Protein AF-K1XJP5-F1 (afdb_monomer)

Solvent-accessible surface area (backbone atoms only — not comparable to full-atom values): 24480 Å² total; per-residue (Å²): 130,78,92,60,46,80,42,70,92,62,56,46,78,41,71,78,48,80,77,59,34,61,61,82,73,68,58,62,59,8,42,89,36,39,73,30,24,24,56,59,49,21,56,30,21,50,46,20,40,52,48,18,50,55,54,44,62,77,32,69,90,46,96,62,30,72,74,66,32,48,39,32,50,21,41,28,46,24,20,52,35,41,21,55,28,32,25,51,34,38,31,71,52,23,63,52,76,94,81,68,84,73,90,80,74,83,82,71,91,82,78,90,85,80,90,85,84,90,86,84,86,90,84,90,83,83,90,86,83,81,94,77,92,76,94,75,91,76,91,75,92,72,96,73,82,78,87,77,78,88,55,80,46,58,48,48,41,32,57,47,25,48,49,53,20,52,48,45,48,41,50,48,72,75,26,70,91,50,55,71,66,59,38,50,52,51,48,50,50,52,50,53,51,50,52,51,51,50,53,48,33,69,72,67,58,47,47,66,64,51,55,53,52,47,52,51,51,53,50,50,38,52,53,49,50,54,53,47,46,69,74,50,26,80,46,67,58,31,38,50,48,55,49,49,49,53,50,50,23,50,50,39,28,52,50,14,55,52,38,36,53,48,32,71,73,43,30,74,56,43,48,51,48,28,54,72,68,6,31,69,67,28,60,78,64,38,30,58,23,49,19,41,42,25,37,31,50,14,51,44,45,49,52,54,47,50,52,42,64,70,36,96,61,37,53,52,49,66,47,86,79,58,62,84,68,47,68,81,76,41,89,25,56,42,58,62,74,69,77,77,76,79,87,79,81,93,80,92,80,89,80,80,90,80,90,80,89,86,85,87,80,81,85,81,90,79,88,86,80,90,79,88,88,77,91,80,88,85,88,86,82,88,83,90,84,82,87,84,89,80,89,81,88,82,88,80,89,81,86,86,136

Structure (mmCIF, N/CA/C/O backbone):
data_AF-K1XJP5-F1
#
_entry.id   AF-K1XJP5-F1
#
loop_
_atom_site.group_PDB
_atom_site.id
_atom_site.type_symbol
_atom_site.label_atom_id
_atom_site.label_alt_id
_atom_site.label_comp_id
_atom_site.label_asym_id
_atom_site.label_entity_id
_atom_site.label_seq_id
_atom_site.pdbx_PDB_ins_code
_atom_site.Cartn_x
_atom_site.Cartn_y
_atom_site.Cartn_z
_atom_site.occupancy
_atom_site.B_iso_or_equiv
_atom_site.auth_seq_id
_atom_site.auth_comp_id
_atom_site.auth_asym_id
_atom_site.auth_atom_id
_atom_site.pdbx_PDB_model_num
ATOM 1 N N . MET A 1 1 ? -2.362 -26.477 -28.375 1.00 53.97 1 MET A N 1
ATOM 2 C CA . MET A 1 1 ? -1.680 -25.167 -28.387 1.00 53.97 1 MET A CA 1
ATOM 3 C C . MET A 1 1 ? -1.514 -24.731 -26.947 1.00 53.97 1 MET A C 1
ATOM 5 O O . MET A 1 1 ? -2.517 -24.587 -26.262 1.00 53.97 1 MET A O 1
ATOM 9 N N . VAL A 1 2 ? -0.278 -24.610 -26.466 1.00 74.75 2 VAL A N 1
ATOM 10 C CA . VAL A 1 2 ? -0.025 -23.920 -25.196 1.00 74.75 2 VAL A CA 1
ATOM 11 C C . VAL A 1 2 ? -0.311 -22.445 -25.468 1.00 74.75 2 VAL A C 1
ATOM 13 O O . VAL A 1 2 ? 0.198 -21.913 -26.451 1.00 74.75 2 VAL A O 1
ATOM 16 N N . PHE A 1 3 ? -1.179 -21.808 -24.679 1.00 87.69 3 PHE A N 1
ATOM 17 C CA . PHE A 1 3 ? -1.423 -20.366 -24.773 1.00 87.69 3 PHE A CA 1
ATOM 18 C C . PHE A 1 3 ? -0.161 -19.642 -24.294 1.00 87.69 3 PHE A C 1
ATOM 20 O O . PHE A 1 3 ? -0.023 -19.342 -23.110 1.00 87.69 3 PHE A O 1
ATOM 27 N N . SER A 1 4 ? 0.817 -19.497 -25.186 1.00 92.06 4 SER A N 1
ATOM 28 C CA . SER A 1 4 ? 2.106 -18.886 -24.895 1.00 92.06 4 SER A CA 1
ATOM 29 C C . SER A 1 4 ? 2.756 -18.321 -26.156 1.00 92.06 4 SER A C 1
ATOM 31 O O . SER A 1 4 ? 2.622 -18.893 -27.240 1.00 92.06 4 SER A O 1
ATOM 33 N N . TRP A 1 5 ? 3.462 -17.201 -26.006 1.00 93.06 5 TRP A N 1
ATOM 34 C CA . TRP A 1 5 ? 4.316 -16.607 -27.030 1.00 93.06 5 TRP A CA 1
ATOM 35 C C . TRP A 1 5 ? 5.695 -16.268 -26.466 1.00 93.06 5 TRP A C 1
ATOM 37 O O . TRP A 1 5 ? 5.893 -16.189 -25.253 1.00 93.06 5 TRP A O 1
ATOM 47 N N . ALA A 1 6 ? 6.668 -16.084 -27.358 1.00 93.88 6 ALA A N 1
ATOM 48 C CA . ALA A 1 6 ? 8.036 -15.781 -26.967 1.00 93.88 6 ALA A CA 1
ATOM 49 C C . ALA A 1 6 ? 8.114 -14.467 -26.177 1.00 93.88 6 ALA A C 1
ATOM 51 O O . ALA A 1 6 ? 7.460 -13.478 -26.514 1.00 93.88 6 ALA A O 1
ATOM 52 N N . TYR A 1 7 ? 8.947 -14.460 -25.140 1.00 94.06 7 TYR A N 1
ATOM 53 C CA . TYR A 1 7 ? 9.274 -13.237 -24.423 1.00 94.06 7 TYR A CA 1
ATOM 54 C C . TYR A 1 7 ? 10.097 -12.309 -25.342 1.00 94.06 7 TYR A C 1
AT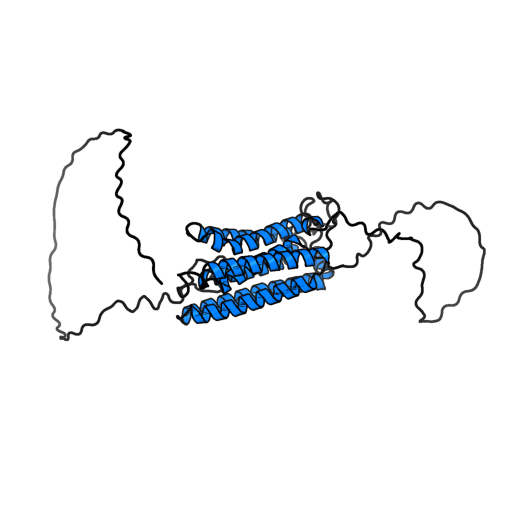OM 56 O O . TYR A 1 7 ? 11.020 -12.802 -26.002 1.00 94.06 7 TYR A O 1
ATOM 64 N N . PRO A 1 8 ? 9.802 -10.998 -25.419 1.00 93.88 8 PRO A N 1
ATOM 65 C CA . PRO A 1 8 ? 10.495 -10.096 -26.337 1.00 93.88 8 PRO A CA 1
ATOM 66 C C . PRO A 1 8 ? 12.021 -10.083 -26.152 1.00 93.88 8 PRO A C 1
ATOM 68 O O . PRO A 1 8 ? 12.555 -10.108 -25.041 1.00 93.88 8 PRO A O 1
ATOM 71 N N . ALA A 1 9 ? 12.756 -10.055 -27.264 1.00 92.38 9 ALA A N 1
ATOM 72 C CA . ALA A 1 9 ? 14.219 -10.062 -27.231 1.00 92.38 9 ALA A CA 1
ATOM 73 C C . ALA A 1 9 ? 14.801 -8.700 -26.819 1.00 92.38 9 ALA A C 1
ATOM 75 O O . ALA A 1 9 ? 15.827 -8.652 -26.140 1.00 92.38 9 ALA A O 1
ATOM 76 N N . HIS A 1 10 ? 14.137 -7.609 -27.205 1.00 93.12 10 HIS A N 1
ATOM 77 C CA . HIS A 1 10 ? 14.631 -6.245 -27.050 1.00 93.12 10 HIS A CA 1
ATOM 78 C C . HIS A 1 10 ? 13.537 -5.333 -26.510 1.00 93.12 10 HIS A C 1
ATOM 80 O O . HIS A 1 10 ? 12.380 -5.456 -26.911 1.00 93.12 10 HIS A O 1
ATOM 86 N N . ALA A 1 11 ? 13.934 -4.414 -25.634 1.00 93.69 11 ALA A N 1
ATOM 87 C CA . ALA A 1 11 ? 13.068 -3.360 -25.140 1.00 93.69 11 ALA A CA 1
ATOM 88 C C . ALA A 1 11 ? 12.755 -2.331 -26.231 1.00 93.69 11 ALA A C 1
ATOM 90 O O . ALA A 1 11 ? 13.537 -2.109 -27.164 1.00 93.69 11 ALA A O 1
ATOM 91 N N . HIS A 1 12 ? 11.605 -1.683 -26.091 1.00 94.44 12 HIS A N 1
ATOM 92 C CA . HIS A 1 12 ? 11.245 -0.527 -26.891 1.00 94.44 12 HIS A CA 1
ATOM 93 C C . HIS A 1 12 ? 12.041 0.712 -26.457 1.00 94.44 12 HIS A C 1
ATOM 95 O O . HIS A 1 12 ? 12.546 0.801 -25.340 1.00 94.44 12 HIS A O 1
ATOM 101 N N . GLN A 1 13 ? 12.105 1.719 -27.331 1.00 93.19 13 GLN A N 1
ATOM 102 C CA . GLN A 1 13 ? 12.532 3.049 -26.909 1.00 93.19 13 GLN A CA 1
ATOM 103 C C . GLN A 1 13 ? 11.454 3.649 -25.995 1.00 93.19 13 GLN A C 1
ATOM 105 O O . GLN A 1 13 ? 10.316 3.845 -26.427 1.00 93.19 13 GLN A O 1
ATOM 110 N N . GLY A 1 14 ? 11.816 3.933 -24.743 1.00 93.38 14 GLY A N 1
ATOM 111 C CA . GLY A 1 14 ? 10.891 4.466 -23.747 1.00 93.38 14 GLY A CA 1
ATOM 112 C C . GLY A 1 14 ? 10.341 5.842 -24.123 1.00 93.38 14 GLY A C 1
ATOM 113 O O . GLY A 1 14 ? 11.093 6.767 -24.439 1.00 93.38 14 GLY A O 1
ATOM 114 N N . HIS A 1 15 ? 9.018 5.992 -24.050 1.00 93.75 15 HIS A N 1
ATOM 115 C CA . HIS A 1 15 ? 8.297 7.234 -24.337 1.00 93.75 15 HIS A CA 1
ATOM 116 C C . HIS A 1 15 ? 8.738 8.381 -23.422 1.00 93.75 15 HIS A C 1
ATOM 118 O O . HIS A 1 15 ? 8.863 9.521 -23.865 1.00 93.75 15 HIS A O 1
ATOM 124 N N . TRP A 1 16 ? 9.025 8.072 -22.156 1.00 89.44 16 TRP A N 1
ATOM 125 C CA . TRP A 1 16 ? 9.472 9.045 -21.160 1.00 89.44 16 TRP A CA 1
ATOM 126 C C . TRP A 1 16 ? 10.968 9.379 -21.273 1.00 89.44 16 TRP A C 1
ATOM 128 O O . TRP A 1 16 ? 11.486 10.164 -20.482 1.00 89.44 16 TRP A O 1
ATOM 138 N N . GLY A 1 17 ? 11.682 8.822 -22.254 1.00 88.62 17 GLY A N 1
ATOM 139 C CA . GLY A 1 17 ? 13.130 8.955 -22.411 1.00 88.62 17 GLY A CA 1
ATOM 140 C C . GLY A 1 17 ? 13.913 7.916 -21.605 1.00 88.62 17 GLY A C 1
ATOM 141 O O . GLY A 1 17 ? 13.354 6.924 -21.148 1.00 88.62 17 GLY A O 1
ATOM 142 N N . LEU A 1 18 ? 15.218 8.148 -21.439 1.00 87.31 18 LEU A N 1
ATOM 143 C CA . LEU A 1 18 ? 16.116 7.229 -20.726 1.00 87.31 18 LEU A CA 1
ATOM 144 C C . LEU A 1 18 ? 15.728 7.093 -19.253 1.00 87.31 18 LEU A C 1
ATOM 146 O O . LEU A 1 18 ? 15.346 8.085 -18.635 1.00 87.31 18 LEU A O 1
ATOM 150 N N . VAL A 1 19 ? 15.842 5.889 -18.701 1.00 87.56 19 VAL A N 1
ATOM 151 C CA . VAL A 1 19 ? 15.674 5.647 -17.264 1.00 87.56 19 VAL A CA 1
ATOM 152 C C . VAL A 1 19 ? 16.712 6.467 -16.496 1.00 87.56 19 VAL A C 1
ATOM 154 O O . VAL A 1 19 ? 17.890 6.453 -16.847 1.00 87.56 19 VAL A O 1
ATOM 157 N N . ASP A 1 20 ? 16.255 7.230 -15.504 1.00 84.12 20 ASP A N 1
ATOM 158 C CA . ASP A 1 20 ? 17.111 8.038 -14.622 1.00 84.12 20 ASP A CA 1
ATOM 159 C C . ASP A 1 20 ? 16.769 7.848 -13.132 1.00 84.12 20 ASP A C 1
ATOM 161 O O . ASP A 1 20 ? 17.288 8.568 -12.276 1.00 84.12 20 ASP A O 1
ATOM 165 N N . SER A 1 21 ? 15.893 6.884 -12.820 1.00 81.44 21 SER A N 1
ATOM 166 C CA . SER A 1 21 ? 15.610 6.459 -11.453 1.00 81.44 21 SER A CA 1
ATOM 167 C C . SER A 1 21 ? 16.856 5.865 -10.800 1.00 81.44 21 SER A C 1
ATOM 169 O O . SER A 1 21 ? 17.640 5.165 -11.436 1.00 81.44 21 SER A O 1
ATOM 171 N N . GLN A 1 22 ? 17.025 6.123 -9.505 1.00 72.69 22 GLN A N 1
ATOM 172 C CA . GLN A 1 22 ? 18.092 5.504 -8.712 1.00 72.69 22 GLN A CA 1
ATOM 173 C C . GLN A 1 22 ? 17.877 3.998 -8.528 1.00 72.69 22 GLN A C 1
ATOM 175 O O . GLN A 1 22 ? 18.835 3.248 -8.367 1.00 72.69 22 GLN A O 1
ATOM 180 N N . HIS A 1 23 ? 16.619 3.550 -8.563 1.00 71.94 23 HIS A N 1
ATOM 181 C CA . HIS A 1 23 ? 16.269 2.152 -8.387 1.00 71.94 23 HIS A CA 1
ATOM 182 C C . HIS A 1 23 ? 15.654 1.569 -9.659 1.00 71.94 23 HIS A C 1
ATOM 184 O O . HIS A 1 23 ? 14.944 2.255 -10.400 1.00 71.94 23 HIS A O 1
ATOM 190 N N . ASN A 1 24 ? 15.970 0.299 -9.904 1.00 83.12 24 ASN A N 1
ATOM 191 C CA . ASN A 1 24 ? 15.480 -0.495 -11.018 1.00 83.12 24 ASN A CA 1
ATOM 192 C C . ASN A 1 24 ? 15.225 -1.928 -10.528 1.00 83.12 24 ASN A C 1
ATOM 194 O O . ASN A 1 24 ? 16.090 -2.511 -9.852 1.00 83.12 24 ASN A O 1
ATOM 198 N N . PHE A 1 25 ? 14.033 -2.454 -10.811 1.00 87.94 25 PHE A N 1
ATOM 199 C CA . PHE A 1 25 ? 13.572 -3.749 -10.322 1.00 87.94 25 PHE A CA 1
ATOM 200 C C . PHE A 1 25 ? 13.853 -4.851 -11.355 1.00 87.94 25 PHE A C 1
ATOM 202 O O . PHE A 1 25 ? 14.611 -4.675 -12.307 1.00 87.94 25 PHE A O 1
ATOM 209 N N . CYS A 1 26 ? 13.344 -6.063 -11.117 1.00 92.31 26 CYS A N 1
ATOM 210 C CA . CYS A 1 26 ? 13.630 -7.209 -11.983 1.00 92.31 26 CYS A CA 1
ATOM 211 C C . CYS A 1 26 ? 12.739 -7.320 -13.219 1.00 92.31 26 CYS A C 1
ATOM 213 O O . CYS A 1 26 ? 13.030 -8.136 -14.107 1.00 92.31 26 CYS A O 1
ATOM 215 N N . GLU A 1 27 ? 11.659 -6.544 -13.290 1.00 94.38 27 GLU A N 1
ATOM 216 C CA . GLU A 1 27 ? 10.885 -6.405 -14.520 1.00 94.38 27 GLU A CA 1
ATOM 217 C C . GLU A 1 27 ? 11.724 -5.639 -15.550 1.00 94.38 27 GLU A C 1
ATOM 219 O O . GLU A 1 27 ? 12.402 -4.679 -15.218 1.00 94.38 27 GLU A O 1
ATOM 224 N N . GLU A 1 28 ? 11.754 -6.100 -16.801 1.00 94.12 28 GLU A N 1
ATOM 225 C CA . GLU A 1 28 ? 12.597 -5.447 -17.806 1.00 94.12 28 GLU A CA 1
ATOM 226 C C . GLU A 1 28 ? 11.903 -4.203 -18.373 1.00 94.12 28 GLU A C 1
ATOM 228 O O . GLU A 1 28 ? 10.812 -4.296 -18.941 1.00 94.12 28 GLU A O 1
ATOM 233 N N . ASP A 1 29 ? 12.579 -3.058 -18.277 1.00 95.56 29 ASP A N 1
ATOM 234 C CA . ASP A 1 29 ? 12.060 -1.763 -18.712 1.00 95.56 29 ASP A CA 1
ATOM 235 C C . ASP A 1 29 ? 11.633 -1.745 -20.183 1.00 95.56 29 ASP A C 1
ATOM 237 O O . ASP A 1 29 ? 12.388 -2.107 -21.089 1.00 95.56 29 ASP A O 1
ATOM 241 N N . TYR A 1 30 ? 10.422 -1.251 -20.429 1.00 95.44 30 TYR A N 1
ATOM 242 C CA . TYR A 1 30 ? 9.824 -1.045 -21.746 1.00 95.44 30 TYR A CA 1
ATOM 243 C C . TYR A 1 30 ? 9.849 -2.304 -22.627 1.00 95.44 30 TYR A C 1
ATOM 245 O O . TYR A 1 30 ? 9.845 -2.207 -23.857 1.00 95.44 30 TYR A O 1
ATOM 253 N N . ILE A 1 31 ? 9.881 -3.501 -22.028 1.00 95.44 31 ILE A N 1
ATOM 254 C CA . ILE A 1 31 ? 9.986 -4.764 -22.772 1.00 95.44 31 ILE A CA 1
ATOM 255 C C . ILE A 1 31 ? 8.677 -5.149 -23.468 1.00 95.44 31 ILE A C 1
ATOM 257 O O . ILE A 1 31 ? 8.699 -5.774 -24.525 1.00 95.44 31 ILE A O 1
ATOM 261 N N . LEU A 1 32 ? 7.534 -4.755 -22.895 1.00 94.50 32 LEU A N 1
ATOM 262 C CA . LEU A 1 32 ? 6.198 -5.057 -23.425 1.00 94.50 32 LEU A CA 1
ATOM 263 C C . LEU A 1 32 ? 5.557 -3.877 -24.156 1.00 94.50 32 LEU A C 1
ATOM 265 O O . LEU A 1 32 ? 4.735 -4.079 -25.048 1.00 94.50 32 LEU A O 1
ATOM 269 N N . THR A 1 33 ? 5.877 -2.645 -23.752 1.00 95.62 33 THR A N 1
ATOM 270 C CA . THR A 1 33 ? 5.286 -1.427 -24.319 1.00 95.62 33 THR A CA 1
ATOM 271 C C . THR A 1 33 ? 6.305 -0.284 -24.291 1.00 95.62 33 THR A C 1
ATOM 273 O O . THR A 1 33 ? 7.100 -0.223 -23.357 1.00 95.62 33 THR A O 1
ATOM 276 N N . PRO A 1 34 ? 6.246 0.684 -25.222 1.00 95.19 34 PRO A N 1
ATOM 277 C CA . PRO A 1 34 ? 7.057 1.899 -25.134 1.00 95.19 34 PRO A CA 1
ATOM 278 C C . PRO A 1 34 ? 6.544 2.910 -24.092 1.00 95.19 34 PRO A C 1
ATOM 280 O O . PRO A 1 34 ? 7.256 3.857 -23.781 1.00 95.19 34 PRO A O 1
ATOM 283 N N . TYR A 1 35 ? 5.321 2.769 -23.569 1.00 95.88 35 TYR A N 1
ATOM 284 C CA . TYR A 1 35 ? 4.674 3.795 -22.730 1.00 95.88 35 TYR A CA 1
ATOM 285 C C . TYR A 1 35 ? 4.814 3.563 -21.225 1.00 95.88 35 TYR A C 1
ATOM 287 O O . TYR A 1 35 ? 4.770 4.520 -20.454 1.00 95.88 35 TYR A O 1
ATOM 295 N N . ILE A 1 36 ? 4.935 2.300 -20.826 1.00 96.44 36 ILE A N 1
ATOM 296 C CA . ILE A 1 36 ? 5.019 1.838 -19.441 1.00 96.44 36 ILE A CA 1
ATOM 297 C C . ILE A 1 36 ? 6.298 1.013 -19.335 1.00 96.44 36 ILE A C 1
ATOM 299 O O . ILE A 1 36 ? 6.421 0.026 -20.066 1.00 96.44 36 ILE A O 1
ATOM 303 N N . ALA A 1 37 ? 7.225 1.443 -18.476 1.00 95.56 37 ALA A N 1
ATOM 304 C CA . ALA A 1 37 ? 8.517 0.790 -18.291 1.00 95.56 37 ALA A CA 1
ATOM 305 C C . ALA A 1 37 ? 8.345 -0.613 -17.690 1.00 95.56 37 ALA A C 1
ATOM 307 O O . ALA A 1 37 ? 8.615 -1.600 -18.367 1.00 95.56 37 ALA A O 1
ATOM 308 N N . GLU A 1 38 ? 7.787 -0.709 -16.487 1.00 96.00 38 GLU A N 1
ATOM 309 C CA . GLU A 1 38 ? 7.520 -1.983 -15.819 1.00 96.00 38 GLU A CA 1
ATOM 310 C C . GLU A 1 38 ? 6.002 -2.218 -15.777 1.00 96.00 38 GLU A C 1
ATOM 312 O O . GLU A 1 38 ? 5.281 -1.684 -14.926 1.00 96.00 38 GLU A O 1
ATOM 317 N N . LEU A 1 39 ? 5.470 -2.947 -16.762 1.00 96.44 39 LEU A N 1
ATOM 318 C CA . LEU A 1 39 ? 4.028 -3.087 -16.976 1.00 96.44 39 LEU A CA 1
ATOM 319 C C . LEU A 1 39 ? 3.330 -3.793 -15.813 1.00 96.44 39 LEU A C 1
ATOM 321 O O . LEU A 1 39 ? 2.278 -3.335 -15.361 1.00 96.44 39 LEU A O 1
ATOM 325 N N . ILE A 1 40 ? 3.873 -4.909 -15.342 1.00 96.94 40 ILE A N 1
ATOM 326 C CA . ILE A 1 40 ? 3.258 -5.709 -14.284 1.00 96.94 40 ILE A CA 1
ATOM 327 C C . ILE A 1 40 ? 3.383 -4.994 -12.944 1.00 96.94 40 ILE A C 1
ATOM 329 O O . ILE A 1 40 ? 2.379 -4.869 -12.234 1.00 96.94 40 ILE A O 1
ATOM 333 N N . ASN A 1 41 ? 4.540 -4.422 -12.630 1.00 96.19 41 ASN A N 1
ATOM 334 C CA . ASN A 1 41 ? 4.735 -3.604 -11.435 1.00 96.19 41 ASN A CA 1
ATOM 335 C C . ASN A 1 41 ? 3.797 -2.383 -11.434 1.00 96.19 41 ASN A C 1
ATOM 337 O O . ASN A 1 41 ? 3.165 -2.084 -10.420 1.00 96.19 41 ASN A O 1
ATOM 341 N N . THR A 1 42 ? 3.572 -1.749 -12.588 1.00 96.44 42 THR A N 1
ATOM 342 C CA . THR A 1 42 ? 2.593 -0.656 -12.730 1.00 96.44 42 THR A CA 1
ATOM 343 C C . THR A 1 42 ? 1.150 -1.127 -12.526 1.00 96.44 42 THR A C 1
ATOM 345 O O . THR A 1 42 ? 0.387 -0.499 -11.794 1.00 96.44 42 THR A O 1
ATOM 348 N N . LEU A 1 43 ? 0.728 -2.220 -13.168 1.00 97.38 43 LEU A N 1
ATOM 349 C CA . LEU A 1 43 ? -0.672 -2.666 -13.127 1.00 97.38 43 LEU A CA 1
ATOM 350 C C . LEU A 1 43 ? -1.062 -3.284 -11.783 1.00 97.38 43 LEU A C 1
ATOM 352 O O . LEU A 1 43 ? -2.200 -3.131 -11.337 1.00 97.38 43 LEU A O 1
ATOM 356 N N . THR A 1 44 ? -0.137 -3.966 -11.114 1.00 97.38 44 THR A N 1
ATOM 357 C CA . THR A 1 44 ? -0.388 -4.591 -9.805 1.00 97.38 44 THR A CA 1
ATOM 358 C C . THR A 1 44 ? -0.702 -3.565 -8.717 1.00 97.38 44 THR A C 1
ATOM 360 O O . THR A 1 44 ? -1.473 -3.870 -7.800 1.00 97.38 44 THR A O 1
ATOM 363 N N . ASN A 1 45 ? -0.252 -2.317 -8.879 1.00 96.88 45 ASN A N 1
ATOM 364 C CA . ASN A 1 45 ? -0.623 -1.188 -8.027 1.00 96.88 45 ASN A CA 1
ATOM 365 C C . ASN A 1 45 ? -2.122 -0.835 -8.053 1.00 96.88 45 ASN A C 1
ATOM 367 O O . ASN A 1 45 ? -2.639 -0.237 -7.103 1.00 96.88 45 ASN A O 1
ATOM 371 N N . LEU A 1 46 ? -2.868 -1.277 -9.074 1.00 96.81 46 LEU A N 1
ATOM 372 C CA . LEU A 1 46 ? -4.329 -1.163 -9.107 1.00 96.81 46 LEU A CA 1
ATOM 373 C C . LEU A 1 46 ? -4.977 -1.856 -7.896 1.00 96.81 46 LEU A C 1
ATOM 375 O O . LEU A 1 46 ? -6.043 -1.441 -7.445 1.00 96.81 46 LEU A O 1
ATOM 379 N N . THR A 1 47 ? -4.308 -2.857 -7.315 1.00 96.56 47 THR A N 1
ATOM 380 C CA . THR A 1 47 ? -4.733 -3.539 -6.086 1.00 96.56 47 THR A CA 1
ATOM 381 C C . THR A 1 47 ? -4.949 -2.559 -4.931 1.00 96.56 47 THR A C 1
ATOM 383 O O . THR A 1 47 ? -5.998 -2.591 -4.284 1.00 96.56 47 THR A O 1
ATOM 386 N N . TYR A 1 48 ? -4.012 -1.633 -4.705 1.00 96.50 48 TYR A N 1
ATOM 387 C CA . TYR A 1 48 ? -4.146 -0.603 -3.673 1.00 96.50 48 TYR A CA 1
ATOM 388 C C . TYR A 1 48 ? -5.357 0.303 -3.926 1.00 96.50 48 TYR A C 1
ATOM 390 O O . TYR A 1 48 ? -6.120 0.604 -3.004 1.00 96.50 48 TYR A O 1
ATOM 398 N N . LEU A 1 49 ? -5.574 0.692 -5.188 1.00 96.88 49 LEU A N 1
ATOM 399 C CA . LEU A 1 49 ? -6.680 1.569 -5.584 1.00 96.88 49 LEU A CA 1
ATOM 400 C C . LEU A 1 49 ? -8.038 0.885 -5.422 1.00 96.88 49 LEU A C 1
ATOM 402 O O . LEU A 1 49 ? -8.989 1.506 -4.946 1.00 96.88 49 LEU A O 1
ATOM 406 N N . LEU A 1 50 ? -8.131 -0.402 -5.762 1.00 96.69 50 LEU A N 1
ATOM 407 C CA . LEU A 1 50 ? -9.348 -1.194 -5.586 1.00 96.69 50 LEU A CA 1
ATOM 408 C C . LEU A 1 50 ? -9.711 -1.335 -4.102 1.00 96.69 50 LEU A C 1
ATOM 410 O O . LEU A 1 50 ? -10.878 -1.164 -3.736 1.00 96.69 50 LEU A O 1
ATOM 414 N N . TYR A 1 51 ? -8.725 -1.576 -3.234 1.00 97.00 51 TYR A N 1
ATOM 415 C CA . TYR A 1 51 ? -8.949 -1.630 -1.789 1.00 97.00 51 TYR A CA 1
ATOM 416 C C . TYR A 1 51 ? -9.354 -0.284 -1.197 1.00 97.00 51 TYR A C 1
ATOM 418 O O . TYR A 1 51 ? -10.300 -0.225 -0.403 1.00 97.00 51 TYR A O 1
ATOM 426 N N . ALA A 1 52 ? -8.690 0.797 -1.607 1.00 96.06 52 ALA A N 1
ATOM 427 C CA . ALA A 1 52 ? -9.065 2.147 -1.213 1.00 96.06 52 ALA A CA 1
ATOM 428 C C . ALA A 1 52 ? -10.504 2.473 -1.628 1.00 96.06 52 ALA A C 1
ATOM 430 O O . ALA A 1 52 ? -11.308 2.901 -0.798 1.00 96.06 52 ALA A O 1
ATOM 431 N N . TYR A 1 53 ? -10.852 2.207 -2.890 1.00 96.06 53 TYR A N 1
ATOM 432 C CA . TYR A 1 53 ? -12.195 2.416 -3.422 1.00 96.06 53 TYR A CA 1
ATOM 433 C C . TYR A 1 53 ? -13.245 1.645 -2.618 1.00 96.06 53 TYR A C 1
ATOM 435 O O . TYR A 1 53 ? -14.249 2.225 -2.199 1.00 96.06 53 TYR A O 1
ATOM 443 N N . HIS A 1 54 ? -13.006 0.359 -2.350 1.00 94.88 54 HIS A N 1
ATOM 444 C CA . HIS A 1 54 ? -13.932 -0.467 -1.582 1.00 94.88 54 HIS A CA 1
ATOM 445 C C . HIS A 1 54 ? -14.136 0.070 -0.154 1.00 94.88 54 HIS A C 1
ATOM 447 O O . HIS A 1 54 ? -15.272 0.170 0.316 1.00 94.88 54 HIS A O 1
ATOM 453 N N . GLY A 1 55 ? -13.057 0.456 0.534 1.00 93.38 55 GLY A N 1
ATOM 454 C CA . GLY A 1 55 ? -13.124 1.055 1.871 1.00 93.38 55 GLY A CA 1
ATOM 455 C C . GLY A 1 55 ? -13.896 2.376 1.901 1.00 93.38 55 GLY A C 1
ATOM 456 O O . GLY A 1 55 ? -14.821 2.546 2.698 1.00 93.38 55 GLY A O 1
ATOM 457 N N . ILE A 1 56 ? -13.583 3.284 0.973 1.00 94.25 56 ILE A N 1
ATOM 458 C CA . ILE A 1 56 ? -14.243 4.592 0.848 1.00 94.25 56 ILE A CA 1
ATOM 459 C C . ILE A 1 56 ? -15.733 4.423 0.541 1.00 94.25 56 ILE A C 1
ATOM 461 O O . ILE A 1 56 ? -16.573 5.070 1.175 1.00 94.25 56 ILE A O 1
ATOM 465 N N . LYS A 1 57 ? -16.079 3.517 -0.382 1.00 93.19 57 LYS A N 1
ATOM 466 C CA . LYS A 1 57 ? -17.468 3.204 -0.740 1.00 93.19 57 LYS A CA 1
ATOM 467 C C . LYS A 1 57 ? -18.271 2.727 0.470 1.00 93.19 57 LYS A C 1
ATOM 469 O O . LYS A 1 57 ? -19.397 3.179 0.668 1.00 93.19 57 LYS A O 1
ATOM 474 N N . ASN A 1 58 ? -17.685 1.882 1.318 1.00 90.38 58 ASN A N 1
ATOM 475 C CA . ASN A 1 58 ? -18.334 1.392 2.539 1.00 90.38 58 ASN A CA 1
ATOM 476 C C . ASN A 1 58 ? -18.583 2.490 3.588 1.00 90.38 58 ASN A C 1
ATOM 478 O O . ASN A 1 58 ? -19.440 2.328 4.462 1.00 90.38 58 ASN A O 1
ATOM 482 N N . ASN A 1 59 ? -17.877 3.617 3.488 1.00 90.38 59 ASN A N 1
ATOM 483 C CA . ASN A 1 59 ? -17.999 4.754 4.395 1.00 90.38 59 ASN A CA 1
ATOM 484 C C . ASN A 1 59 ? -18.875 5.899 3.858 1.00 90.38 59 ASN A C 1
ATOM 486 O O . ASN A 1 59 ? -19.155 6.823 4.620 1.00 90.38 59 ASN A O 1
ATOM 490 N N . ALA A 1 60 ? -19.351 5.848 2.607 1.00 85.00 60 ALA A N 1
ATOM 491 C CA . ALA A 1 60 ? -19.980 6.981 1.909 1.00 85.00 60 ALA A CA 1
ATOM 492 C C . ALA A 1 60 ? -21.160 7.645 2.654 1.00 85.00 60 ALA A C 1
ATOM 494 O O . ALA A 1 60 ? -21.360 8.849 2.542 1.00 85.00 60 ALA A O 1
ATOM 495 N N . ASN A 1 61 ? -21.907 6.884 3.460 1.00 85.56 61 ASN A N 1
ATOM 496 C CA . ASN A 1 61 ? -23.095 7.373 4.174 1.00 85.56 61 ASN A CA 1
ATOM 497 C C . ASN A 1 61 ? -22.834 7.737 5.647 1.00 85.56 61 ASN A C 1
ATOM 499 O O . ASN A 1 61 ? -23.773 7.891 6.431 1.00 85.56 61 ASN A O 1
ATOM 503 N N . ARG A 1 62 ? -21.568 7.825 6.068 1.00 84.19 62 ARG A N 1
ATOM 504 C CA . ARG A 1 62 ? -21.204 8.091 7.465 1.00 84.19 62 ARG A CA 1
ATOM 505 C C . ARG A 1 62 ? -20.887 9.564 7.700 1.00 84.19 62 ARG A C 1
ATOM 507 O O . ARG A 1 62 ? -20.177 10.188 6.922 1.00 84.19 62 ARG A O 1
ATOM 514 N N . LYS A 1 63 ? -21.328 10.104 8.841 1.00 83.00 63 LYS A N 1
ATOM 515 C CA . LYS A 1 63 ? -21.011 11.488 9.249 1.00 83.00 63 LYS A CA 1
ATOM 516 C C . LYS A 1 63 ? -19.514 11.704 9.504 1.00 83.00 63 LYS A C 1
ATOM 518 O O . LYS A 1 63 ? -19.011 12.799 9.299 1.00 83.00 63 LYS A O 1
ATOM 523 N N . ASP A 1 64 ? -18.808 10.655 9.920 1.00 83.00 64 ASP A N 1
ATOM 524 C CA . ASP A 1 64 ? -17.368 10.652 10.188 1.00 83.00 64 ASP A CA 1
ATOM 525 C C . ASP A 1 64 ? -16.527 10.136 9.001 1.00 83.00 64 ASP A C 1
ATOM 527 O O . ASP A 1 64 ? -15.350 9.812 9.167 1.00 83.00 64 ASP A O 1
ATOM 531 N N . ALA A 1 65 ? -17.109 10.066 7.793 1.00 84.06 65 ALA A N 1
ATOM 532 C CA . ALA A 1 65 ? -16.481 9.464 6.615 1.00 84.06 65 ALA A CA 1
ATOM 533 C C . ALA A 1 65 ? -15.124 10.082 6.255 1.00 84.06 65 ALA A C 1
ATOM 535 O O . ALA A 1 65 ? -14.203 9.346 5.920 1.00 84.06 65 ALA A O 1
ATOM 536 N N . VAL A 1 66 ? -14.976 11.408 6.360 1.00 84.50 66 VAL A N 1
ATOM 537 C CA . VAL A 1 66 ? -13.729 12.104 5.993 1.00 84.50 66 VAL A CA 1
ATOM 538 C C . VAL A 1 66 ? -12.546 11.573 6.802 1.00 84.50 66 VAL A C 1
ATOM 540 O O . VAL A 1 66 ? -11.563 11.119 6.226 1.00 84.50 66 VAL A O 1
ATOM 543 N N . LEU A 1 67 ? -12.669 11.558 8.132 1.00 82.81 67 LEU A N 1
ATOM 544 C CA . LEU A 1 67 ? -11.605 11.082 9.019 1.00 82.81 67 LEU A CA 1
ATOM 545 C C . LEU A 1 67 ? -11.381 9.576 8.872 1.00 82.81 67 LEU A C 1
ATOM 547 O O . LEU A 1 67 ? -10.242 9.114 8.899 1.00 82.81 67 LEU A O 1
ATOM 551 N N . ARG A 1 68 ? -12.455 8.802 8.669 1.00 85.31 68 ARG A N 1
ATOM 552 C CA . ARG A 1 68 ? -12.339 7.356 8.444 1.00 85.31 68 ARG A CA 1
ATOM 553 C C . ARG A 1 68 ? -11.589 7.017 7.163 1.00 85.31 68 ARG A C 1
ATOM 555 O O . ARG A 1 68 ? -10.844 6.040 7.140 1.00 85.31 68 ARG A O 1
ATOM 562 N N . ASN A 1 69 ? -11.776 7.831 6.129 1.00 92.44 69 ASN A N 1
ATOM 563 C CA . ASN A 1 69 ? -11.216 7.601 4.809 1.00 92.44 69 ASN A CA 1
ATOM 564 C C . ASN A 1 69 ? -9.758 8.039 4.669 1.00 92.44 69 ASN A C 1
ATOM 566 O O . ASN A 1 69 ? -9.148 7.674 3.672 1.00 92.44 69 ASN A O 1
ATOM 570 N N . LEU A 1 70 ? -9.163 8.727 5.652 1.00 91.44 70 LEU A N 1
ATOM 571 C CA . LEU A 1 70 ? -7.758 9.157 5.581 1.00 91.44 70 LEU A CA 1
ATOM 572 C C . LEU A 1 70 ? -6.792 7.992 5.326 1.00 91.44 70 LEU A C 1
ATOM 574 O O . LEU A 1 70 ? -5.919 8.105 4.474 1.00 91.44 70 LEU A O 1
ATOM 578 N N . SER A 1 71 ? -6.984 6.847 5.985 1.00 92.56 71 SER A N 1
ATOM 579 C CA . SER A 1 71 ? -6.132 5.670 5.760 1.00 92.56 71 SER A CA 1
ATOM 580 C C . SER A 1 71 ? -6.350 5.024 4.389 1.00 92.56 71 SER A C 1
ATOM 582 O O . SER A 1 71 ? -5.393 4.552 3.779 1.00 92.56 71 SER A O 1
ATOM 584 N N . TYR A 1 72 ? -7.581 5.049 3.864 1.00 95.06 72 TYR A N 1
ATOM 585 C CA . TYR A 1 72 ? -7.870 4.568 2.508 1.00 95.06 72 TYR A CA 1
ATOM 586 C C . TYR A 1 72 ? -7.345 5.530 1.428 1.00 95.06 72 TYR A C 1
ATOM 588 O O . TYR A 1 72 ? -6.910 5.093 0.369 1.00 95.06 72 TYR A O 1
ATOM 596 N N . LEU A 1 73 ? -7.329 6.836 1.693 1.00 93.69 73 LEU A N 1
ATOM 597 C CA . LEU A 1 73 ? -6.666 7.815 0.830 1.00 93.69 73 LEU A CA 1
ATOM 598 C C . LEU A 1 73 ? -5.142 7.656 0.881 1.00 93.69 73 LEU A C 1
ATOM 600 O O . LEU A 1 73 ? -4.493 7.786 -0.149 1.00 93.69 73 LEU A O 1
ATOM 604 N N . GLY A 1 74 ? -4.585 7.312 2.047 1.00 92.00 74 GLY A N 1
ATOM 605 C CA . GLY A 1 74 ? -3.166 6.990 2.204 1.00 92.00 74 GLY A CA 1
ATOM 606 C C . GLY A 1 74 ? -2.741 5.809 1.332 1.00 92.00 74 GLY A C 1
ATOM 607 O O . GLY A 1 74 ? -1.828 5.947 0.528 1.00 92.00 74 GLY A O 1
ATOM 608 N N . ILE A 1 75 ? -3.444 4.673 1.409 1.00 94.12 75 ILE A N 1
ATOM 609 C CA . ILE A 1 75 ? -3.129 3.514 0.555 1.00 94.12 75 ILE A CA 1
ATOM 610 C C . ILE A 1 75 ? -3.408 3.789 -0.937 1.00 94.12 75 ILE A C 1
ATOM 612 O O . ILE A 1 75 ? -2.694 3.277 -1.792 1.00 94.12 75 ILE A O 1
ATOM 616 N N . ALA A 1 76 ? -4.387 4.642 -1.277 1.00 95.25 76 ALA A N 1
ATOM 617 C CA . ALA A 1 76 ? -4.574 5.095 -2.658 1.00 95.25 76 ALA A CA 1
ATOM 618 C C . ALA A 1 76 ? -3.387 5.933 -3.159 1.00 95.25 76 ALA A C 1
ATOM 620 O O . ALA A 1 76 ? -2.973 5.781 -4.306 1.00 95.25 76 ALA A O 1
ATOM 621 N N . ALA A 1 77 ? -2.842 6.805 -2.307 1.00 92.06 77 ALA A N 1
ATOM 622 C CA . ALA A 1 77 ? -1.673 7.613 -2.632 1.00 92.06 77 ALA A CA 1
ATOM 623 C C . ALA A 1 77 ? -0.431 6.742 -2.873 1.00 92.06 77 ALA A C 1
ATOM 625 O O . ALA A 1 77 ? 0.274 7.005 -3.842 1.00 92.06 77 ALA A O 1
ATOM 626 N N . VAL A 1 78 ? -0.237 5.681 -2.074 1.00 92.19 78 VAL A N 1
ATOM 627 C CA . VAL A 1 78 ? 0.790 4.643 -2.303 1.00 92.19 78 VAL A CA 1
ATOM 628 C C . VAL A 1 78 ? 0.632 4.030 -3.690 1.00 92.19 78 VAL A C 1
ATOM 630 O O . VAL A 1 78 ? 1.523 4.146 -4.524 1.00 92.19 78 VAL A O 1
ATOM 633 N N . GLY A 1 79 ? -0.549 3.486 -3.998 1.00 94.62 79 GLY A N 1
ATOM 634 C CA . GLY A 1 79 ? -0.783 2.853 -5.298 1.00 94.62 79 GLY A CA 1
ATOM 635 C C . GLY A 1 79 ? -0.596 3.791 -6.493 1.00 94.62 79 GLY A C 1
ATOM 636 O O . GLY A 1 79 ? -0.038 3.387 -7.508 1.00 94.62 79 GLY A O 1
ATOM 637 N N . LEU A 1 80 ? -1.039 5.049 -6.393 1.00 93.50 80 LEU A N 1
ATOM 638 C CA . LEU A 1 80 ? -0.845 6.034 -7.465 1.00 93.50 80 LEU A CA 1
ATOM 639 C C . LEU A 1 80 ? 0.623 6.443 -7.612 1.00 93.50 80 LEU A C 1
ATOM 641 O O . LEU A 1 80 ? 1.105 6.558 -8.736 1.00 93.50 80 LEU A O 1
ATOM 645 N N . GLY A 1 81 ? 1.316 6.684 -6.497 1.00 90.38 81 GLY A N 1
ATOM 646 C CA . GLY A 1 81 ? 2.729 7.054 -6.488 1.00 90.38 81 GLY A CA 1
ATOM 647 C C . GLY A 1 81 ? 3.592 5.960 -7.108 1.00 90.38 81 GLY A C 1
ATOM 648 O O . GLY A 1 81 ? 4.305 6.229 -8.074 1.00 90.38 81 GLY A O 1
ATOM 649 N N . SER A 1 82 ? 3.432 4.734 -6.616 1.00 92.62 82 SER A N 1
ATOM 650 C CA . SER A 1 82 ? 4.132 3.545 -7.100 1.00 92.62 82 SER A CA 1
ATOM 651 C C . SER A 1 82 ? 3.824 3.247 -8.574 1.00 92.62 82 SER A C 1
ATOM 653 O O . SER A 1 82 ? 4.737 3.050 -9.373 1.00 92.62 82 SER A O 1
ATOM 655 N N . ALA A 1 83 ? 2.557 3.332 -9.007 1.00 94.38 83 ALA A N 1
ATOM 656 C CA . ALA A 1 83 ? 2.206 3.128 -10.418 1.00 94.38 83 ALA A CA 1
ATOM 657 C C . ALA A 1 83 ? 2.861 4.163 -11.348 1.00 94.38 83 ALA A C 1
ATOM 659 O O . ALA A 1 83 ? 3.331 3.814 -12.428 1.00 94.38 83 ALA A O 1
ATOM 660 N N . VAL A 1 84 ? 2.897 5.440 -10.951 1.00 92.88 84 VAL A N 1
ATOM 661 C CA . VAL A 1 84 ? 3.547 6.494 -11.749 1.00 92.88 84 VAL A CA 1
ATOM 662 C C . VAL A 1 84 ? 5.063 6.296 -11.788 1.00 92.88 84 VAL A C 1
ATOM 664 O O . VAL A 1 84 ? 5.670 6.513 -12.840 1.00 92.88 84 VAL A O 1
ATOM 667 N N . PHE A 1 85 ? 5.665 5.866 -10.678 1.00 90.56 85 PHE A N 1
ATOM 668 C CA . PHE A 1 85 ? 7.077 5.500 -10.628 1.00 90.56 85 PHE A CA 1
ATOM 669 C C . PHE A 1 85 ? 7.377 4.373 -11.628 1.00 90.56 85 PHE A C 1
ATOM 671 O O . PHE A 1 85 ? 8.090 4.613 -12.601 1.00 90.56 85 PHE A O 1
ATOM 678 N N . HIS A 1 86 ? 6.734 3.212 -11.490 1.00 94.25 86 HIS A N 1
ATOM 679 C CA . HIS A 1 86 ? 6.977 2.040 -12.342 1.00 94.25 86 HIS A CA 1
ATOM 680 C C . HIS A 1 86 ? 6.629 2.268 -13.820 1.00 94.25 86 HIS A C 1
ATOM 682 O O . HIS A 1 86 ? 7.222 1.663 -14.712 1.00 94.25 86 HIS A O 1
ATOM 688 N N . ALA A 1 87 ? 5.691 3.171 -14.115 1.00 94.38 87 ALA A N 1
ATOM 689 C CA . ALA A 1 87 ? 5.353 3.492 -15.495 1.00 94.38 87 ALA A CA 1
ATOM 690 C C . ALA A 1 87 ? 6.433 4.325 -16.195 1.00 94.38 87 ALA A C 1
ATOM 692 O O . ALA A 1 87 ? 6.579 4.225 -17.415 1.00 94.38 87 ALA A O 1
ATOM 693 N N . THR A 1 88 ? 7.159 5.160 -15.448 1.00 90.38 88 THR A N 1
ATOM 694 C CA . THR A 1 88 ? 8.049 6.184 -16.018 1.00 90.38 88 THR A CA 1
ATOM 695 C C . THR A 1 88 ? 9.531 5.919 -15.761 1.00 90.38 88 THR A C 1
ATOM 697 O O . THR A 1 88 ? 10.351 6.279 -16.610 1.00 90.38 88 THR A O 1
ATOM 700 N N . MET A 1 89 ? 9.868 5.298 -14.626 1.00 89.44 89 MET A N 1
ATOM 701 C CA . MET A 1 89 ? 11.225 5.071 -14.113 1.00 89.44 89 MET A CA 1
ATOM 702 C C . MET A 1 89 ? 12.045 6.364 -14.052 1.00 89.44 89 MET A C 1
ATOM 704 O O . MET A 1 89 ? 13.138 6.481 -14.614 1.00 89.44 89 MET A O 1
ATOM 708 N N . LYS A 1 90 ? 11.454 7.384 -13.410 1.00 87.06 90 LYS A N 1
ATOM 709 C CA . LYS A 1 90 ? 12.013 8.739 -13.348 1.00 87.06 90 LYS A CA 1
ATOM 710 C C . LYS A 1 90 ? 12.354 9.224 -11.952 1.00 87.06 90 LYS A C 1
ATOM 712 O O . LYS A 1 90 ? 11.506 9.242 -11.067 1.00 87.06 90 LYS A O 1
ATOM 717 N N . SER A 1 91 ? 13.528 9.815 -11.801 1.00 77.94 91 SER A N 1
ATOM 718 C CA . SER A 1 91 ? 14.028 10.464 -10.583 1.00 77.94 91 SER A CA 1
ATOM 719 C C . SER A 1 91 ? 13.092 11.534 -9.997 1.00 77.94 91 SER A C 1
ATOM 721 O O . SER A 1 91 ? 13.010 11.701 -8.782 1.00 77.94 91 SER A O 1
ATOM 723 N N . TRP A 1 92 ? 12.309 12.250 -10.814 1.00 75.94 92 TRP A N 1
ATOM 724 C CA . TRP A 1 92 ? 11.330 13.228 -10.306 1.00 75.94 92 TRP A CA 1
ATOM 725 C C . TRP A 1 92 ? 10.102 12.573 -9.653 1.00 75.94 92 TRP A C 1
ATOM 727 O O . TRP A 1 92 ? 9.411 13.198 -8.836 1.00 75.94 92 TRP A O 1
ATOM 737 N N . THR A 1 93 ? 9.829 11.305 -9.965 1.00 73.00 93 THR A N 1
ATOM 738 C CA . THR A 1 93 ? 8.857 10.505 -9.206 1.00 73.00 93 THR A CA 1
ATOM 739 C C . THR A 1 93 ? 9.423 10.096 -7.846 1.00 73.00 93 THR A C 1
ATOM 741 O O . THR A 1 93 ? 8.653 10.013 -6.897 1.00 73.00 93 THR A O 1
ATOM 744 N N . GLN A 1 94 ? 10.752 10.040 -7.712 1.00 62.44 94 GLN A N 1
ATOM 745 C CA . GLN A 1 94 ? 11.504 9.810 -6.472 1.00 62.44 94 GLN A CA 1
ATOM 746 C C . GLN A 1 94 ? 11.821 11.107 -5.689 1.00 62.44 94 GLN A C 1
ATOM 748 O O . GLN A 1 94 ? 12.544 11.068 -4.706 1.00 62.44 94 GLN A O 1
ATOM 753 N N . TRP A 1 95 ? 11.304 12.272 -6.115 1.00 52.88 95 TRP A N 1
ATOM 754 C CA . TRP A 1 95 ? 11.653 13.604 -5.576 1.00 52.88 95 TRP A CA 1
ATOM 755 C C . TRP A 1 95 ? 13.174 13.861 -5.507 1.00 52.88 95 TRP A C 1
ATOM 757 O O . TRP A 1 95 ? 13.690 14.397 -4.529 1.00 52.88 95 TRP A O 1
ATOM 767 N N . TYR A 1 96 ? 13.913 13.553 -6.575 1.00 43.41 96 TYR A N 1
ATOM 768 C CA . TYR A 1 96 ? 15.274 14.069 -6.707 1.00 43.41 96 TYR A CA 1
ATOM 769 C C . TYR A 1 96 ? 15.251 15.547 -7.111 1.00 43.41 96 TYR A C 1
ATOM 771 O O . TYR A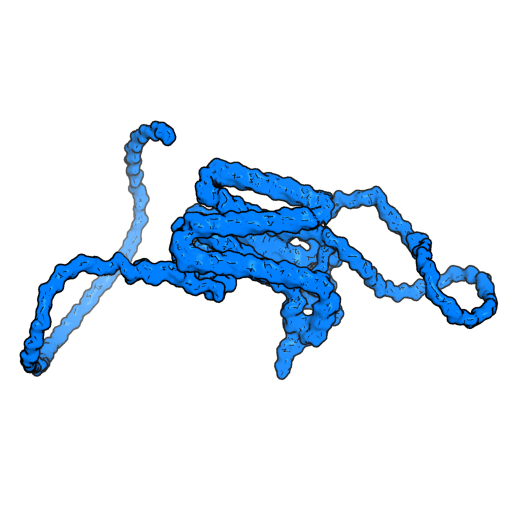 1 96 ? 14.579 15.955 -8.066 1.00 43.41 96 TYR A O 1
ATOM 779 N N . ARG A 1 97 ? 16.020 16.382 -6.405 1.00 43.22 97 ARG A N 1
ATOM 780 C CA . ARG A 1 97 ? 16.234 17.771 -6.811 1.00 43.22 97 ARG A CA 1
ATOM 781 C C . ARG A 1 97 ? 17.173 17.777 -8.016 1.00 43.22 97 ARG A C 1
ATOM 783 O O . ARG A 1 97 ? 18.390 17.724 -7.858 1.00 43.22 97 ARG A O 1
ATOM 790 N N . ALA A 1 98 ? 16.620 17.935 -9.216 1.00 40.53 98 ALA A N 1
ATOM 791 C CA . ALA A 1 98 ? 17.369 18.409 -10.378 1.00 40.53 98 ALA A CA 1
ATOM 792 C C . ALA A 1 98 ? 17.902 19.829 -10.082 1.00 40.53 98 ALA A C 1
ATOM 794 O O . ALA A 1 98 ? 17.261 20.829 -10.392 1.00 40.53 98 ALA A O 1
ATOM 795 N N . GLY A 1 99 ? 19.019 19.945 -9.360 1.00 39.91 99 GLY A N 1
ATOM 796 C CA . GLY A 1 99 ? 19.511 21.249 -8.902 1.00 39.91 99 GLY A CA 1
ATOM 797 C C . GLY A 1 99 ? 20.627 21.207 -7.863 1.00 39.91 99 GLY A C 1
ATOM 798 O O . GLY A 1 99 ? 20.648 22.036 -6.950 1.00 39.91 99 GLY A O 1
ATOM 799 N N . GLY A 1 100 ? 21.530 20.236 -7.969 1.00 33.03 100 GLY A N 1
ATOM 800 C CA . GLY A 1 100 ? 22.699 20.116 -7.108 1.00 33.03 100 GLY A CA 1
ATOM 801 C C . GLY A 1 100 ? 23.866 19.495 -7.856 1.00 33.03 100 GLY A C 1
ATOM 802 O O . GLY A 1 100 ? 24.325 18.424 -7.484 1.00 33.03 100 GLY A O 1
ATOM 803 N N . HIS A 1 101 ? 24.363 20.164 -8.902 1.00 35.94 101 HIS A N 1
ATOM 804 C CA . HIS A 1 101 ? 25.769 19.985 -9.260 1.00 35.94 101 HIS A CA 1
ATOM 805 C C . HIS A 1 101 ? 26.579 20.226 -7.980 1.00 35.94 101 HIS A C 1
ATOM 807 O O . HIS A 1 101 ? 26.647 21.359 -7.507 1.00 35.94 101 HIS A O 1
ATOM 813 N N . ARG A 1 102 ? 27.177 19.182 -7.401 1.00 33.53 102 ARG A N 1
ATOM 814 C CA . ARG A 1 102 ? 28.375 19.386 -6.588 1.00 33.53 102 ARG A CA 1
ATOM 815 C C . ARG A 1 102 ? 29.483 19.713 -7.593 1.00 33.53 102 ARG A C 1
ATOM 817 O O . ARG A 1 102 ? 29.797 18.852 -8.415 1.00 33.53 102 ARG A O 1
ATOM 824 N N . PRO A 1 103 ? 30.047 20.932 -7.615 1.00 37.44 103 PRO A N 1
ATOM 825 C CA . PRO A 1 103 ? 31.197 21.198 -8.455 1.00 37.44 103 PRO A CA 1
ATOM 826 C C . PRO A 1 103 ? 32.394 20.523 -7.792 1.00 37.44 103 PRO A C 1
ATOM 828 O O . PRO A 1 103 ? 32.861 20.965 -6.747 1.00 37.44 103 PRO A O 1
ATOM 831 N N . GLY A 1 104 ? 32.860 19.428 -8.383 1.00 36.16 104 GLY A N 1
ATOM 832 C CA . GLY A 1 104 ? 34.131 18.837 -7.989 1.00 36.16 104 GLY A CA 1
ATOM 833 C C . GLY A 1 104 ? 34.158 17.325 -8.023 1.00 36.16 104 GLY A C 1
ATOM 834 O O . GLY A 1 104 ? 34.412 16.736 -6.993 1.00 36.16 104 GLY A O 1
ATOM 835 N N . TYR A 1 105 ? 33.953 16.724 -9.192 1.00 28.97 105 TYR A N 1
ATOM 836 C CA . TYR A 1 105 ? 34.796 15.621 -9.655 1.00 28.97 105 TYR A CA 1
ATOM 837 C C . TYR A 1 105 ? 34.840 15.711 -11.179 1.00 28.97 105 TYR A C 1
ATOM 839 O O . TYR A 1 105 ? 33.936 15.277 -11.887 1.00 28.97 105 TYR A O 1
ATOM 847 N N . ILE A 1 106 ? 35.887 16.364 -11.682 1.00 31.30 106 ILE A N 1
ATOM 848 C CA . ILE A 1 106 ? 36.311 16.194 -13.068 1.00 31.30 106 ILE A CA 1
ATOM 849 C C . ILE A 1 106 ? 36.666 14.710 -13.182 1.00 31.30 106 ILE A C 1
ATOM 851 O O . ILE A 1 106 ? 37.645 14.267 -12.585 1.00 31.30 106 ILE A O 1
ATOM 855 N N . HIS A 1 107 ? 35.845 13.929 -13.883 1.00 33.31 107 HIS A N 1
ATOM 856 C CA . HIS A 1 107 ? 36.245 12.595 -14.311 1.00 33.31 107 HIS A CA 1
ATOM 857 C C . HIS A 1 107 ? 37.346 12.763 -15.361 1.00 33.31 107 HIS A C 1
ATOM 859 O O . HIS A 1 107 ? 37.075 12.912 -16.550 1.00 33.31 107 HIS A O 1
ATOM 865 N N . ASP A 1 108 ? 38.591 12.797 -14.893 1.00 26.33 108 ASP A N 1
ATOM 866 C CA . ASP A 1 108 ? 39.774 12.566 -15.712 1.00 26.33 108 ASP A CA 1
ATOM 867 C C . ASP A 1 108 ? 39.748 11.095 -16.179 1.00 26.33 108 ASP A C 1
ATOM 869 O O . ASP A 1 108 ? 39.742 10.188 -15.338 1.00 26.33 108 ASP A O 1
ATOM 873 N N . PRO A 1 109 ? 39.671 10.807 -17.491 1.00 34.41 109 PRO A N 1
ATOM 874 C CA . PRO A 1 109 ? 39.514 9.443 -17.985 1.00 34.41 109 PRO A CA 1
ATOM 875 C C . PRO A 1 109 ? 40.832 8.646 -18.047 1.00 34.41 109 PRO A C 1
ATOM 877 O O . PRO A 1 109 ? 40.853 7.577 -18.657 1.00 34.41 109 PRO A O 1
ATOM 880 N N . LEU A 1 110 ? 41.933 9.110 -17.440 1.00 30.23 110 LEU A N 1
ATOM 881 C CA . LEU A 1 110 ? 43.273 8.545 -17.677 1.00 30.23 110 LEU A CA 1
ATOM 882 C C . LEU A 1 110 ? 43.996 7.896 -16.487 1.00 30.23 110 LEU A C 1
ATOM 884 O O . LEU A 1 110 ? 45.193 7.644 -16.583 1.00 30.23 110 LEU A O 1
ATOM 888 N N . HIS A 1 111 ? 43.307 7.498 -15.415 1.00 30.14 111 HIS A N 1
ATOM 889 C CA . HIS A 1 111 ? 43.945 6.677 -14.375 1.00 30.14 111 HIS A CA 1
ATOM 890 C C . HIS A 1 111 ? 43.070 5.519 -13.884 1.00 30.14 111 HIS A C 1
ATOM 892 O O . HIS A 1 111 ? 42.371 5.602 -12.878 1.00 30.14 111 HIS A O 1
ATOM 898 N N . ARG A 1 112 ? 43.191 4.368 -14.557 1.00 29.83 112 ARG A N 1
ATOM 899 C CA . ARG A 1 112 ? 43.021 3.059 -13.906 1.00 29.83 112 ARG A CA 1
ATOM 900 C C . ARG A 1 112 ? 44.065 2.061 -14.423 1.00 29.83 112 ARG A C 1
ATOM 902 O O . ARG A 1 112 ? 43.746 1.074 -15.072 1.00 29.83 112 ARG A O 1
ATOM 909 N N . ILE A 1 113 ? 45.331 2.351 -14.121 1.00 32.34 113 ILE A N 1
ATOM 910 C CA . ILE A 1 113 ? 46.408 1.356 -14.037 1.00 32.34 113 ILE A CA 1
ATOM 911 C C . ILE A 1 113 ? 46.825 1.292 -12.567 1.00 32.34 113 ILE A C 1
ATOM 913 O O . ILE A 1 113 ? 47.419 2.243 -12.074 1.00 32.34 113 ILE A O 1
ATOM 917 N N . GLN A 1 114 ? 46.494 0.189 -11.894 1.00 26.91 114 GLN A N 1
ATOM 918 C CA . GLN A 1 114 ? 47.273 -0.467 -10.828 1.00 26.91 114 GLN A CA 1
ATOM 919 C C . GLN A 1 114 ? 46.523 -1.761 -10.446 1.00 26.91 114 GLN A C 1
ATOM 921 O O . GLN A 1 114 ? 45.355 -1.710 -10.082 1.00 26.91 114 GLN A O 1
ATOM 926 N N . VAL A 1 115 ? 47.017 -2.938 -10.848 1.00 25.84 115 VAL A N 1
ATOM 927 C CA . VAL A 1 115 ? 48.036 -3.776 -10.176 1.00 25.84 115 VAL A CA 1
ATOM 928 C C . VAL A 1 115 ? 47.484 -4.465 -8.919 1.00 25.84 115 VAL A C 1
ATOM 930 O O . VAL A 1 115 ? 47.378 -3.851 -7.868 1.00 25.84 115 VAL A O 1
ATOM 933 N N . PHE A 1 116 ? 47.214 -5.767 -9.050 1.00 25.33 116 PHE A N 1
ATOM 934 C CA . PHE A 1 116 ? 47.362 -6.812 -8.023 1.00 25.33 116 PHE A CA 1
ATOM 935 C C . PHE A 1 116 ? 47.758 -8.089 -8.793 1.00 25.33 116 PHE A C 1
ATOM 937 O O . PHE A 1 116 ? 47.014 -8.536 -9.658 1.00 25.33 116 PHE A O 1
ATOM 944 N N . SER A 1 117 ? 49.043 -8.455 -8.799 1.00 25.80 117 SER A N 1
ATOM 945 C CA . SER A 1 117 ? 49.739 -9.317 -7.824 1.00 25.80 117 SER A CA 1
ATOM 946 C C . SER A 1 117 ? 49.457 -10.814 -8.045 1.00 25.80 117 SER A C 1
ATOM 948 O O . SER A 1 117 ? 48.443 -11.360 -7.627 1.00 25.80 117 SER A O 1
ATOM 950 N N . GLU A 1 118 ? 50.396 -11.410 -8.784 1.00 27.17 118 GLU A N 1
ATOM 951 C CA . GLU A 1 118 ? 51.022 -12.730 -8.615 1.00 27.17 118 GLU A CA 1
ATOM 952 C C . GLU A 1 118 ? 50.167 -13.938 -8.189 1.00 27.17 118 GLU A C 1
ATOM 954 O O . GLU A 1 118 ? 49.883 -14.169 -7.012 1.00 27.17 118 GLU A O 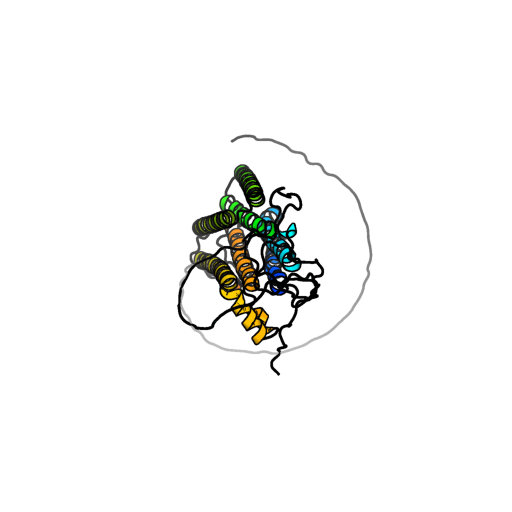1
ATOM 959 N N . ARG A 1 119 ? 49.936 -14.837 -9.157 1.00 28.27 119 ARG A N 1
ATOM 960 C CA . ARG A 1 119 ? 50.102 -16.285 -8.954 1.00 28.27 119 ARG A CA 1
ATOM 961 C C . ARG A 1 119 ? 50.210 -17.028 -10.290 1.00 28.27 119 ARG A C 1
ATOM 963 O O . ARG A 1 119 ? 49.306 -16.930 -11.111 1.00 28.27 119 ARG A O 1
ATOM 970 N N . GLY A 1 120 ? 51.265 -17.830 -10.446 1.00 26.14 120 GLY A N 1
ATOM 971 C CA . GLY A 1 120 ? 51.297 -18.957 -11.385 1.00 26.14 120 GLY A CA 1
ATOM 972 C C . GLY A 1 120 ? 52.266 -18.808 -12.553 1.00 26.14 120 GLY A C 1
ATOM 973 O O . GLY A 1 120 ? 51.969 -18.156 -13.544 1.00 26.14 120 GLY A O 1
ATOM 974 N N . GLU A 1 121 ? 53.415 -19.453 -12.405 1.00 26.11 121 GLU A N 1
ATOM 975 C CA . GLU A 1 121 ? 54.516 -19.561 -13.353 1.00 26.11 121 GLU A CA 1
ATOM 976 C C . GLU A 1 121 ? 54.202 -20.389 -14.619 1.00 26.11 121 GLU A C 1
ATOM 978 O O . GLU A 1 121 ? 53.297 -21.219 -14.645 1.00 26.11 121 GLU A O 1
ATOM 983 N N . MET A 1 122 ? 55.120 -20.230 -15.583 1.00 25.23 122 MET A N 1
ATOM 984 C CA . MET A 1 122 ? 55.549 -21.156 -16.645 1.00 25.23 122 MET A CA 1
ATOM 985 C C . MET A 1 122 ? 54.877 -21.072 -18.026 1.00 25.23 122 MET A C 1
ATOM 987 O O . MET A 1 122 ? 53.801 -21.604 -18.276 1.00 25.23 122 MET A O 1
ATOM 991 N N . GLY A 1 123 ? 55.635 -20.510 -18.978 1.00 26.36 123 GLY A N 1
ATOM 992 C CA . GLY A 1 123 ? 55.407 -20.632 -20.419 1.00 26.36 123 GLY A CA 1
ATOM 993 C C . GLY A 1 123 ? 56.438 -19.847 -21.241 1.00 26.36 123 GLY A C 1
ATOM 994 O O . GLY A 1 123 ? 56.325 -18.638 -21.384 1.00 26.36 123 GLY A O 1
ATOM 995 N N . TYR A 1 124 ? 57.458 -20.547 -21.739 1.00 24.81 124 TYR A N 1
ATOM 996 C CA . TYR A 1 124 ? 58.618 -20.075 -22.514 1.00 24.81 124 TYR A CA 1
ATOM 997 C C . TYR A 1 124 ? 58.282 -19.329 -23.833 1.00 24.81 124 TYR A C 1
ATOM 999 O O . TYR A 1 124 ? 57.379 -19.751 -24.549 1.00 24.81 124 TYR A O 1
ATOM 1007 N N . GLY A 1 125 ? 59.097 -18.325 -24.227 1.00 26.86 125 GLY A N 1
ATOM 1008 C CA . GLY A 1 125 ? 59.147 -17.818 -25.620 1.00 26.86 125 GLY A CA 1
ATOM 1009 C C . GLY A 1 125 ? 59.760 -16.419 -25.880 1.00 26.86 125 GLY A C 1
ATOM 1010 O O . GLY A 1 125 ? 59.035 -15.447 -26.021 1.00 26.86 125 GLY A O 1
ATOM 1011 N N . SER A 1 126 ? 61.096 -16.345 -25.959 1.00 26.09 126 SER A N 1
ATOM 1012 C CA . SER A 1 126 ? 62.013 -15.434 -26.712 1.00 26.09 126 SER A CA 1
ATOM 1013 C C . SER A 1 126 ? 61.546 -14.178 -27.529 1.00 26.09 126 SER A C 1
ATOM 1015 O O . SER A 1 126 ? 60.839 -14.333 -28.515 1.00 26.09 126 SER A O 1
ATOM 1017 N N . TRP A 1 127 ? 62.102 -12.989 -27.164 1.00 22.44 127 TRP A N 1
ATOM 1018 C CA . TRP A 1 127 ? 62.706 -11.806 -27.891 1.00 22.44 127 TRP A CA 1
ATOM 1019 C C . TRP A 1 127 ? 62.451 -11.502 -29.411 1.00 22.44 127 TRP A C 1
ATOM 1021 O O . TRP A 1 127 ? 62.250 -12.437 -30.175 1.00 22.44 127 TRP A O 1
ATOM 1031 N N . PRO A 1 128 ? 62.779 -10.287 -29.959 1.00 38.34 128 PRO A N 1
ATOM 1032 C CA . PRO A 1 128 ? 62.406 -8.891 -29.615 1.00 38.34 128 PRO A CA 1
ATOM 1033 C C . PRO A 1 128 ? 62.009 -8.029 -30.868 1.00 38.34 128 PRO A C 1
ATOM 1035 O O . PRO A 1 128 ? 62.281 -8.419 -32.001 1.00 38.34 128 PRO A O 1
ATOM 1038 N N . GLY A 1 129 ? 61.484 -6.796 -30.723 1.00 25.42 129 GLY A N 1
ATOM 1039 C CA . GLY A 1 129 ? 61.495 -5.860 -31.871 1.00 25.42 129 GLY A CA 1
ATOM 1040 C C . GLY A 1 129 ? 60.652 -4.576 -31.827 1.00 25.42 129 GLY A C 1
ATOM 1041 O O . GLY A 1 129 ? 59.446 -4.616 -32.011 1.00 25.42 129 GLY A O 1
ATOM 1042 N N . SER A 1 130 ? 61.360 -3.443 -31.755 1.00 26.59 130 SER A N 1
ATOM 1043 C CA . SER A 1 130 ? 61.101 -2.160 -32.443 1.00 26.59 130 SER A CA 1
ATOM 1044 C C . SER A 1 130 ? 59.837 -1.337 -32.122 1.00 26.59 130 SER A C 1
ATOM 1046 O O . SER A 1 130 ? 58.733 -1.587 -32.597 1.00 26.59 130 SER A O 1
ATOM 1048 N N . MET A 1 131 ? 60.078 -0.215 -31.433 1.00 27.30 131 MET A N 1
ATOM 1049 C CA . MET A 1 131 ? 59.275 1.008 -31.507 1.00 27.30 131 MET A CA 1
ATOM 1050 C C . MET A 1 131 ? 59.165 1.511 -32.953 1.00 27.30 131 MET A C 1
ATOM 1052 O O . MET A 1 131 ? 60.184 1.841 -33.562 1.00 27.30 131 MET A O 1
ATOM 1056 N N . LYS A 1 132 ? 57.937 1.711 -33.442 1.00 27.30 132 LYS A N 1
ATOM 1057 C CA . LYS A 1 132 ? 57.623 2.765 -34.416 1.00 27.30 132 LYS A CA 1
ATOM 1058 C C . LYS A 1 132 ? 56.292 3.426 -34.075 1.00 27.30 132 LYS A C 1
ATOM 1060 O O . LYS A 1 132 ? 55.257 2.782 -33.948 1.00 27.30 132 LYS A O 1
ATOM 1065 N N . THR A 1 133 ? 56.371 4.738 -33.927 1.00 30.70 133 THR A N 1
ATOM 1066 C CA . THR A 1 133 ? 55.276 5.693 -33.870 1.00 30.70 133 THR A CA 1
ATOM 1067 C C . THR A 1 133 ? 54.592 5.785 -35.236 1.00 30.70 133 THR A C 1
ATOM 1069 O O . THR A 1 133 ? 55.247 6.040 -36.243 1.00 30.70 133 THR A O 1
ATOM 1072 N N . SER A 1 134 ? 53.268 5.633 -35.284 1.00 25.81 134 SER A N 1
ATOM 1073 C CA . SER A 1 134 ? 52.454 6.223 -36.352 1.00 25.81 134 SER A CA 1
ATOM 1074 C C . SER A 1 134 ? 51.006 6.382 -35.902 1.00 25.81 134 SER A C 1
ATOM 1076 O O . SER A 1 134 ? 50.295 5.414 -35.640 1.00 25.81 134 SER A O 1
ATOM 1078 N N . THR A 1 135 ? 50.587 7.635 -35.834 1.00 32.09 135 THR A N 1
ATOM 1079 C CA . THR A 1 135 ? 49.208 8.108 -35.777 1.00 32.09 135 THR A CA 1
ATOM 1080 C C . THR A 1 135 ? 48.409 7.573 -36.970 1.00 32.09 135 THR A C 1
ATOM 1082 O O . THR A 1 135 ? 48.749 7.832 -38.120 1.00 32.09 135 THR A O 1
ATOM 1085 N N . GLY A 1 136 ? 47.324 6.842 -36.699 1.00 25.67 136 GLY A N 1
ATOM 1086 C CA . GLY A 1 136 ? 46.478 6.248 -37.735 1.00 25.67 136 GLY A CA 1
ATOM 1087 C C . GLY A 1 136 ? 45.141 5.743 -37.195 1.00 25.67 136 GLY A C 1
ATOM 1088 O O . GLY A 1 136 ? 45.009 4.583 -36.838 1.00 25.67 136 GLY A O 1
ATOM 1089 N N . ARG A 1 137 ? 44.175 6.664 -37.113 1.00 30.56 137 ARG A N 1
ATOM 1090 C CA . ARG A 1 137 ? 42.707 6.502 -37.140 1.00 30.56 137 ARG A CA 1
ATOM 1091 C C . ARG A 1 137 ? 42.178 5.050 -37.189 1.00 30.56 137 ARG A C 1
ATOM 1093 O O . ARG A 1 137 ? 42.219 4.420 -38.241 1.00 30.56 137 ARG A O 1
ATOM 1100 N N . LEU A 1 138 ? 41.547 4.590 -36.103 1.00 26.48 138 LEU A N 1
ATOM 1101 C CA . LEU A 1 138 ? 40.675 3.411 -36.106 1.00 26.48 138 LEU A CA 1
ATOM 1102 C C . LEU A 1 138 ? 39.238 3.806 -35.759 1.00 26.48 138 LEU A C 1
ATOM 1104 O O . LEU A 1 138 ? 38.925 4.244 -34.656 1.00 26.48 138 LEU A O 1
ATOM 1108 N N . ILE A 1 139 ? 38.380 3.638 -36.762 1.00 37.81 139 ILE A N 1
ATOM 1109 C CA . ILE A 1 139 ? 36.935 3.475 -36.643 1.00 37.81 139 ILE A CA 1
ATOM 1110 C C . ILE A 1 139 ? 36.708 2.160 -35.890 1.00 37.81 139 ILE A C 1
ATOM 1112 O O . ILE A 1 139 ? 37.225 1.122 -36.296 1.00 37.81 139 ILE A O 1
ATOM 1116 N N . GLY A 1 140 ? 35.948 2.193 -34.799 1.00 26.73 140 GLY A N 1
ATOM 1117 C CA . GLY A 1 140 ? 35.656 0.999 -34.014 1.00 26.73 140 GLY A CA 1
ATOM 1118 C C . GLY A 1 140 ? 34.506 1.242 -33.055 1.00 26.73 140 GLY A C 1
ATOM 1119 O O . GLY A 1 140 ? 34.718 1.631 -31.912 1.00 26.73 140 GLY A O 1
ATOM 1120 N N . GLY A 1 141 ? 33.284 1.016 -33.536 1.00 38.19 141 GLY A N 1
ATOM 1121 C CA . GLY A 1 141 ? 32.113 0.904 -32.679 1.00 38.19 141 GLY A CA 1
ATOM 1122 C C . GLY A 1 141 ? 32.268 -0.274 -31.719 1.00 38.19 141 GLY A C 1
ATOM 1123 O O . GLY A 1 141 ? 32.571 -1.392 -32.130 1.00 38.19 141 GLY A O 1
ATOM 1124 N N . ARG A 1 142 ? 32.038 -0.017 -30.433 1.00 27.61 142 ARG A N 1
ATOM 1125 C CA . ARG A 1 142 ? 31.723 -1.036 -29.433 1.00 27.61 142 ARG A CA 1
ATOM 1126 C C . ARG A 1 142 ? 30.700 -0.450 -28.477 1.00 27.61 142 ARG A C 1
ATOM 1128 O O . ARG A 1 142 ? 31.018 0.373 -27.628 1.00 27.61 142 ARG A O 1
ATOM 1135 N N . THR A 1 143 ? 29.464 -0.896 -28.648 1.00 35.25 143 THR A N 1
ATOM 1136 C CA . THR A 1 143 ? 28.402 -0.840 -27.648 1.00 35.25 143 THR A CA 1
ATOM 1137 C C . THR A 1 143 ? 28.832 -1.690 -26.453 1.00 35.25 143 THR A C 1
ATOM 1139 O O . THR A 1 143 ? 28.641 -2.905 -26.442 1.00 35.25 143 THR A O 1
ATOM 1142 N N . GLY A 1 144 ? 29.492 -1.067 -25.482 1.00 26.47 144 GLY A N 1
ATOM 1143 C CA . GLY A 1 144 ? 29.696 -1.631 -24.154 1.00 26.47 144 GLY A CA 1
ATOM 1144 C C . GLY A 1 144 ? 28.708 -0.968 -23.210 1.00 26.47 144 GLY A C 1
ATOM 1145 O O . GLY A 1 144 ? 28.880 0.200 -22.883 1.00 26.47 144 GLY A O 1
ATOM 1146 N N . VAL A 1 145 ? 27.662 -1.693 -22.816 1.00 34.38 145 VAL A N 1
ATOM 1147 C CA . VAL A 1 145 ? 26.785 -1.288 -21.711 1.00 34.38 145 VAL A CA 1
ATOM 1148 C C . VAL A 1 145 ? 27.603 -1.424 -20.420 1.00 34.38 145 VAL A C 1
ATOM 1150 O O . VAL A 1 145 ? 28.125 -2.517 -20.175 1.00 34.38 145 VAL A O 1
ATOM 1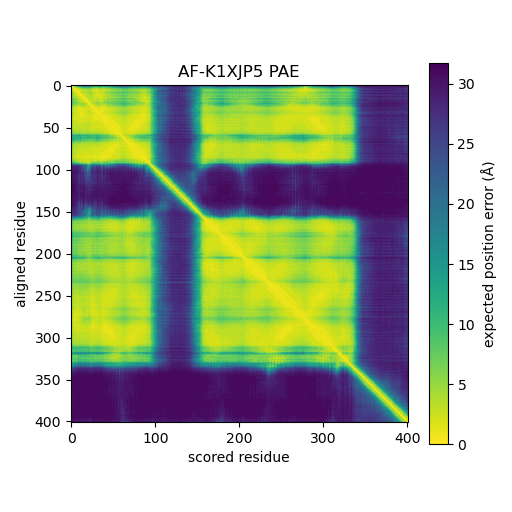153 N N . PRO A 1 146 ? 27.789 -0.363 -19.617 1.00 32.47 146 PRO A N 1
ATOM 1154 C CA . PRO A 1 146 ? 28.470 -0.485 -18.337 1.00 32.47 146 PRO A CA 1
ATOM 1155 C C . PRO A 1 146 ? 27.609 -1.291 -17.359 1.00 32.47 146 PRO A C 1
ATOM 1157 O O . PRO A 1 146 ? 26.410 -1.061 -17.245 1.00 32.47 146 PRO A O 1
ATOM 1160 N N . LEU A 1 147 ? 28.234 -2.236 -16.656 1.00 36.75 147 LEU A N 1
ATOM 1161 C CA . LEU A 1 147 ? 27.663 -2.884 -15.477 1.00 36.75 147 LEU A CA 1
ATOM 1162 C C . LEU A 1 147 ? 27.510 -1.827 -14.378 1.00 36.75 147 LEU A C 1
ATOM 1164 O O . LEU A 1 147 ? 28.500 -1.393 -13.790 1.00 36.75 147 LEU A O 1
ATOM 1168 N N . GLU A 1 148 ? 26.273 -1.397 -14.157 1.00 37.16 148 GLU A N 1
ATOM 1169 C CA . GLU A 1 148 ? 25.898 -0.402 -13.159 1.00 37.16 148 GLU A CA 1
ATOM 1170 C C . GLU A 1 148 ? 25.866 -1.044 -11.765 1.00 37.16 148 GLU A C 1
ATOM 1172 O O . GLU A 1 148 ? 25.232 -2.076 -11.529 1.00 37.16 148 GLU A O 1
ATOM 1177 N N . THR A 1 149 ? 26.627 -0.468 -10.839 1.00 30.41 149 THR A N 1
ATOM 1178 C CA . THR A 1 149 ? 26.589 -0.812 -9.418 1.00 30.41 149 THR A CA 1
ATOM 1179 C C . THR A 1 149 ? 25.272 -0.312 -8.832 1.00 30.41 149 THR A C 1
ATOM 1181 O O . THR A 1 149 ? 24.999 0.880 -8.901 1.00 30.41 149 THR A O 1
ATOM 1184 N N . LYS A 1 150 ? 24.466 -1.223 -8.266 1.00 33.72 150 LYS A N 1
ATOM 1185 C CA . LYS A 1 150 ? 23.212 -0.916 -7.559 1.00 33.72 150 LYS A CA 1
ATOM 1186 C C . LYS A 1 150 ? 23.491 -0.053 -6.318 1.00 33.72 150 LYS A C 1
ATOM 1188 O O . LYS A 1 150 ? 23.699 -0.611 -5.241 1.00 33.72 150 LYS A O 1
ATOM 1193 N N . ASP A 1 151 ? 23.481 1.269 -6.462 1.00 37.22 151 ASP A N 1
ATOM 1194 C CA . ASP A 1 151 ? 23.325 2.185 -5.328 1.00 37.22 151 ASP A CA 1
ATOM 1195 C C . ASP A 1 151 ? 21.831 2.289 -4.983 1.00 37.22 151 ASP A C 1
ATOM 1197 O O . ASP A 1 151 ? 20.982 2.520 -5.839 1.00 37.22 151 ASP A O 1
ATOM 1201 N N . GLN A 1 152 ? 21.496 2.016 -3.722 1.00 40.25 152 GLN A N 1
ATOM 1202 C CA . GLN A 1 152 ? 20.123 1.939 -3.217 1.00 40.25 152 GLN A CA 1
ATOM 1203 C C . GLN A 1 152 ? 19.648 3.323 -2.738 1.00 40.25 152 GLN A C 1
ATOM 1205 O O . GLN A 1 152 ? 19.652 3.589 -1.537 1.00 40.25 152 GLN A O 1
ATOM 1210 N N . GLY A 1 153 ? 19.259 4.202 -3.667 1.00 41.00 153 GLY A N 1
ATOM 1211 C CA . GLY A 1 153 ? 18.574 5.472 -3.367 1.00 41.00 153 GLY A CA 1
ATOM 1212 C C . GLY A 1 153 ? 17.046 5.310 -3.306 1.00 41.00 153 GLY A C 1
ATOM 1213 O O . GLY A 1 153 ? 16.484 4.504 -4.046 1.00 41.00 153 GLY A O 1
ATOM 1214 N N . SER A 1 154 ? 16.375 6.042 -2.409 1.00 40.19 154 SER A N 1
ATOM 1215 C CA . SER A 1 154 ? 14.933 5.894 -2.093 1.00 40.19 154 SER A CA 1
ATOM 1216 C C . SER A 1 154 ? 13.975 6.474 -3.132 1.00 40.19 154 SER A C 1
ATOM 1218 O O . SER A 1 154 ? 14.199 7.559 -3.672 1.00 40.19 154 SER A O 1
ATOM 1220 N N . ASP A 1 155 ? 12.820 5.823 -3.281 1.00 51.97 155 ASP A N 1
ATOM 1221 C CA . ASP A 1 155 ? 11.675 6.280 -4.066 1.00 51.97 155 ASP A CA 1
ATOM 1222 C C . ASP A 1 155 ? 10.817 7.234 -3.225 1.00 51.97 155 ASP A C 1
ATOM 1224 O O . ASP A 1 155 ? 9.732 6.887 -2.756 1.00 51.97 155 ASP A O 1
ATOM 1228 N N . ALA A 1 156 ? 11.273 8.476 -3.021 1.00 53.12 156 ALA A N 1
ATOM 1229 C CA . ALA A 1 156 ? 10.729 9.331 -1.959 1.00 53.12 156 ALA A CA 1
ATOM 1230 C C . ALA A 1 156 ? 9.222 9.648 -2.045 1.00 53.12 156 ALA A C 1
ATOM 1232 O O . ALA A 1 156 ? 8.668 10.139 -1.067 1.00 53.12 156 ALA A O 1
ATOM 1233 N N . ARG A 1 157 ? 8.523 9.410 -3.166 1.00 58.78 157 ARG A N 1
ATOM 1234 C CA . ARG A 1 157 ? 7.055 9.567 -3.237 1.00 58.78 157 ARG A CA 1
ATOM 1235 C C . ARG A 1 157 ? 6.303 8.299 -2.838 1.00 58.78 157 ARG A C 1
ATOM 1237 O O . ARG A 1 157 ? 5.274 8.427 -2.175 1.00 58.78 157 ARG A O 1
ATOM 1244 N N . ASP A 1 158 ? 6.796 7.124 -3.223 1.00 64.94 158 ASP A N 1
ATOM 1245 C CA . ASP A 1 158 ? 6.198 5.843 -2.832 1.00 64.94 158 ASP A CA 1
ATOM 1246 C C . ASP A 1 158 ? 6.504 5.567 -1.354 1.00 64.94 158 ASP A C 1
ATOM 1248 O O . ASP A 1 158 ? 5.590 5.524 -0.527 1.00 64.94 158 ASP A O 1
ATOM 1252 N N . ASP A 1 159 ? 7.783 5.616 -0.983 1.00 70.19 159 ASP A N 1
ATOM 1253 C CA . ASP A 1 159 ? 8.272 5.424 0.383 1.00 70.19 159 ASP A CA 1
ATOM 1254 C C . ASP A 1 159 ? 7.556 6.364 1.371 1.00 70.19 159 ASP A C 1
ATOM 1256 O O . ASP A 1 159 ? 6.942 5.942 2.359 1.00 70.19 159 ASP A O 1
ATOM 1260 N N . LEU A 1 160 ? 7.530 7.669 1.083 1.00 78.38 160 LEU A N 1
ATOM 1261 C CA . LEU A 1 160 ? 6.858 8.647 1.943 1.00 78.38 160 LEU A CA 1
ATOM 1262 C C . LEU A 1 160 ? 5.366 8.355 2.114 1.00 78.38 160 LEU A C 1
ATOM 1264 O O . LEU A 1 160 ? 4.820 8.464 3.218 1.00 78.38 160 LEU A O 1
ATOM 1268 N N . SER A 1 161 ? 4.690 7.986 1.029 1.00 82.94 161 SER A N 1
ATOM 1269 C CA . SER A 1 161 ? 3.263 7.692 1.081 1.00 82.94 161 SER A CA 1
ATOM 1270 C C . SER A 1 161 ? 2.963 6.477 1.968 1.00 82.94 161 SER A C 1
ATOM 1272 O O . SER A 1 161 ? 1.945 6.483 2.669 1.00 82.94 161 SER A O 1
ATOM 1274 N N . MET A 1 162 ? 3.881 5.506 2.057 1.00 86.56 162 MET A N 1
ATOM 1275 C CA . MET A 1 162 ? 3.775 4.369 2.974 1.00 86.56 162 MET A CA 1
ATOM 1276 C C . MET A 1 162 ? 3.860 4.810 4.441 1.00 86.56 162 MET A C 1
ATOM 1278 O O . MET A 1 162 ? 3.008 4.420 5.249 1.00 86.56 162 MET A O 1
ATOM 1282 N N . LEU A 1 163 ? 4.823 5.670 4.797 1.00 89.25 163 LEU A N 1
ATOM 1283 C CA . LEU A 1 163 ? 4.934 6.214 6.161 1.00 89.25 163 LEU A CA 1
ATOM 1284 C C . LEU A 1 163 ? 3.696 7.020 6.549 1.00 89.25 163 LEU A C 1
ATOM 1286 O O . LEU A 1 163 ? 3.153 6.834 7.642 1.00 89.25 163 LEU A O 1
ATOM 1290 N N . VAL A 1 164 ? 3.205 7.871 5.646 1.00 88.44 164 VAL A N 1
ATOM 1291 C CA . VAL A 1 164 ? 1.984 8.654 5.875 1.00 88.44 164 VAL A CA 1
ATOM 1292 C C . VAL A 1 164 ? 0.779 7.729 6.057 1.00 88.44 164 VAL A C 1
ATOM 1294 O O . VAL A 1 164 ? 0.008 7.912 7.002 1.00 88.44 164 VAL A O 1
ATOM 1297 N N . ALA A 1 165 ? 0.625 6.697 5.223 1.00 91.00 165 ALA A N 1
ATOM 1298 C CA . ALA A 1 165 ? -0.468 5.737 5.350 1.00 91.00 165 ALA A CA 1
ATOM 1299 C C . ALA A 1 165 ? -0.455 5.049 6.726 1.00 91.00 165 ALA A C 1
ATOM 1301 O O . ALA A 1 165 ? -1.472 5.071 7.429 1.00 91.00 165 ALA A O 1
ATOM 1302 N N . VAL A 1 166 ? 0.692 4.522 7.170 1.00 93.94 166 VAL A N 1
ATOM 1303 C CA . VAL A 1 166 ? 0.808 3.882 8.493 1.00 93.94 166 VAL A CA 1
ATOM 1304 C C . VAL A 1 166 ? 0.607 4.895 9.624 1.00 93.94 166 VAL A C 1
ATOM 1306 O O . VAL A 1 166 ? -0.043 4.567 10.620 1.00 93.94 166 VAL A O 1
ATOM 1309 N N . ALA A 1 167 ? 1.072 6.138 9.469 1.00 94.31 167 ALA A N 1
ATOM 1310 C CA . ALA A 1 167 ? 0.860 7.208 10.443 1.00 94.31 167 ALA A CA 1
ATOM 1311 C C . ALA A 1 167 ? -0.633 7.473 10.686 1.00 94.31 167 ALA A C 1
ATOM 1313 O O . ALA A 1 167 ? -1.044 7.608 11.840 1.00 94.31 167 ALA A O 1
ATOM 1314 N N . THR A 1 168 ? -1.464 7.477 9.635 1.00 93.50 168 THR A N 1
ATOM 1315 C CA . THR A 1 168 ? -2.921 7.645 9.798 1.00 93.50 168 THR A CA 1
ATOM 1316 C C . THR A 1 168 ? -3.562 6.486 10.567 1.00 93.50 168 THR A C 1
ATOM 1318 O O . THR A 1 168 ? -4.420 6.708 11.423 1.00 93.50 168 THR A O 1
ATOM 1321 N N . VAL A 1 169 ? -3.124 5.247 10.314 1.00 94.81 169 VAL A N 1
ATOM 1322 C CA . VAL A 1 169 ? -3.632 4.053 11.009 1.00 94.81 169 VAL A CA 1
ATOM 1323 C C . VAL A 1 169 ? -3.210 4.072 12.478 1.00 94.81 169 VAL A C 1
ATOM 1325 O O . VAL A 1 169 ? -4.032 3.818 13.364 1.00 94.81 169 VAL A O 1
ATOM 1328 N N . LEU A 1 170 ? -1.949 4.422 12.745 1.00 95.12 170 LEU A N 1
ATOM 1329 C CA . LEU A 1 170 ? -1.394 4.538 14.091 1.00 95.12 170 LEU A CA 1
ATOM 1330 C C . LEU A 1 170 ? -2.080 5.646 14.895 1.00 95.12 170 LEU A C 1
ATOM 1332 O O . LEU A 1 170 ? -2.449 5.430 16.052 1.00 95.12 170 LEU A O 1
ATOM 1336 N N . HIS A 1 171 ? -2.282 6.816 14.286 1.00 95.00 171 HIS A N 1
ATOM 1337 C CA . HIS A 1 171 ? -3.013 7.925 14.894 1.00 95.00 171 HIS A CA 1
ATOM 1338 C C . HIS A 1 171 ? -4.418 7.481 15.296 1.00 95.00 171 HIS A C 1
ATOM 1340 O O . HIS A 1 171 ? -4.797 7.616 16.461 1.00 95.00 171 HIS A O 1
ATOM 1346 N N . ARG A 1 172 ? -5.150 6.846 14.377 1.00 93.31 172 ARG A N 1
ATOM 1347 C CA . ARG A 1 172 ? -6.515 6.374 14.614 1.00 93.31 172 ARG A CA 1
ATOM 1348 C C . ARG A 1 172 ? -6.605 5.355 15.750 1.00 93.31 172 ARG A C 1
ATOM 1350 O O . ARG A 1 172 ? -7.421 5.526 16.654 1.00 93.31 172 ARG A O 1
ATOM 1357 N N . VAL A 1 173 ? -5.777 4.308 15.738 1.00 94.12 173 VAL A N 1
ATOM 1358 C CA . VAL A 1 173 ? -5.830 3.256 16.774 1.00 94.12 173 VAL A CA 1
ATOM 1359 C C . VAL A 1 173 ? -5.408 3.770 18.157 1.00 94.12 173 VAL A C 1
ATOM 1361 O O . VAL A 1 173 ? -5.840 3.224 19.168 1.00 94.12 173 VAL A O 1
ATOM 1364 N N . CYS A 1 174 ? -4.598 4.831 18.223 1.00 94.19 174 CYS A N 1
ATOM 1365 C CA . CYS A 1 174 ? -4.158 5.432 19.485 1.00 94.19 174 CYS A CA 1
ATOM 1366 C C . CYS A 1 174 ? -5.120 6.486 20.055 1.00 94.19 174 CYS A C 1
ATOM 1368 O O . CYS A 1 174 ? -5.009 6.807 21.238 1.00 94.19 174 CYS A O 1
ATOM 1370 N N . THR A 1 175 ? -6.015 7.052 19.239 1.00 93.94 175 THR A N 1
ATOM 1371 C CA . THR A 1 175 ? -6.797 8.247 19.613 1.00 93.94 175 THR A CA 1
ATOM 1372 C C . THR A 1 175 ? -8.311 8.064 19.566 1.00 93.94 175 THR A C 1
ATOM 1374 O O . THR A 1 175 ? -9.028 8.949 20.021 1.00 93.94 175 THR A O 1
ATOM 1377 N N . PHE A 1 176 ? -8.817 6.925 19.077 1.00 90.69 176 PHE A N 1
ATOM 1378 C CA . PHE A 1 176 ? -10.259 6.703 18.889 1.00 90.69 176 PHE A CA 1
ATOM 1379 C C . PHE A 1 176 ? -11.118 6.878 20.155 1.00 90.69 176 PHE A C 1
ATOM 1381 O O . PHE A 1 176 ? -12.302 7.179 20.041 1.00 90.69 176 PHE A O 1
ATOM 1388 N N . ASP A 1 177 ? -10.545 6.662 21.342 1.00 90.81 177 ASP A N 1
ATOM 1389 C CA . ASP A 1 177 ? -11.200 6.776 22.650 1.00 90.81 177 ASP A CA 1
ATOM 1390 C C . ASP A 1 177 ? -10.760 8.030 23.432 1.00 90.81 177 ASP A C 1
ATOM 1392 O O . ASP A 1 177 ? -11.005 8.134 24.636 1.00 90.81 177 ASP A O 1
ATOM 1396 N N . LYS A 1 178 ? -10.056 8.970 22.787 1.00 92.50 178 LYS A N 1
ATOM 1397 C CA . LYS A 1 178 ? -9.481 10.162 23.428 1.00 92.50 178 LYS A CA 1
ATOM 1398 C C . LYS A 1 178 ? -10.293 11.420 23.141 1.00 92.50 178 LYS A C 1
ATOM 1400 O O . LYS A 1 178 ? -11.110 11.478 22.228 1.00 92.50 178 LYS A O 1
ATOM 1405 N N . SER A 1 179 ? -10.038 12.463 23.934 1.00 94.81 179 SER A N 1
ATOM 1406 C CA . SER A 1 179 ? -10.642 13.780 23.712 1.00 94.81 179 SER A CA 1
ATOM 1407 C C . SER A 1 179 ? -10.273 14.341 22.332 1.00 94.81 179 SER A C 1
ATOM 1409 O O . SER A 1 179 ? -9.212 14.023 21.780 1.00 94.81 179 SER A O 1
ATOM 1411 N N . LEU A 1 180 ? -11.119 15.225 21.790 1.00 91.31 180 LEU A N 1
ATOM 1412 C CA . LEU A 1 180 ? -10.842 15.900 20.519 1.00 91.31 180 LEU A CA 1
ATOM 1413 C C . LEU A 1 180 ? -9.498 16.641 20.562 1.00 91.31 180 LEU A C 1
ATOM 1415 O O . LEU A 1 180 ? -8.707 16.519 19.633 1.00 91.31 180 LEU A O 1
ATOM 1419 N N . SER A 1 181 ? -9.200 17.334 21.664 1.00 94.44 181 SER A N 1
ATOM 1420 C CA . SER A 1 181 ? -7.937 18.057 21.842 1.00 94.44 181 SER A CA 1
ATOM 1421 C C . SER A 1 181 ? -6.731 17.122 21.758 1.00 94.44 181 SER A C 1
ATOM 1423 O O . SER A 1 181 ? -5.802 17.386 21.002 1.00 94.44 181 SER A O 1
ATOM 1425 N N . THR A 1 182 ? -6.758 15.987 22.464 1.00 94.38 182 THR A N 1
ATOM 1426 C CA . THR A 1 182 ? -5.682 14.982 22.401 1.00 94.38 182 THR A CA 1
ATOM 1427 C C . THR A 1 182 ? -5.526 14.411 20.992 1.00 94.38 182 THR A C 1
ATOM 1429 O O . THR A 1 182 ? -4.407 14.240 20.506 1.00 94.38 182 THR A O 1
ATOM 1432 N N . THR A 1 183 ? -6.643 14.142 20.318 1.00 92.38 183 THR A N 1
ATOM 1433 C CA . THR A 1 183 ? -6.664 13.615 18.948 1.00 92.38 183 THR A CA 1
ATOM 1434 C C . THR A 1 183 ? -6.044 14.604 17.962 1.00 92.38 183 THR A C 1
ATOM 1436 O O . THR A 1 183 ? -5.200 14.220 17.155 1.00 92.38 183 THR A O 1
ATOM 1439 N N . VAL A 1 184 ? -6.396 15.887 18.054 1.00 92.88 184 VAL A N 1
ATOM 1440 C CA . VAL A 1 184 ? -5.842 16.937 17.189 1.00 92.88 184 VAL A CA 1
ATOM 1441 C C . VAL A 1 184 ? -4.361 17.167 17.485 1.00 92.88 184 VAL A C 1
ATOM 1443 O O . VAL A 1 184 ? -3.558 17.163 16.557 1.00 92.88 184 VAL A O 1
ATOM 1446 N N . ILE A 1 185 ? -3.975 17.298 18.758 1.00 95.00 185 ILE A N 1
ATOM 1447 C CA . ILE A 1 185 ? -2.576 17.535 19.156 1.00 95.00 185 ILE A CA 1
ATOM 1448 C C . ILE A 1 185 ? -1.675 16.392 18.681 1.00 95.00 185 ILE A C 1
ATOM 1450 O O . ILE A 1 185 ? -0.637 16.638 18.074 1.00 95.00 185 ILE A O 1
ATOM 1454 N N . SER A 1 186 ? -2.080 15.141 18.910 1.00 94.62 186 SER A N 1
ATOM 1455 C CA . SER A 1 186 ? -1.318 13.980 18.437 1.00 94.62 186 SER A CA 1
ATOM 1456 C C . SER A 1 186 ? -1.262 13.899 16.910 1.00 94.62 186 SER A C 1
ATOM 1458 O O . SER A 1 186 ? -0.217 13.551 16.370 1.00 94.62 186 SER A O 1
ATOM 1460 N N . GLY A 1 187 ? -2.337 14.269 16.205 1.00 93.25 187 GLY A N 1
ATOM 1461 C CA . GLY A 1 187 ? -2.354 14.331 14.741 1.00 93.25 187 GLY A CA 1
ATOM 1462 C C . GLY A 1 187 ? -1.383 15.375 14.190 1.00 93.25 187 GLY A C 1
ATOM 1463 O O . GLY A 1 187 ? -0.608 15.077 13.281 1.00 93.25 187 GLY A O 1
ATOM 1464 N N . VAL A 1 188 ? -1.360 16.572 14.785 1.00 94.56 188 VAL A N 1
ATOM 1465 C CA . VAL A 1 188 ? -0.403 17.636 14.440 1.00 94.56 188 VAL A CA 1
ATOM 1466 C C . VAL A 1 188 ? 1.029 17.196 14.743 1.00 94.56 188 VAL A C 1
ATOM 1468 O O . VAL A 1 188 ? 1.900 17.364 13.895 1.00 94.56 188 VAL A O 1
ATOM 1471 N N . ALA A 1 189 ? 1.273 16.580 15.903 1.00 95.69 189 ALA A N 1
ATOM 1472 C CA . ALA A 1 189 ? 2.598 16.101 16.290 1.00 95.69 189 ALA A CA 1
ATOM 1473 C C . ALA A 1 189 ? 3.123 15.002 15.351 1.00 95.69 189 ALA A C 1
ATOM 1475 O O . ALA A 1 189 ? 4.260 15.084 14.892 1.00 95.69 189 ALA A O 1
ATOM 1476 N N . ILE A 1 190 ? 2.290 14.008 15.019 1.00 93.88 190 ILE A N 1
ATOM 1477 C CA . ILE A 1 190 ? 2.640 12.955 14.056 1.00 93.88 190 ILE A CA 1
ATOM 1478 C C . ILE A 1 190 ? 2.912 13.569 12.683 1.00 93.88 190 ILE A C 1
ATOM 1480 O O . ILE A 1 190 ? 3.923 13.245 12.073 1.00 93.88 190 ILE A O 1
ATOM 1484 N N . THR A 1 191 ? 2.064 14.489 12.215 1.00 92.00 191 THR A N 1
ATOM 1485 C CA . THR A 1 191 ? 2.251 15.148 10.912 1.00 92.00 191 THR A CA 1
ATOM 1486 C C . THR A 1 191 ? 3.552 15.948 10.872 1.00 92.00 191 THR A C 1
ATOM 1488 O O . THR A 1 191 ? 4.318 15.818 9.924 1.00 92.00 191 THR A O 1
ATOM 1491 N N . ALA A 1 192 ? 3.844 16.736 11.909 1.00 94.00 192 ALA A N 1
ATOM 1492 C CA . ALA A 1 192 ? 5.091 17.490 12.005 1.00 94.00 192 ALA A CA 1
ATOM 1493 C C . ALA A 1 192 ? 6.316 16.561 12.035 1.00 94.00 192 ALA A C 1
ATOM 1495 O O . ALA A 1 192 ? 7.283 16.805 11.317 1.00 94.00 192 ALA A O 1
ATOM 1496 N N . GLY A 1 193 ? 6.252 15.474 12.810 1.00 93.69 193 GLY A N 1
ATOM 1497 C CA . GLY A 1 193 ? 7.314 14.470 12.888 1.00 93.69 193 GLY A CA 1
ATOM 1498 C C . GLY A 1 193 ? 7.547 13.746 11.563 1.00 93.69 193 GLY A C 1
ATOM 1499 O O . GLY A 1 193 ? 8.691 13.628 11.135 1.00 93.69 193 GLY A O 1
ATOM 1500 N N . MET A 1 194 ? 6.478 13.320 10.880 1.00 91.50 194 MET A N 1
ATOM 1501 C CA . MET A 1 194 ? 6.577 12.699 9.557 1.00 91.50 194 MET A CA 1
ATOM 1502 C C . MET A 1 194 ? 7.153 13.680 8.542 1.00 91.50 194 MET A C 1
ATOM 1504 O O . MET A 1 194 ? 8.106 13.328 7.863 1.00 91.50 194 MET A O 1
ATOM 1508 N N . THR A 1 195 ? 6.673 14.923 8.479 1.00 89.00 195 THR A N 1
ATOM 1509 C CA . THR A 1 195 ? 7.221 15.936 7.562 1.00 89.00 195 THR A CA 1
ATOM 1510 C C . THR A 1 195 ? 8.703 16.203 7.823 1.00 89.00 195 THR A C 1
ATOM 1512 O O . THR A 1 195 ? 9.485 16.244 6.877 1.00 89.00 195 THR A O 1
ATOM 1515 N N . ALA A 1 196 ? 9.113 16.338 9.088 1.00 91.19 196 ALA A N 1
ATOM 1516 C CA . ALA A 1 196 ? 10.513 16.556 9.449 1.00 91.19 196 ALA A CA 1
ATOM 1517 C C . ALA A 1 196 ? 11.398 15.360 9.068 1.00 91.19 196 ALA A C 1
ATOM 1519 O O . ALA A 1 196 ? 12.440 15.545 8.442 1.00 91.19 196 ALA A O 1
ATOM 1520 N N . PHE A 1 197 ? 10.961 14.139 9.393 1.00 91.19 197 PHE A N 1
ATOM 1521 C CA . PHE A 1 197 ? 11.665 12.915 9.016 1.00 91.19 197 PHE A CA 1
ATOM 1522 C C . PHE A 1 197 ? 11.783 12.779 7.497 1.00 91.19 197 PHE A C 1
ATOM 1524 O O . PHE A 1 197 ? 12.847 12.457 6.988 1.00 91.19 197 PHE A O 1
ATOM 1531 N N . SER A 1 198 ? 10.708 13.080 6.773 1.00 86.19 198 SER A N 1
ATOM 1532 C CA . SER A 1 198 ? 10.653 12.966 5.314 1.00 86.19 198 SER A CA 1
ATOM 1533 C C . SER A 1 198 ? 11.559 13.983 4.642 1.00 86.19 198 SER A C 1
ATOM 1535 O O . SER A 1 198 ? 12.293 13.633 3.726 1.00 86.19 198 SER A O 1
ATOM 1537 N N . ALA A 1 199 ? 11.561 15.226 5.131 1.00 85.31 199 ALA A N 1
ATOM 1538 C CA . ALA A 1 199 ? 12.485 16.249 4.665 1.00 85.31 199 ALA A CA 1
ATOM 1539 C C . ALA A 1 199 ? 13.940 15.830 4.911 1.00 85.31 199 ALA A C 1
ATOM 1541 O O . ALA A 1 199 ? 14.758 15.939 4.005 1.00 85.31 199 ALA A O 1
ATOM 1542 N N . TRP A 1 200 ? 14.252 15.313 6.103 1.00 88.00 200 TRP A N 1
ATOM 1543 C CA . TRP A 1 200 ? 15.584 14.802 6.422 1.00 88.00 200 TRP A CA 1
ATOM 1544 C C . TRP A 1 200 ? 15.989 13.643 5.500 1.00 88.00 200 TRP A C 1
ATOM 1546 O O . TRP A 1 200 ? 17.017 13.745 4.842 1.00 88.00 200 TRP A O 1
ATOM 1556 N N . HIS A 1 201 ? 15.144 12.619 5.375 1.00 82.75 201 HIS A N 1
ATOM 1557 C CA . HIS A 1 201 ? 15.347 11.457 4.507 1.00 82.75 201 HIS A CA 1
ATOM 1558 C C . HIS A 1 201 ? 15.609 11.864 3.049 1.00 82.75 201 HIS A C 1
ATOM 1560 O O . HIS A 1 201 ? 16.578 11.402 2.455 1.00 82.75 201 HIS A O 1
ATOM 1566 N N . CYS A 1 202 ? 14.822 12.806 2.511 1.00 77.44 202 CYS A N 1
ATOM 1567 C CA . CYS A 1 202 ? 15.017 13.332 1.156 1.00 77.44 202 CYS A CA 1
ATOM 1568 C C . CYS A 1 202 ? 16.325 14.127 0.996 1.00 77.44 202 CYS A C 1
ATOM 1570 O O . CYS A 1 202 ? 16.860 14.217 -0.104 1.00 77.44 202 CYS A O 1
ATOM 1572 N N . ILE A 1 203 ? 16.816 14.773 2.059 1.00 82.00 203 ILE A N 1
ATOM 1573 C CA . ILE A 1 203 ? 18.050 15.574 2.021 1.00 82.00 203 ILE A CA 1
ATOM 1574 C C . ILE A 1 203 ? 19.289 14.683 2.144 1.00 82.00 203 ILE A C 1
ATOM 1576 O O . ILE A 1 203 ? 20.310 14.980 1.523 1.00 82.00 203 ILE A O 1
ATOM 1580 N N . THR A 1 204 ? 19.225 13.639 2.969 1.00 81.50 204 THR A N 1
ATOM 1581 C CA . THR A 1 204 ? 20.370 12.769 3.260 1.00 81.50 204 THR A CA 1
ATOM 1582 C C . THR A 1 204 ? 20.462 11.547 2.361 1.00 81.50 204 THR A C 1
ATOM 1584 O O . THR A 1 204 ? 21.496 10.894 2.404 1.00 81.50 204 THR A O 1
ATOM 1587 N N . ASP A 1 205 ? 19.419 11.256 1.578 1.00 75.19 205 ASP A N 1
ATOM 1588 C CA . ASP A 1 205 ? 19.323 10.056 0.735 1.00 75.19 205 ASP A CA 1
ATOM 1589 C C . ASP A 1 205 ? 19.534 8.764 1.551 1.00 75.19 205 ASP A C 1
ATOM 1591 O O . ASP A 1 205 ? 20.272 7.858 1.179 1.00 75.19 205 ASP A O 1
ATOM 1595 N N . GLU A 1 206 ? 18.929 8.723 2.746 1.00 77.31 206 GLU A N 1
ATOM 1596 C CA . GLU A 1 206 ? 19.167 7.673 3.744 1.00 77.31 206 GLU A CA 1
ATOM 1597 C C . GLU A 1 206 ? 17.961 6.732 3.857 1.00 77.31 206 GLU A C 1
ATOM 1599 O O . GLU A 1 206 ? 16.966 7.045 4.519 1.00 77.31 206 GLU A O 1
ATOM 1604 N N . THR A 1 207 ? 18.044 5.565 3.221 1.00 76.25 207 THR A N 1
ATOM 1605 C CA . THR A 1 207 ? 16.925 4.617 3.058 1.00 76.25 207 THR A CA 1
ATOM 1606 C C . THR A 1 207 ? 16.778 3.615 4.207 1.00 76.25 207 THR A C 1
ATOM 1608 O O . THR A 1 207 ? 15.683 3.093 4.457 1.00 76.25 207 THR A O 1
ATOM 1611 N N . VAL A 1 208 ? 17.835 3.374 4.989 1.00 84.38 208 VAL A N 1
ATOM 1612 C CA . VAL A 1 208 ? 17.784 2.401 6.091 1.00 84.38 208 VAL A CA 1
ATOM 1613 C C . VAL A 1 208 ? 16.884 2.917 7.205 1.00 84.38 208 VAL A C 1
ATOM 1615 O O . VAL A 1 208 ? 16.022 2.193 7.710 1.00 84.38 208 VAL A O 1
ATOM 1618 N N . MET A 1 209 ? 17.024 4.194 7.561 1.00 87.81 209 MET A N 1
ATOM 1619 C CA . MET A 1 209 ? 16.224 4.797 8.630 1.00 87.81 209 MET A CA 1
ATOM 1620 C C . MET A 1 209 ? 14.739 4.871 8.273 1.00 87.81 209 MET A C 1
ATOM 1622 O O . MET A 1 209 ? 13.897 4.753 9.165 1.00 87.81 209 MET A O 1
ATOM 1626 N N . HIS A 1 210 ? 14.408 4.999 6.984 1.00 86.31 210 HIS A N 1
ATOM 1627 C CA . HIS A 1 210 ? 13.037 4.864 6.495 1.00 86.31 210 HIS A CA 1
ATOM 1628 C C . HIS A 1 210 ? 12.467 3.487 6.860 1.00 86.31 210 HIS A C 1
ATOM 1630 O O . HIS A 1 210 ? 11.443 3.389 7.539 1.00 86.31 210 HIS A O 1
ATOM 1636 N N . SER A 1 211 ? 13.178 2.427 6.471 1.00 88.56 211 SER A N 1
ATOM 1637 C CA . SER A 1 211 ? 12.772 1.038 6.711 1.00 88.56 211 SER A CA 1
ATOM 1638 C C . SER A 1 211 ? 12.644 0.725 8.205 1.00 88.56 211 SER A C 1
ATOM 1640 O O . SER A 1 211 ? 11.684 0.079 8.635 1.00 88.56 211 SER A O 1
ATOM 1642 N N . VAL A 1 212 ? 13.576 1.229 9.021 1.00 91.62 212 VAL A N 1
ATOM 1643 C CA . VAL A 1 212 ? 13.544 1.083 10.484 1.00 91.62 212 VAL A CA 1
ATOM 1644 C C . VAL A 1 212 ? 12.317 1.778 11.076 1.00 91.62 212 VAL A C 1
ATOM 1646 O O . VAL A 1 212 ? 11.586 1.164 11.858 1.00 91.62 212 VAL A O 1
ATOM 1649 N N . LEU A 1 213 ? 12.053 3.032 10.694 1.00 93.44 213 LEU A N 1
ATOM 1650 C CA . LEU A 1 213 ? 10.886 3.772 11.172 1.00 93.44 213 LEU A CA 1
ATOM 1651 C C . LEU A 1 213 ? 9.582 3.079 10.763 1.00 93.44 213 LEU A C 1
ATOM 1653 O O . LEU A 1 213 ? 8.701 2.881 11.604 1.00 93.44 213 LEU A O 1
ATOM 1657 N N . PHE A 1 214 ? 9.480 2.659 9.502 1.00 92.44 214 PHE A N 1
ATOM 1658 C CA . PHE A 1 214 ? 8.329 1.930 8.985 1.00 92.44 214 PHE A CA 1
ATOM 1659 C C . PHE A 1 214 ? 8.070 0.651 9.796 1.00 92.44 214 PHE A C 1
ATOM 1661 O O . PHE A 1 214 ? 6.958 0.440 10.289 1.00 92.44 214 PHE A O 1
ATOM 1668 N N . ALA A 1 215 ? 9.106 -0.159 10.041 1.00 93.00 215 ALA A N 1
ATOM 1669 C CA . ALA A 1 215 ? 9.002 -1.376 10.846 1.00 93.00 215 ALA A CA 1
ATOM 1670 C C . ALA A 1 215 ? 8.539 -1.093 12.287 1.00 93.00 215 ALA A C 1
ATOM 1672 O O . ALA A 1 215 ? 7.644 -1.779 12.794 1.00 93.00 215 ALA A O 1
ATOM 1673 N N . ILE A 1 216 ? 9.084 -0.056 12.936 1.00 95.69 216 ILE A N 1
ATOM 1674 C CA . ILE A 1 216 ? 8.657 0.373 14.278 1.00 95.69 216 ILE A CA 1
ATOM 1675 C C . ILE A 1 216 ? 7.167 0.729 14.272 1.00 95.69 216 ILE A C 1
ATOM 1677 O O . ILE A 1 216 ? 6.414 0.263 15.132 1.00 95.69 216 ILE A O 1
ATOM 1681 N N . MET A 1 217 ? 6.711 1.512 13.294 1.00 95.44 217 MET A N 1
ATOM 1682 C CA . MET A 1 217 ? 5.310 1.922 13.200 1.00 95.44 217 MET A CA 1
ATOM 1683 C C . MET A 1 217 ? 4.370 0.727 12.995 1.00 95.44 217 MET A C 1
ATOM 1685 O O . MET A 1 217 ? 3.336 0.652 13.662 1.00 95.44 217 MET A O 1
ATOM 1689 N N . ILE A 1 218 ? 4.740 -0.242 12.152 1.00 94.19 218 ILE A N 1
ATOM 1690 C CA . ILE A 1 218 ? 3.972 -1.482 11.959 1.00 94.19 218 ILE A CA 1
ATOM 1691 C C . ILE A 1 218 ? 3.871 -2.283 13.265 1.00 94.19 218 ILE A C 1
ATOM 1693 O O . ILE A 1 218 ? 2.781 -2.741 13.630 1.00 94.19 218 ILE A O 1
ATOM 1697 N N . VAL A 1 219 ? 4.968 -2.409 14.022 1.00 94.88 219 VAL A N 1
ATOM 1698 C CA . VAL A 1 219 ? 4.961 -3.083 15.332 1.00 94.88 219 VAL A CA 1
ATOM 1699 C C . VAL A 1 219 ? 4.032 -2.365 16.314 1.00 94.88 219 VAL A C 1
ATOM 1701 O O . VAL A 1 219 ? 3.220 -3.025 16.970 1.00 94.88 219 VAL A O 1
ATOM 1704 N N . LEU A 1 220 ? 4.093 -1.032 16.383 1.00 95.88 220 LEU A N 1
ATOM 1705 C CA . LEU A 1 220 ? 3.225 -0.227 17.248 1.00 95.88 220 LEU A CA 1
ATOM 1706 C C . LEU A 1 220 ? 1.745 -0.383 16.876 1.00 95.88 220 LEU A C 1
ATOM 1708 O O . LEU A 1 220 ? 0.917 -0.619 17.761 1.00 95.88 220 LEU A O 1
ATOM 1712 N N . VAL A 1 221 ? 1.406 -0.332 15.583 1.00 95.50 221 VAL A N 1
ATOM 1713 C CA . VAL A 1 221 ? 0.041 -0.590 15.093 1.00 95.50 221 VAL A CA 1
ATOM 1714 C C . VAL A 1 221 ? -0.417 -1.987 15.506 1.00 95.50 221 VAL A C 1
ATOM 1716 O O . VAL A 1 221 ? -1.511 -2.135 16.053 1.00 95.50 221 VAL A O 1
ATOM 1719 N N . GLY A 1 222 ? 0.415 -3.014 15.319 1.00 94.06 222 GLY A N 1
ATOM 1720 C CA . GLY A 1 222 ? 0.087 -4.391 15.693 1.00 94.06 222 GLY A CA 1
ATOM 1721 C C . GLY A 1 222 ? -0.111 -4.579 17.203 1.00 94.06 222 GLY A C 1
ATOM 1722 O O . GLY A 1 222 ? -1.055 -5.247 17.632 1.00 94.06 222 GLY A O 1
ATOM 1723 N N . GLN A 1 223 ? 0.745 -3.977 18.032 1.00 94.38 223 GLN A N 1
ATOM 1724 C CA . GLN A 1 223 ? 0.615 -3.998 19.494 1.00 94.38 223 GLN A CA 1
ATOM 1725 C C . GLN A 1 223 ? -0.666 -3.298 19.960 1.00 94.38 223 GLN A C 1
ATOM 1727 O O . GLN A 1 223 ? -1.440 -3.879 20.725 1.00 94.38 223 GLN A O 1
ATOM 1732 N N . LYS A 1 224 ? -0.936 -2.087 19.458 1.00 95.31 224 LYS A N 1
ATOM 1733 C CA . LYS A 1 224 ? -2.152 -1.334 19.793 1.00 95.31 224 LYS A CA 1
ATOM 1734 C C . LYS A 1 224 ? -3.410 -2.043 19.311 1.00 95.31 224 LYS A C 1
ATOM 1736 O O . LYS A 1 224 ? -4.358 -2.164 20.077 1.00 95.31 224 LYS A O 1
ATOM 1741 N N . THR A 1 225 ? -3.393 -2.606 18.107 1.00 94.69 225 THR A N 1
ATOM 1742 C CA . THR A 1 225 ? -4.509 -3.403 17.576 1.00 94.69 225 THR A CA 1
ATOM 1743 C C . THR A 1 225 ? -4.815 -4.590 18.490 1.00 94.69 225 THR A C 1
ATOM 1745 O O . THR A 1 225 ? -5.966 -4.781 18.875 1.00 94.69 225 THR A O 1
ATOM 1748 N N . ARG A 1 226 ? -3.799 -5.350 18.927 1.00 93.69 226 ARG A N 1
ATOM 1749 C CA . ARG A 1 226 ? -3.980 -6.465 19.877 1.00 93.69 226 ARG A CA 1
ATOM 1750 C C . ARG A 1 226 ? -4.574 -6.019 21.213 1.00 93.69 226 ARG A C 1
ATOM 1752 O O . ARG A 1 226 ? -5.472 -6.685 21.723 1.00 93.69 226 ARG A O 1
ATOM 1759 N N . MET A 1 227 ? -4.104 -4.895 21.752 1.00 94.31 227 MET A N 1
ATOM 1760 C CA . MET A 1 227 ? -4.644 -4.310 22.982 1.00 94.31 227 MET A CA 1
ATOM 1761 C C . MET A 1 227 ? -6.129 -3.950 22.823 1.00 94.31 227 MET A C 1
ATOM 1763 O O . MET A 1 227 ? -6.949 -4.351 23.648 1.00 94.31 227 MET A O 1
ATOM 1767 N N . VAL A 1 228 ? -6.489 -3.264 21.734 1.00 94.94 228 VAL A N 1
ATOM 1768 C CA . VAL A 1 228 ? -7.871 -2.838 21.463 1.00 94.94 228 VAL A CA 1
ATOM 1769 C C . VAL A 1 228 ? -8.798 -4.035 21.235 1.00 94.94 228 VAL A C 1
ATOM 1771 O O . VAL A 1 228 ? -9.927 -4.016 21.721 1.00 94.94 228 VAL A O 1
ATOM 1774 N N . ILE A 1 229 ? -8.337 -5.105 20.572 1.00 94.44 229 ILE A N 1
ATOM 1775 C CA . ILE A 1 229 ? -9.118 -6.348 20.425 1.00 94.44 229 ILE A CA 1
ATOM 1776 C C . ILE A 1 229 ? -9.529 -6.884 21.799 1.00 94.44 229 ILE A C 1
ATOM 1778 O O . ILE A 1 229 ? -10.700 -7.186 22.012 1.00 94.44 229 ILE A O 1
ATOM 1782 N N . THR A 1 230 ? -8.587 -6.972 22.739 1.00 93.38 230 THR A N 1
ATOM 1783 C CA . THR A 1 230 ? -8.860 -7.479 24.092 1.00 93.38 230 THR A CA 1
ATOM 1784 C C . THR A 1 230 ? -9.783 -6.553 24.887 1.00 93.38 230 THR A C 1
ATOM 1786 O O . THR A 1 230 ? -10.576 -7.036 25.686 1.00 93.38 230 THR A O 1
ATOM 1789 N N . GLN A 1 231 ? -9.721 -5.240 24.657 1.00 92.81 231 GLN A N 1
ATOM 1790 C CA . GLN A 1 231 ? -10.557 -4.261 25.362 1.00 92.81 231 GLN A CA 1
ATOM 1791 C C . GLN A 1 231 ? -11.985 -4.147 24.809 1.00 92.81 231 GLN A C 1
ATOM 1793 O O . GLN A 1 231 ? -12.901 -3.822 25.559 1.00 92.81 231 GLN A O 1
ATOM 1798 N N . ARG A 1 232 ? -12.182 -4.352 23.501 1.00 93.88 232 ARG A N 1
ATOM 1799 C CA . ARG A 1 232 ? -13.442 -4.020 22.805 1.00 93.88 232 ARG A CA 1
ATOM 1800 C C . ARG A 1 232 ? -14.217 -5.229 22.291 1.00 93.88 232 ARG A C 1
ATOM 1802 O O . ARG A 1 232 ? -15.361 -5.069 21.882 1.00 93.88 232 ARG A O 1
ATOM 1809 N N . VAL A 1 233 ? -13.617 -6.418 22.271 1.00 94.00 233 VAL A N 1
ATOM 1810 C CA . VAL A 1 233 ? -14.259 -7.634 21.755 1.00 94.00 233 VAL A CA 1
ATOM 1811 C C . VAL A 1 233 ? -14.422 -8.641 22.888 1.00 94.00 233 VAL A C 1
ATOM 1813 O O . VAL A 1 233 ? -13.544 -9.466 23.134 1.00 94.00 233 VAL A O 1
ATOM 1816 N N . SER A 1 234 ? -15.557 -8.550 23.583 1.00 92.50 234 SER A N 1
ATOM 1817 C CA . SER A 1 234 ? -15.880 -9.414 24.724 1.00 92.50 234 SER A CA 1
ATOM 1818 C C . SER A 1 234 ? -16.320 -10.819 24.306 1.00 92.50 234 SER A C 1
ATOM 1820 O O . SER A 1 234 ? -15.989 -11.775 25.000 1.00 92.50 234 SER A O 1
ATOM 1822 N N . ASP A 1 235 ? -17.027 -10.959 23.176 1.00 93.12 235 ASP A N 1
ATOM 1823 C CA . ASP A 1 235 ? -17.449 -12.266 22.654 1.00 93.12 235 ASP A CA 1
ATOM 1824 C C . ASP A 1 235 ? -16.213 -13.086 22.218 1.00 93.12 235 ASP A C 1
ATOM 1826 O O . ASP A 1 235 ? -15.518 -12.692 21.268 1.00 93.12 235 ASP A O 1
ATOM 1830 N N . PRO A 1 236 ? -15.933 -14.241 22.856 1.00 91.75 236 PRO A N 1
ATOM 1831 C CA . PRO A 1 236 ? -14.784 -15.077 22.520 1.00 91.75 236 PRO A CA 1
ATOM 1832 C C . PRO A 1 236 ? -14.785 -15.582 21.071 1.00 91.75 236 PRO A C 1
ATOM 1834 O O . PRO A 1 236 ? -13.713 -15.722 20.473 1.00 91.75 236 PRO A O 1
ATOM 1837 N N . ALA A 1 237 ? -15.960 -15.841 20.487 1.00 91.56 237 ALA A N 1
ATOM 1838 C CA . ALA A 1 237 ? -16.089 -16.315 19.112 1.00 91.56 237 ALA A CA 1
ATOM 1839 C C . ALA A 1 237 ? -15.705 -15.216 18.114 1.00 91.56 237 ALA A C 1
ATOM 1841 O O . ALA A 1 237 ? -14.911 -15.459 17.201 1.00 91.56 237 ALA A O 1
ATOM 1842 N N . VAL A 1 238 ? -16.195 -13.990 18.324 1.00 92.38 238 VAL A N 1
ATOM 1843 C CA . VAL A 1 238 ? -15.818 -12.828 17.503 1.00 92.38 238 VAL A CA 1
ATOM 1844 C C . VAL A 1 238 ? -14.341 -12.496 17.705 1.00 92.38 238 VAL A C 1
ATOM 1846 O O . VAL A 1 238 ? -13.618 -12.275 16.734 1.00 92.38 238 VAL A O 1
ATOM 1849 N N . ALA A 1 239 ? -13.845 -12.530 18.944 1.00 92.75 239 ALA A N 1
ATOM 1850 C CA . ALA A 1 239 ? -12.445 -12.243 19.243 1.00 92.75 239 ALA A CA 1
ATOM 1851 C C . ALA A 1 239 ? -11.494 -13.232 18.552 1.00 92.75 239 ALA A C 1
ATOM 1853 O O . ALA A 1 239 ? -10.420 -12.837 18.096 1.00 92.75 239 ALA A O 1
ATOM 1854 N N . LYS A 1 240 ? -11.881 -14.509 18.433 1.00 92.50 240 LYS A N 1
ATOM 1855 C CA . LYS A 1 240 ? -11.117 -15.519 17.689 1.00 92.50 240 LYS A CA 1
ATOM 1856 C C . LYS A 1 240 ? -11.023 -15.180 16.200 1.00 92.50 240 LYS A C 1
ATOM 1858 O O . LYS A 1 240 ? -9.918 -15.195 15.663 1.00 92.50 240 LYS A O 1
ATOM 1863 N N . GLU A 1 241 ? -12.134 -14.830 15.552 1.00 92.44 241 GLU A N 1
ATOM 1864 C CA . GLU A 1 241 ? -12.140 -14.437 14.132 1.00 92.44 241 GLU A CA 1
ATOM 1865 C C . GLU A 1 241 ? -11.324 -13.160 13.894 1.00 92.44 241 GLU A C 1
ATOM 1867 O O . GLU A 1 241 ? -10.518 -13.097 12.971 1.00 92.44 241 GLU A O 1
ATOM 1872 N N . VAL A 1 242 ? -11.472 -12.158 14.762 1.00 93.81 242 VAL A N 1
ATOM 1873 C CA . VAL A 1 242 ? -10.748 -10.884 14.665 1.00 93.81 242 VAL A CA 1
ATOM 1874 C C . VAL A 1 242 ? -9.237 -11.085 14.848 1.00 93.81 242 VAL A C 1
ATOM 1876 O O . VAL A 1 242 ? -8.445 -10.529 14.088 1.00 93.81 242 VAL A O 1
ATOM 1879 N N . ARG A 1 243 ? -8.811 -11.919 15.809 1.00 94.38 243 ARG A N 1
ATOM 1880 C CA . ARG A 1 243 ? -7.390 -12.280 15.986 1.00 94.38 243 ARG A CA 1
ATOM 1881 C C . ARG A 1 243 ? -6.856 -13.090 14.810 1.00 94.38 243 ARG A C 1
ATOM 1883 O O . ARG A 1 243 ? -5.731 -12.848 14.382 1.00 94.38 243 ARG A O 1
ATOM 1890 N N . LYS A 1 244 ? -7.654 -14.019 14.275 1.00 93.50 244 LYS A N 1
ATOM 1891 C CA . LYS A 1 244 ? -7.315 -14.783 13.067 1.00 93.50 244 LYS A CA 1
ATOM 1892 C C . LYS A 1 244 ? -7.109 -13.844 11.879 1.00 93.50 244 LYS A C 1
ATOM 1894 O O . LYS A 1 244 ? -6.109 -13.973 11.182 1.00 93.50 244 LYS A O 1
ATOM 1899 N N . LEU A 1 245 ? -8.000 -12.873 11.690 1.00 93.62 245 LEU A N 1
ATOM 1900 C CA . LEU A 1 245 ? -7.886 -11.872 10.634 1.00 93.62 245 LEU A CA 1
ATOM 1901 C C . LEU A 1 245 ? -6.619 -11.019 10.789 1.00 93.62 245 LEU A C 1
ATOM 1903 O O . LEU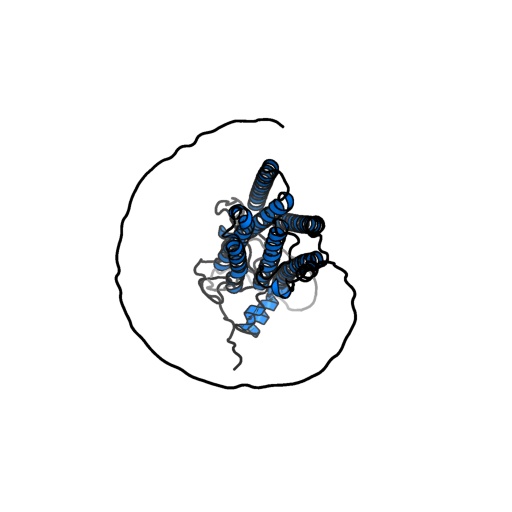 A 1 245 ? -5.887 -10.845 9.820 1.00 93.62 245 LEU A O 1
ATOM 1907 N N . ALA A 1 246 ? -6.317 -10.552 12.005 1.00 94.56 246 ALA A N 1
ATOM 1908 C CA . ALA A 1 246 ? -5.091 -9.805 12.293 1.00 94.56 246 ALA A CA 1
ATOM 1909 C C . ALA A 1 246 ? -3.820 -10.627 12.007 1.00 94.56 246 ALA A C 1
ATOM 1911 O O . ALA A 1 246 ? -2.865 -10.114 11.426 1.00 94.56 246 ALA A O 1
ATOM 1912 N N . LEU A 1 247 ? -3.814 -11.906 12.400 1.00 94.75 247 LEU A N 1
ATOM 1913 C CA . LEU A 1 247 ? -2.703 -12.825 12.156 1.00 94.75 247 LEU A CA 1
ATOM 1914 C C . LEU A 1 247 ? -2.470 -13.024 10.656 1.00 94.75 247 LEU A C 1
ATOM 1916 O O . LEU A 1 247 ? -1.351 -12.838 10.187 1.00 94.75 247 LEU A O 1
ATOM 1920 N N . TRP A 1 248 ? -3.517 -13.365 9.904 1.00 94.56 248 TRP A N 1
ATOM 1921 C CA . TRP A 1 248 ? -3.401 -13.590 8.463 1.00 94.56 248 TRP A CA 1
ATOM 1922 C C . TRP A 1 248 ? -3.071 -12.314 7.692 1.00 94.56 248 TRP A C 1
ATOM 1924 O O . TRP A 1 248 ? -2.269 -12.380 6.768 1.00 94.56 248 TRP A O 1
ATOM 1934 N N . GLY A 1 249 ? -3.599 -11.154 8.098 1.00 94.75 249 GLY A N 1
ATOM 1935 C CA . GLY A 1 249 ? -3.187 -9.864 7.537 1.00 94.75 249 GLY A CA 1
ATOM 1936 C C . GLY A 1 249 ? -1.686 -9.614 7.707 1.00 94.75 249 GLY A C 1
ATOM 1937 O O . GLY A 1 249 ? -1.019 -9.216 6.756 1.00 94.75 249 GLY A O 1
ATOM 1938 N N . GLY A 1 250 ? -1.138 -9.928 8.887 1.00 94.94 250 GLY A N 1
ATOM 1939 C CA . GLY A 1 250 ? 0.302 -9.868 9.151 1.00 94.94 250 GLY A CA 1
ATOM 1940 C C . GLY A 1 250 ? 1.114 -10.859 8.317 1.00 94.94 250 GLY A C 1
ATOM 1941 O O . GLY A 1 250 ? 2.124 -10.470 7.739 1.00 94.94 250 GLY A O 1
ATOM 1942 N N . ILE A 1 251 ? 0.662 -12.114 8.213 1.00 96.00 251 ILE A N 1
ATOM 1943 C CA . ILE A 1 251 ? 1.320 -13.144 7.390 1.00 96.00 251 ILE A CA 1
ATOM 1944 C C . ILE A 1 251 ? 1.371 -12.703 5.928 1.00 96.00 251 ILE A C 1
ATOM 1946 O O . ILE A 1 251 ? 2.448 -12.696 5.352 1.00 96.00 251 ILE A O 1
ATOM 1950 N N . ILE A 1 252 ? 0.241 -12.282 5.351 1.00 96.38 252 ILE A N 1
ATOM 1951 C CA . ILE A 1 252 ? 0.165 -11.833 3.954 1.00 96.38 252 ILE A CA 1
ATOM 1952 C C . ILE A 1 252 ? 1.127 -10.659 3.717 1.00 96.38 252 ILE A C 1
ATOM 1954 O O . ILE A 1 252 ? 1.900 -10.687 2.763 1.00 96.38 252 ILE A O 1
ATOM 1958 N N . PHE A 1 253 ? 1.143 -9.667 4.612 1.00 94.88 253 PHE A N 1
ATOM 1959 C CA . PHE A 1 253 ? 2.040 -8.517 4.492 1.00 94.88 253 PHE A CA 1
ATOM 1960 C C . PHE A 1 253 ? 3.527 -8.923 4.534 1.00 94.88 253 PHE A C 1
ATOM 1962 O O . PHE A 1 253 ? 4.311 -8.519 3.678 1.00 94.88 253 PHE A O 1
ATOM 1969 N N . ILE A 1 254 ? 3.916 -9.766 5.499 1.00 95.19 254 ILE A N 1
ATOM 1970 C CA . ILE A 1 254 ? 5.299 -10.256 5.651 1.00 95.19 254 ILE A CA 1
ATOM 1971 C C . ILE A 1 254 ? 5.702 -11.162 4.481 1.00 95.19 254 ILE A C 1
ATOM 1973 O O . ILE A 1 254 ? 6.841 -11.102 4.025 1.00 95.19 254 ILE A O 1
ATOM 1977 N N . SER A 1 255 ? 4.785 -11.987 3.970 1.00 96.94 255 SER A N 1
ATOM 1978 C CA . SER A 1 255 ? 5.029 -12.816 2.789 1.00 96.94 255 SER A CA 1
ATOM 1979 C C . SER A 1 255 ? 5.355 -11.966 1.571 1.00 96.94 255 SER A C 1
ATOM 1981 O O . SER A 1 255 ? 6.291 -12.308 0.855 1.00 96.94 255 SER A O 1
ATOM 1983 N N . GLY A 1 256 ? 4.669 -10.834 1.386 1.00 95.69 256 GLY A N 1
ATOM 1984 C CA . GLY A 1 256 ? 5.069 -9.849 0.388 1.00 95.69 256 GLY A CA 1
ATOM 1985 C C . GLY A 1 256 ? 6.542 -9.46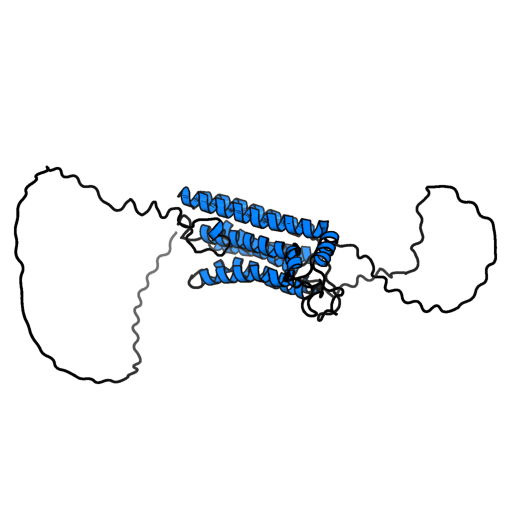6 0.551 1.00 95.69 256 GLY A C 1
ATOM 1986 O O . GLY A 1 256 ? 7.295 -9.518 -0.416 1.00 95.69 256 GLY A O 1
ATOM 1987 N N . PHE A 1 257 ? 6.966 -9.104 1.765 1.00 91.62 257 PHE A N 1
ATOM 1988 C CA . PHE A 1 257 ? 8.337 -8.630 2.007 1.00 91.62 257 PHE A CA 1
ATOM 1989 C C . PHE A 1 257 ? 9.365 -9.716 1.699 1.00 91.62 257 PHE A C 1
ATOM 1991 O O . PHE A 1 257 ? 10.416 -9.447 1.119 1.00 91.62 257 PHE A O 1
ATOM 1998 N N . GLY A 1 258 ? 9.039 -10.965 2.033 1.00 95.31 258 GLY A N 1
ATOM 1999 C CA . GLY A 1 258 ? 9.834 -12.122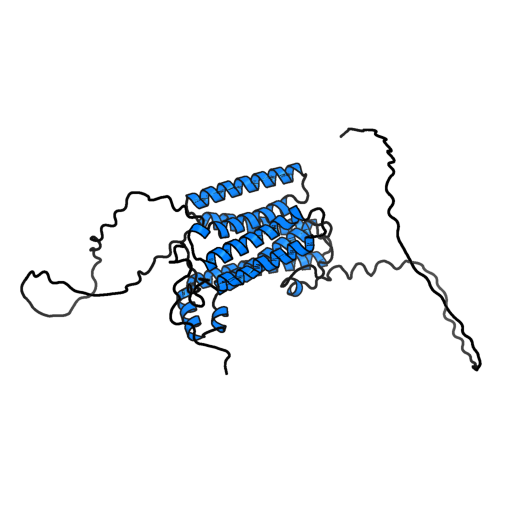 1.635 1.00 95.31 258 GLY A CA 1
ATOM 2000 C C . GLY A 1 258 ? 9.955 -12.253 0.114 1.00 95.31 258 GLY A C 1
ATOM 2001 O O . GLY A 1 258 ? 11.059 -12.446 -0.386 1.00 95.31 258 GLY A O 1
ATOM 2002 N N . ILE A 1 259 ? 8.850 -12.098 -0.621 1.00 96.12 259 ILE A N 1
ATOM 2003 C CA . ILE A 1 259 ? 8.828 -12.164 -2.090 1.00 96.12 259 ILE A CA 1
ATOM 2004 C C . ILE A 1 259 ? 9.691 -11.052 -2.707 1.00 96.12 259 ILE A C 1
ATOM 2006 O O . ILE A 1 259 ? 10.494 -11.339 -3.590 1.00 96.12 259 ILE A O 1
ATOM 2010 N N . TRP A 1 260 ? 9.597 -9.821 -2.197 1.00 93.62 260 TRP A N 1
ATOM 2011 C CA . TRP A 1 260 ? 10.435 -8.698 -2.633 1.00 93.62 260 TRP A CA 1
ATOM 2012 C C . TRP A 1 260 ? 11.937 -8.965 -2.435 1.00 93.62 260 TRP A C 1
ATOM 2014 O O . TRP A 1 260 ? 12.750 -8.718 -3.323 1.00 93.62 260 TRP A O 1
ATOM 2024 N N . ASN A 1 261 ? 12.327 -9.549 -1.297 1.00 93.25 261 ASN A N 1
ATOM 2025 C CA . ASN A 1 261 ? 13.726 -9.925 -1.067 1.00 93.25 261 ASN A CA 1
ATOM 2026 C C . ASN A 1 261 ? 14.204 -11.021 -2.035 1.00 93.25 261 ASN A C 1
ATOM 2028 O O . ASN A 1 261 ? 15.361 -11.005 -2.454 1.00 93.25 261 ASN A O 1
ATOM 2032 N N . ILE A 1 262 ? 13.331 -11.967 -2.399 1.00 95.12 262 ILE A N 1
ATOM 2033 C CA . ILE A 1 262 ? 13.647 -12.998 -3.397 1.00 95.12 262 ILE A CA 1
ATOM 2034 C C . ILE A 1 262 ? 13.843 -12.356 -4.775 1.00 95.12 262 ILE A C 1
ATOM 2036 O O . ILE A 1 262 ? 14.837 -12.669 -5.430 1.00 95.12 262 ILE A O 1
ATOM 2040 N N . ASP A 1 263 ? 12.956 -11.444 -5.186 1.00 93.31 263 ASP A N 1
ATOM 2041 C CA . ASP A 1 263 ? 13.077 -10.684 -6.441 1.00 93.31 263 ASP A CA 1
ATOM 2042 C C . ASP A 1 263 ? 14.473 -10.052 -6.560 1.00 93.31 263 ASP A C 1
ATOM 2044 O O . ASP A 1 263 ? 15.247 -10.364 -7.471 1.00 93.31 263 ASP A O 1
ATOM 2048 N N . ASN A 1 264 ? 14.866 -9.306 -5.525 1.00 89.75 264 ASN A N 1
ATOM 2049 C CA . ASN A 1 264 ? 16.164 -8.645 -5.448 1.00 89.75 264 ASN A CA 1
ATOM 2050 C C . ASN A 1 264 ? 17.359 -9.609 -5.491 1.00 89.75 264 ASN A C 1
ATOM 2052 O O . ASN A 1 264 ? 18.377 -9.302 -6.120 1.00 89.75 264 ASN A O 1
ATOM 2056 N N . ALA A 1 265 ? 17.255 -10.760 -4.824 1.00 94.44 265 ALA A N 1
ATOM 2057 C CA . ALA A 1 265 ? 18.361 -11.700 -4.669 1.00 94.44 265 ALA A CA 1
ATOM 2058 C C . ALA A 1 265 ? 18.631 -12.542 -5.926 1.00 94.44 265 ALA A C 1
ATOM 2060 O O . ALA A 1 265 ? 19.789 -12.838 -6.227 1.00 94.44 265 ALA A O 1
ATOM 2061 N N . ILE A 1 266 ? 17.586 -12.948 -6.658 1.00 94.94 266 ILE A N 1
ATOM 2062 C CA . ILE A 1 266 ? 17.704 -13.889 -7.789 1.00 94.94 266 ILE A CA 1
ATOM 2063 C C . ILE A 1 266 ? 17.231 -13.314 -9.129 1.00 94.94 266 ILE A C 1
ATOM 2065 O O . ILE A 1 266 ? 16.968 -14.067 -10.067 1.00 94.94 266 ILE A O 1
ATOM 2069 N N . CYS A 1 267 ? 17.214 -11.988 -9.247 1.00 94.81 267 CYS A N 1
ATOM 2070 C CA . CYS A 1 267 ? 16.839 -11.221 -10.434 1.00 94.81 267 CYS A CA 1
ATOM 2071 C C . CYS A 1 267 ? 17.334 -11.807 -11.769 1.00 94.81 267 CYS A C 1
ATOM 2073 O O . CYS A 1 267 ? 16.556 -12.091 -12.674 1.00 94.81 267 CYS A O 1
ATOM 2075 N N . SER A 1 268 ? 18.636 -12.095 -11.877 1.00 94.00 268 SER A N 1
ATOM 2076 C CA . SER A 1 268 ? 19.237 -12.629 -13.109 1.00 94.00 268 SER A CA 1
ATOM 2077 C C . SER A 1 268 ? 18.714 -14.021 -13.488 1.00 94.00 268 SER A C 1
ATOM 2079 O O . SER A 1 268 ? 18.627 -14.360 -14.672 1.00 94.00 268 SER A O 1
ATOM 2081 N N . SER A 1 269 ? 18.354 -14.832 -12.490 1.00 96.75 269 SER A N 1
ATOM 2082 C CA . SER A 1 269 ? 17.739 -16.145 -12.697 1.00 96.75 269 SER A CA 1
ATOM 2083 C C . SER A 1 269 ? 16.271 -15.999 -13.084 1.00 96.75 269 SER A C 1
ATOM 2085 O O . SER A 1 269 ? 15.844 -16.644 -14.042 1.00 96.75 269 SER A O 1
ATOM 2087 N N . LEU A 1 270 ? 15.535 -15.099 -12.421 1.00 95.44 270 LEU A N 1
ATOM 2088 C CA . LEU A 1 270 ? 14.146 -14.776 -12.757 1.00 95.44 270 LEU A CA 1
ATOM 2089 C C . LEU A 1 270 ? 14.031 -14.312 -14.209 1.00 95.44 270 LEU A C 1
ATOM 2091 O O . LEU A 1 270 ? 13.264 -14.901 -14.966 1.00 95.44 270 LEU A O 1
ATOM 2095 N N . THR A 1 271 ? 14.856 -13.362 -14.653 1.00 94.12 271 THR A N 1
ATOM 2096 C CA . THR A 1 271 ? 14.865 -12.886 -16.047 1.00 94.12 271 THR A CA 1
ATOM 2097 C C . THR A 1 271 ? 15.141 -14.010 -17.044 1.00 94.12 271 THR A C 1
ATOM 2099 O O . THR A 1 271 ? 14.479 -14.113 -18.080 1.00 94.12 271 THR A O 1
ATOM 2102 N N . ARG A 1 272 ? 16.072 -14.919 -16.730 1.00 96.00 272 ARG A N 1
ATOM 2103 C CA . ARG A 1 272 ? 16.349 -16.081 -17.587 1.00 96.00 272 ARG A CA 1
ATOM 2104 C C . ARG A 1 272 ? 15.143 -17.014 -17.684 1.00 96.00 272 ARG A C 1
ATOM 2106 O O . ARG A 1 272 ? 14.821 -17.481 -18.775 1.00 96.00 272 ARG A O 1
ATOM 2113 N N . TRP A 1 273 ? 14.472 -17.276 -16.567 1.00 96.44 273 TRP A N 1
ATOM 2114 C CA . TRP A 1 273 ? 13.272 -18.110 -16.541 1.00 96.44 273 TRP A CA 1
ATOM 2115 C C . TRP A 1 273 ? 12.091 -17.442 -17.247 1.00 96.44 273 TRP A C 1
ATOM 2117 O O . TRP A 1 273 ? 11.408 -18.117 -18.011 1.00 96.44 273 TRP A O 1
ATOM 2127 N N . LYS A 1 274 ? 11.905 -16.124 -17.101 1.00 95.69 274 LYS A N 1
ATOM 2128 C CA . LYS A 1 274 ? 10.904 -15.343 -17.849 1.00 95.69 274 LYS A CA 1
ATOM 2129 C C . LYS A 1 274 ? 11.076 -15.516 -19.355 1.00 95.69 274 LYS A C 1
ATOM 2131 O O . LYS A 1 274 ? 10.119 -15.840 -20.058 1.00 95.69 274 LYS A O 1
ATOM 2136 N N . ARG A 1 275 ? 12.317 -15.397 -19.832 1.00 94.69 275 ARG A N 1
ATOM 2137 C CA . ARG A 1 275 ? 12.664 -15.579 -21.247 1.00 94.69 275 ARG A CA 1
ATOM 2138 C C . ARG A 1 275 ? 12.458 -17.013 -21.741 1.00 94.69 275 ARG A C 1
ATOM 2140 O O . ARG A 1 275 ? 12.064 -17.194 -22.888 1.00 94.69 275 ARG A O 1
ATOM 2147 N N . ALA A 1 276 ? 12.686 -18.015 -20.889 1.00 95.06 276 ALA A N 1
ATOM 2148 C CA . ALA A 1 276 ? 12.496 -19.427 -21.231 1.00 95.06 276 ALA A CA 1
ATOM 2149 C C . ALA A 1 276 ? 11.019 -19.860 -21.245 1.00 95.06 276 ALA A C 1
ATOM 2151 O O . ALA A 1 276 ? 10.616 -20.640 -22.103 1.00 95.06 276 ALA A O 1
ATOM 2152 N N . ILE A 1 277 ? 10.223 -19.369 -20.293 1.00 94.44 277 ILE A N 1
ATOM 2153 C CA . ILE A 1 277 ? 8.800 -19.704 -20.154 1.00 94.44 277 ILE A CA 1
ATOM 2154 C C . ILE A 1 277 ? 7.954 -18.972 -21.203 1.00 94.44 277 ILE A C 1
ATOM 2156 O O . ILE A 1 277 ? 6.974 -19.525 -21.700 1.00 94.44 277 ILE A O 1
ATOM 2160 N N . GLY A 1 278 ? 8.329 -17.737 -21.544 1.00 93.75 278 GLY A N 1
ATOM 2161 C CA . GLY A 1 278 ? 7.547 -16.902 -22.441 1.00 93.75 278 GLY A CA 1
ATOM 2162 C C . GLY A 1 278 ? 6.329 -16.273 -21.765 1.00 93.75 278 GLY A C 1
ATOM 2163 O O . GLY A 1 278 ? 6.034 -16.452 -20.583 1.00 93.75 278 GLY A O 1
ATOM 2164 N N . MET A 1 279 ? 5.601 -15.502 -22.550 1.00 94.00 279 MET A N 1
ATOM 2165 C CA . MET A 1 279 ? 4.415 -14.774 -22.129 1.00 94.00 279 MET A CA 1
ATOM 2166 C C . MET A 1 279 ? 3.160 -15.635 -22.333 1.00 94.00 279 MET A C 1
ATOM 2168 O O . MET A 1 279 ? 3.173 -16.510 -23.200 1.00 94.00 279 MET A O 1
ATOM 2172 N N . PRO A 1 280 ? 2.074 -15.425 -21.570 1.00 94.31 280 PRO A N 1
ATOM 2173 C CA . PRO A 1 280 ? 1.949 -14.499 -20.438 1.00 94.31 280 PRO A CA 1
ATOM 2174 C C . PRO A 1 280 ? 2.459 -15.097 -19.114 1.00 94.31 280 PRO A C 1
ATOM 2176 O O . PRO A 1 280 ? 2.388 -14.458 -18.072 1.00 94.31 280 PRO A O 1
ATOM 2179 N N . TRP A 1 281 ? 2.942 -16.340 -19.120 1.00 93.88 281 TRP A N 1
ATOM 2180 C CA . TRP A 1 281 ? 3.296 -17.076 -17.904 1.00 93.88 281 TRP A CA 1
ATOM 2181 C C . TRP A 1 281 ? 4.494 -16.482 -17.150 1.00 93.88 281 TRP A C 1
ATOM 2183 O O . TRP A 1 281 ? 4.591 -16.660 -15.937 1.00 93.88 281 TRP A O 1
ATOM 2193 N N . SER A 1 282 ? 5.353 -15.714 -17.826 1.00 94.06 282 SER A N 1
ATOM 2194 C CA . SER A 1 282 ? 6.402 -14.908 -17.194 1.00 94.06 282 SER A CA 1
ATOM 2195 C C . SER A 1 282 ? 5.869 -13.906 -16.165 1.00 94.06 282 SER A C 1
ATOM 2197 O O . SER A 1 282 ? 6.607 -13.580 -15.244 1.00 94.06 282 SER A O 1
ATOM 2199 N N . PHE A 1 283 ? 4.599 -13.483 -16.241 1.00 94.25 283 PHE A N 1
ATOM 2200 C CA . PHE A 1 283 ? 3.981 -12.598 -15.239 1.00 94.25 283 PHE A CA 1
ATOM 2201 C C . PHE A 1 283 ? 4.014 -13.188 -13.831 1.00 94.25 283 PHE A C 1
ATOM 2203 O O . PHE A 1 283 ? 4.121 -12.458 -12.853 1.00 94.25 283 PHE A O 1
ATOM 2210 N N . VAL A 1 284 ? 3.959 -14.517 -13.713 1.00 95.12 284 VAL A N 1
ATOM 2211 C CA . VAL A 1 284 ? 4.046 -15.196 -12.413 1.00 95.12 284 VAL A CA 1
ATOM 221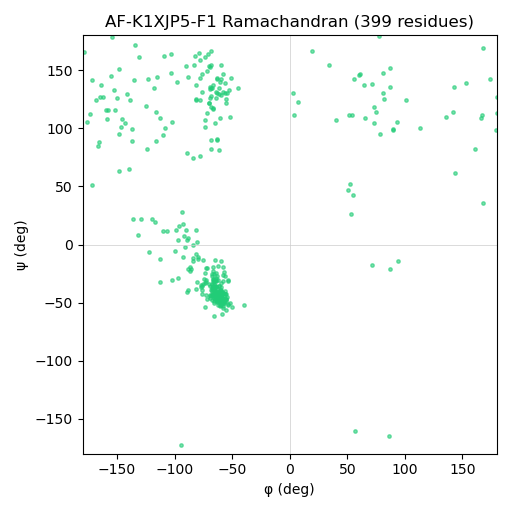2 C C . VAL A 1 284 ? 5.422 -14.989 -11.772 1.00 95.12 284 VAL A C 1
ATOM 2214 O O . VAL A 1 284 ? 5.526 -15.029 -10.550 1.00 95.12 284 VAL A O 1
ATOM 2217 N N . LEU A 1 285 ? 6.459 -14.741 -12.574 1.00 96.12 285 LEU A N 1
ATOM 2218 C CA . LEU A 1 285 ? 7.827 -14.510 -12.116 1.00 96.12 285 LEU A CA 1
ATOM 2219 C C . LEU A 1 285 ? 8.151 -13.030 -11.862 1.00 96.12 285 LEU A C 1
ATOM 2221 O O . LEU A 1 285 ? 9.262 -12.750 -11.423 1.00 96.12 285 LEU A O 1
ATOM 2225 N N . GLU A 1 286 ? 7.219 -12.103 -12.108 1.00 96.31 286 GLU A N 1
ATOM 2226 C CA . GLU A 1 286 ? 7.368 -10.694 -11.716 1.00 96.31 286 GLU A CA 1
ATOM 2227 C C . GLU A 1 286 ? 7.070 -10.560 -10.216 1.00 96.31 286 GLU A C 1
ATOM 2229 O O . GLU A 1 286 ? 5.974 -10.185 -9.789 1.00 96.31 286 GLU A O 1
ATOM 2234 N N . LEU A 1 287 ? 8.039 -10.975 -9.394 1.00 96.62 287 LEU A N 1
ATOM 2235 C CA . LEU A 1 287 ? 7.879 -11.106 -7.945 1.00 96.62 287 LEU A CA 1
ATOM 2236 C C . LEU A 1 287 ? 7.651 -9.751 -7.264 1.00 96.62 287 LEU A C 1
ATOM 2238 O O . LEU A 1 287 ? 6.873 -9.683 -6.310 1.00 96.62 287 LEU A O 1
ATOM 2242 N N . HIS A 1 288 ? 8.219 -8.665 -7.788 1.00 95.81 288 HIS A N 1
ATOM 2243 C CA . HIS A 1 288 ? 7.903 -7.312 -7.314 1.00 95.81 288 HIS A CA 1
ATOM 2244 C C . HIS A 1 288 ? 6.417 -6.936 -7.506 1.00 95.81 288 HIS A C 1
ATOM 2246 O O . HIS A 1 288 ? 5.786 -6.362 -6.618 1.00 95.81 288 HIS A O 1
ATOM 2252 N N . GLY A 1 289 ? 5.781 -7.386 -8.589 1.00 96.62 289 GLY A N 1
ATOM 2253 C CA . GLY A 1 289 ? 4.338 -7.223 -8.777 1.00 96.62 289 GLY A CA 1
ATOM 2254 C C . GLY A 1 289 ? 3.510 -7.981 -7.727 1.00 96.62 289 GLY A C 1
ATOM 2255 O O . GLY A 1 289 ? 2.489 -7.487 -7.237 1.00 96.62 289 GLY A O 1
ATOM 2256 N N . TRP A 1 290 ? 3.964 -9.168 -7.314 1.00 97.25 290 TRP A N 1
ATOM 2257 C CA . TRP A 1 290 ? 3.345 -9.911 -6.211 1.00 97.25 290 TRP A CA 1
ATOM 2258 C C . TRP A 1 290 ? 3.533 -9.221 -4.860 1.00 97.25 290 TRP A C 1
ATOM 2260 O O . TRP A 1 290 ? 2.619 -9.272 -4.033 1.00 97.25 290 TRP A O 1
ATOM 2270 N N . TRP A 1 291 ? 4.663 -8.543 -4.642 1.00 96.50 291 TRP A N 1
ATOM 2271 C CA . TRP A 1 291 ? 4.866 -7.697 -3.466 1.00 96.50 291 TRP A CA 1
ATOM 2272 C C . TRP A 1 291 ? 3.735 -6.675 -3.329 1.00 96.50 291 TRP A C 1
ATOM 2274 O O . TRP A 1 291 ? 3.069 -6.696 -2.293 1.00 96.50 291 TRP A O 1
ATOM 2284 N N . HIS A 1 292 ? 3.414 -5.911 -4.383 1.00 96.50 292 HIS A N 1
ATOM 2285 C CA . HIS A 1 292 ? 2.309 -4.936 -4.373 1.00 96.50 292 HIS A CA 1
ATOM 2286 C C . HIS A 1 292 ? 0.958 -5.556 -3.997 1.00 96.50 292 HIS A C 1
ATOM 2288 O O . HIS A 1 292 ? 0.189 -4.989 -3.216 1.00 96.50 292 HIS A O 1
ATOM 2294 N N . ILE A 1 293 ? 0.652 -6.739 -4.538 1.00 97.00 293 ILE A N 1
ATOM 2295 C CA . ILE A 1 293 ? -0.615 -7.427 -4.259 1.00 97.00 293 ILE A CA 1
ATOM 2296 C C . ILE A 1 293 ? -0.696 -7.821 -2.777 1.00 97.00 293 ILE A C 1
ATOM 2298 O O . ILE A 1 293 ? -1.724 -7.604 -2.125 1.00 97.00 293 ILE A O 1
ATOM 2302 N N . PHE A 1 294 ? 0.376 -8.404 -2.240 1.00 97.31 294 PHE A N 1
ATOM 2303 C CA . PHE A 1 294 ? 0.412 -8.930 -0.877 1.00 97.31 294 PHE A CA 1
ATOM 2304 C C . PHE A 1 294 ? 0.433 -7.807 0.163 1.00 97.31 294 PHE A C 1
ATOM 2306 O O . PHE A 1 294 ? -0.365 -7.824 1.104 1.00 97.31 294 PHE A O 1
ATOM 2313 N N . THR A 1 295 ? 1.275 -6.790 -0.005 1.00 95.31 295 THR A N 1
ATOM 2314 C CA . THR A 1 295 ? 1.287 -5.637 0.906 1.00 95.31 295 THR A CA 1
ATOM 2315 C C . THR A 1 295 ? 0.007 -4.830 0.813 1.00 95.31 295 THR A C 1
ATOM 2317 O O . THR A 1 295 ? -0.513 -4.431 1.854 1.00 95.31 295 THR A O 1
ATOM 2320 N N . GLY A 1 296 ? -0.567 -4.664 -0.381 1.00 95.62 296 GLY A N 1
ATOM 2321 C CA . GLY A 1 296 ? -1.868 -4.025 -0.567 1.00 95.62 296 GLY A CA 1
ATOM 2322 C C . GLY A 1 296 ? -2.989 -4.752 0.167 1.00 95.62 296 GLY A C 1
ATOM 2323 O O . GLY A 1 296 ? -3.747 -4.124 0.910 1.00 95.62 296 GLY A O 1
ATOM 2324 N N . ALA A 1 297 ? -3.058 -6.080 0.039 1.00 96.19 297 ALA A N 1
ATOM 2325 C CA . ALA A 1 297 ? -4.032 -6.896 0.761 1.00 96.19 297 ALA A CA 1
ATOM 2326 C C . ALA A 1 297 ? -3.812 -6.844 2.281 1.00 96.19 297 ALA A C 1
ATOM 2328 O O . ALA A 1 297 ? -4.761 -6.624 3.036 1.00 96.19 297 ALA A O 1
ATOM 2329 N N . GLY A 1 298 ? -2.570 -6.997 2.746 1.00 95.69 298 GLY A N 1
ATOM 2330 C CA . GLY A 1 298 ? -2.226 -6.922 4.166 1.00 95.69 298 GLY A CA 1
ATOM 2331 C C . GLY A 1 298 ? -2.559 -5.558 4.778 1.00 95.69 298 GLY A C 1
ATOM 2332 O O . GLY A 1 298 ? -3.228 -5.487 5.812 1.00 95.69 298 GLY A O 1
ATOM 2333 N N . ALA A 1 299 ? -2.168 -4.469 4.113 1.00 94.94 299 ALA A N 1
ATOM 2334 C CA . ALA A 1 299 ? -2.460 -3.104 4.541 1.00 94.94 299 ALA A CA 1
ATOM 2335 C C . ALA A 1 299 ? -3.971 -2.838 4.578 1.00 94.94 299 ALA A C 1
ATOM 2337 O O . ALA A 1 299 ? -4.471 -2.328 5.582 1.00 94.94 299 ALA A O 1
ATOM 2338 N N . TYR A 1 300 ? -4.718 -3.254 3.548 1.00 95.69 300 TYR A N 1
ATOM 2339 C CA . TYR A 1 300 ? -6.180 -3.174 3.547 1.00 95.69 300 TYR A CA 1
ATOM 2340 C C . TYR A 1 300 ? -6.798 -3.902 4.745 1.00 95.69 300 TYR A C 1
ATOM 2342 O O . TYR A 1 300 ? -7.642 -3.328 5.437 1.00 95.69 300 TYR A O 1
ATOM 2350 N N . ILE A 1 301 ? -6.357 -5.135 5.027 1.00 94.69 301 ILE A N 1
ATOM 2351 C CA . ILE A 1 301 ? -6.846 -5.921 6.167 1.00 94.69 301 ILE A CA 1
ATOM 2352 C C . ILE A 1 301 ? -6.634 -5.154 7.475 1.00 94.69 301 ILE A C 1
ATOM 2354 O O . ILE A 1 301 ? -7.570 -5.050 8.267 1.00 94.69 301 ILE A O 1
ATOM 2358 N N . PHE A 1 302 ? -5.449 -4.578 7.699 1.00 94.75 302 PHE A N 1
ATOM 2359 C CA . PHE A 1 302 ? -5.175 -3.799 8.910 1.00 94.75 302 PHE A CA 1
ATOM 2360 C C . PHE A 1 302 ? -5.990 -2.507 8.986 1.00 94.75 302 PHE A C 1
ATOM 2362 O O . PHE A 1 302 ? -6.548 -2.219 10.045 1.00 94.75 302 PHE A O 1
ATOM 2369 N N . ILE A 1 303 ? -6.113 -1.756 7.888 1.00 94.81 303 ILE A N 1
ATOM 2370 C CA . ILE A 1 303 ? -6.929 -0.534 7.841 1.00 94.81 303 ILE A CA 1
ATOM 2371 C C . ILE A 1 303 ? -8.386 -0.865 8.179 1.00 94.81 303 ILE A C 1
ATOM 2373 O O . ILE A 1 303 ? -8.974 -0.248 9.071 1.00 94.81 303 ILE A O 1
ATOM 2377 N N . ALA A 1 304 ? -8.958 -1.873 7.519 1.00 94.00 304 ALA A N 1
ATOM 2378 C CA . ALA A 1 304 ? -10.346 -2.272 7.715 1.00 94.00 304 ALA A CA 1
ATOM 2379 C C . ALA A 1 304 ? -10.586 -2.859 9.120 1.00 94.00 304 ALA A C 1
ATOM 2381 O O . ALA A 1 304 ? -11.626 -2.612 9.737 1.00 94.00 304 ALA A O 1
ATOM 2382 N N . LEU A 1 305 ? -9.613 -3.597 9.662 1.00 94.19 305 LEU A N 1
ATOM 2383 C CA . LEU A 1 305 ? -9.649 -4.126 11.024 1.00 94.19 305 LEU A CA 1
ATOM 2384 C C . LEU A 1 305 ? -9.618 -3.006 12.073 1.00 94.19 305 LEU A C 1
ATOM 2386 O O . LEU A 1 305 ? -10.463 -2.986 12.970 1.00 94.19 305 LEU A O 1
ATOM 2390 N N . VAL A 1 306 ? -8.679 -2.063 11.962 1.00 94.56 306 VAL A N 1
ATOM 2391 C CA . VAL A 1 306 ? -8.604 -0.895 12.855 1.00 94.56 306 VAL A CA 1
ATOM 2392 C C . VAL A 1 306 ? -9.881 -0.072 12.739 1.00 94.56 306 VAL A C 1
ATOM 2394 O O . VAL A 1 306 ? -10.437 0.360 13.749 1.00 94.56 306 VAL A O 1
ATOM 2397 N N . GLU A 1 307 ? -10.419 0.099 11.534 1.00 93.12 307 GLU A N 1
ATOM 2398 C CA . GLU A 1 307 ? -11.694 0.776 11.331 1.00 93.12 307 GLU A CA 1
ATOM 2399 C C . GLU A 1 307 ? -12.862 0.099 12.055 1.00 93.12 307 GLU A C 1
ATOM 2401 O O . GLU A 1 307 ? -13.679 0.793 12.672 1.00 93.12 307 GLU A O 1
ATOM 2406 N N . TYR A 1 308 ? -12.936 -1.231 11.993 1.00 93.00 308 TYR A N 1
ATOM 2407 C CA . TYR A 1 308 ? -13.937 -2.024 12.698 1.00 93.00 308 TYR A CA 1
ATOM 2408 C C . TYR A 1 308 ? -13.803 -1.876 14.221 1.00 93.00 308 TYR A C 1
ATOM 2410 O O . TYR A 1 308 ? -14.790 -1.557 14.888 1.00 93.00 308 TYR A O 1
ATOM 2418 N N . LEU A 1 309 ? -12.589 -2.031 14.759 1.00 93.62 309 LEU A N 1
ATOM 2419 C CA . LEU A 1 309 ? -12.302 -1.945 16.197 1.00 93.62 309 LEU A CA 1
ATOM 2420 C C . LEU A 1 309 ? -12.555 -0.549 16.783 1.00 93.62 309 LEU A C 1
ATOM 2422 O O . LEU A 1 309 ? -12.964 -0.423 17.934 1.00 93.62 309 LEU A O 1
ATOM 2426 N N . THR A 1 310 ? -12.354 0.489 15.972 1.00 91.88 310 THR A N 1
ATOM 2427 C CA . THR A 1 310 ? -12.600 1.901 16.319 1.00 91.88 310 THR A CA 1
ATOM 2428 C C . THR A 1 310 ? -14.004 2.372 15.919 1.00 91.88 310 THR A C 1
ATOM 2430 O O . THR A 1 310 ? -14.267 3.566 15.774 1.00 91.88 310 THR A O 1
ATOM 2433 N N . SER A 1 311 ? -14.929 1.445 15.667 1.00 90.19 311 SER A N 1
ATOM 2434 C CA . SER A 1 311 ? -16.327 1.760 15.376 1.00 90.19 311 SER A CA 1
ATOM 2435 C C . SER A 1 311 ? -17.252 1.352 16.516 1.00 90.19 311 SER A C 1
ATOM 2437 O O . SER A 1 311 ? -16.933 0.480 17.322 1.00 90.19 311 SER A O 1
ATOM 2439 N N . GLU A 1 312 ? -18.459 1.914 16.502 1.00 87.56 312 GLU A N 1
ATOM 2440 C CA . GLU A 1 312 ? -19.571 1.497 17.369 1.00 87.56 312 GLU A CA 1
ATOM 2441 C C . GLU A 1 312 ? -19.945 0.015 17.201 1.00 87.56 312 GLU A C 1
ATOM 2443 O O . GLU A 1 312 ? -20.584 -0.575 18.062 1.00 87.56 312 GLU A O 1
ATOM 2448 N N . LYS A 1 313 ? -19.551 -0.604 16.079 1.00 86.31 313 LYS A N 1
ATOM 2449 C CA . LYS A 1 313 ? -19.841 -2.008 15.765 1.00 86.31 313 LYS A CA 1
ATOM 2450 C C . LYS A 1 313 ? -18.768 -2.968 16.287 1.00 86.31 313 LYS A C 1
ATOM 2452 O O . LYS A 1 313 ? -18.838 -4.156 15.974 1.00 86.31 313 LYS A O 1
ATOM 2457 N N . ALA A 1 314 ? -17.760 -2.478 17.009 1.00 89.25 314 ALA A N 1
ATOM 2458 C CA . ALA A 1 314 ? -16.733 -3.329 17.597 1.00 89.25 314 ALA A CA 1
ATOM 2459 C C . ALA A 1 314 ? -17.378 -4.371 18.527 1.00 89.25 314 ALA A C 1
ATOM 2461 O O . ALA A 1 314 ? -18.228 -4.038 19.345 1.00 89.25 314 ALA A O 1
ATOM 2462 N N . GLY A 1 315 ? -16.997 -5.636 18.362 1.00 86.44 315 GLY A N 1
ATOM 2463 C CA . GLY A 1 315 ? -17.574 -6.763 19.098 1.00 86.44 315 GLY A CA 1
ATOM 2464 C C . GLY A 1 315 ? -18.722 -7.479 18.381 1.00 86.44 315 GLY A C 1
ATOM 2465 O O . GLY A 1 315 ? -19.049 -8.596 18.762 1.00 86.44 315 GLY A O 1
ATOM 2466 N N . GLN A 1 316 ? -19.296 -6.897 17.323 1.00 89.44 316 GLN A N 1
ATOM 2467 C CA . GLN A 1 316 ? -20.343 -7.544 16.523 1.00 89.44 316 GLN A CA 1
ATOM 2468 C C . GLN A 1 316 ? -19.762 -8.509 15.479 1.00 89.44 316 GLN A C 1
ATOM 2470 O O . GLN A 1 316 ? -18.603 -8.407 15.080 1.00 89.44 316 GLN A O 1
ATOM 2475 N N . ALA A 1 317 ? -20.596 -9.406 14.953 1.00 87.75 317 ALA A N 1
ATOM 2476 C CA . ALA A 1 317 ? -20.213 -10.295 13.860 1.00 87.75 317 ALA A CA 1
ATOM 2477 C C . ALA A 1 317 ? -19.629 -9.518 12.658 1.00 87.75 317 ALA A C 1
ATOM 2479 O O . ALA A 1 317 ? -20.190 -8.512 12.202 1.00 87.75 317 ALA A O 1
ATOM 2480 N N . LEU A 1 318 ? -18.499 -9.993 12.123 1.00 85.44 318 LEU A N 1
ATOM 2481 C CA . LEU A 1 318 ? -17.775 -9.336 11.027 1.00 85.44 318 LEU A CA 1
ATOM 2482 C C . LEU A 1 318 ? -18.618 -9.246 9.740 1.00 85.44 318 LEU A C 1
ATOM 2484 O O . LEU A 1 318 ? -18.520 -8.258 9.018 1.00 85.44 318 LEU A O 1
ATOM 2488 N N . GLY A 1 319 ? -19.517 -10.194 9.481 1.00 81.06 319 GLY A N 1
ATOM 2489 C CA . GLY A 1 319 ? -20.356 -10.240 8.281 1.00 81.06 319 GLY A CA 1
ATOM 2490 C C . GLY A 1 319 ? -19.551 -10.244 6.973 1.00 81.06 319 GLY A C 1
ATOM 2491 O O . GLY A 1 319 ? -18.357 -10.532 6.959 1.00 81.06 319 GLY A O 1
ATOM 2492 N N . SER A 1 320 ? -20.203 -9.878 5.868 1.00 78.00 320 SER A N 1
ATOM 2493 C CA . SER A 1 320 ? -19.619 -9.794 4.517 1.00 78.00 320 SER A CA 1
ATOM 2494 C C . SER A 1 320 ? -19.102 -8.391 4.153 1.00 78.00 320 SER A C 1
ATOM 2496 O O . SER A 1 320 ? -19.091 -8.006 2.989 1.00 78.00 320 SER A O 1
ATOM 2498 N N . ARG A 1 321 ? -18.693 -7.585 5.144 1.00 82.12 321 ARG A N 1
ATOM 2499 C CA . ARG A 1 321 ? -18.360 -6.158 4.937 1.00 82.12 321 ARG A CA 1
ATOM 2500 C C . ARG A 1 321 ? -16.970 -5.895 4.341 1.00 82.12 321 ARG A C 1
ATOM 2502 O O . ARG A 1 321 ? -16.661 -4.754 4.004 1.00 82.12 321 ARG A O 1
ATOM 2509 N N . PHE A 1 322 ? -16.122 -6.914 4.273 1.00 87.06 322 PHE A N 1
ATOM 2510 C CA . PHE A 1 322 ? -14.728 -6.794 3.855 1.00 87.06 322 PHE A CA 1
ATOM 2511 C C . PHE A 1 322 ? -14.536 -7.301 2.426 1.00 87.06 322 PHE A C 1
ATOM 2513 O O . PHE A 1 322 ? -15.211 -8.239 2.007 1.00 87.06 322 PHE A O 1
ATOM 2520 N N . ALA A 1 323 ? -13.595 -6.696 1.703 1.00 87.94 323 ALA A N 1
ATOM 2521 C CA . ALA A 1 323 ? -13.177 -7.165 0.391 1.00 87.94 323 ALA A CA 1
ATOM 2522 C C . ALA A 1 323 ? -12.368 -8.468 0.497 1.00 87.94 323 ALA A C 1
ATOM 2524 O O . ALA A 1 323 ? -11.848 -8.824 1.561 1.00 87.94 323 ALA A O 1
ATOM 2525 N N . TRP A 1 324 ? -12.222 -9.154 -0.636 1.00 86.88 324 TRP A N 1
ATOM 2526 C CA . TRP A 1 324 ? -11.271 -10.256 -0.790 1.00 86.88 324 TRP A CA 1
ATOM 2527 C C . TRP A 1 324 ? -9.861 -9.836 -0.334 1.00 86.88 324 TRP A C 1
ATOM 2529 O O . TRP A 1 324 ? -9.516 -8.684 -0.542 1.00 86.88 324 TRP A O 1
ATOM 2539 N N . PRO A 1 325 ? -9.043 -10.695 0.303 1.00 86.06 325 PRO A N 1
ATOM 2540 C CA . PRO A 1 325 ? -9.279 -12.103 0.623 1.00 86.06 325 PRO A CA 1
ATOM 2541 C C . PRO A 1 325 ? -9.947 -12.340 1.988 1.00 86.06 325 PRO A C 1
ATOM 2543 O O . PRO A 1 325 ? -9.976 -13.475 2.460 1.00 86.06 325 PRO A O 1
ATOM 2546 N N . VAL A 1 326 ? -10.487 -11.315 2.658 1.00 83.81 326 VAL A N 1
ATOM 2547 C CA . VAL A 1 326 ? -10.982 -11.442 4.045 1.00 83.81 326 VAL A CA 1
ATOM 2548 C C . VAL A 1 326 ? -12.057 -12.518 4.185 1.00 83.81 326 VAL A C 1
ATOM 2550 O O . VAL A 1 326 ? -12.010 -13.325 5.110 1.00 83.81 326 VAL A O 1
ATOM 2553 N N . ASN A 1 327 ? -12.978 -12.591 3.232 1.00 84.56 327 ASN A N 1
ATOM 2554 C CA . ASN A 1 327 ? -14.038 -13.596 3.173 1.00 84.56 327 ASN A CA 1
ATOM 2555 C C . ASN A 1 327 ? -13.540 -15.045 2.980 1.00 84.56 327 ASN A C 1
ATOM 2557 O O . ASN A 1 327 ? -14.321 -15.966 3.188 1.00 84.56 327 ASN A O 1
ATOM 2561 N N . LEU A 1 328 ? -12.272 -15.269 2.612 1.00 84.88 328 LEU A N 1
ATOM 2562 C CA . LEU A 1 328 ? -11.648 -16.603 2.621 1.00 84.88 328 LEU A CA 1
ATOM 2563 C C . LEU A 1 328 ? -11.038 -16.953 3.988 1.00 84.88 328 LEU A C 1
ATOM 2565 O O . LEU A 1 328 ? -10.846 -18.122 4.313 1.00 84.88 328 LEU A O 1
ATOM 2569 N N . ILE A 1 329 ? -10.714 -15.938 4.790 1.00 84.06 329 ILE A N 1
ATOM 2570 C CA . ILE A 1 329 ? -10.037 -16.091 6.082 1.00 84.06 329 ILE A CA 1
ATOM 2571 C C . ILE A 1 329 ? -11.060 -16.280 7.207 1.00 84.06 329 ILE A C 1
ATOM 2573 O O . ILE A 1 329 ? -10.835 -17.089 8.116 1.00 84.06 329 ILE A O 1
ATOM 2577 N N . VAL A 1 330 ? -12.167 -15.537 7.163 1.00 85.56 330 VAL A N 1
ATOM 2578 C CA . VAL A 1 330 ? -13.202 -15.502 8.207 1.00 85.56 330 VAL A CA 1
ATOM 2579 C C . VAL A 1 330 ? -14.579 -15.857 7.649 1.00 85.56 330 VAL A C 1
ATOM 2581 O O . VAL A 1 330 ? -14.941 -15.433 6.555 1.00 85.56 330 VAL A O 1
ATOM 2584 N N . ASN A 1 331 ? -15.381 -16.585 8.432 1.00 78.38 331 ASN A N 1
ATOM 2585 C CA . ASN A 1 331 ? -16.748 -16.975 8.044 1.00 78.38 331 ASN A CA 1
ATOM 2586 C C . ASN A 1 331 ? -17.764 -15.836 8.244 1.00 78.38 331 ASN A C 1
ATOM 2588 O O . ASN A 1 331 ? -18.909 -15.935 7.808 1.00 78.38 331 ASN A O 1
ATOM 2592 N N . GLY A 1 332 ? -17.389 -14.768 8.957 1.00 75.44 332 GLY A N 1
ATOM 2593 C CA . GLY A 1 332 ? -18.203 -13.560 9.138 1.00 75.44 332 GLY A CA 1
ATOM 2594 C C . GLY A 1 332 ? -19.435 -13.709 10.047 1.00 75.44 332 GLY A C 1
ATOM 2595 O O . GLY A 1 332 ? -19.939 -12.706 10.538 1.00 75.44 332 GLY A O 1
ATOM 2596 N N . GLN A 1 333 ? -19.901 -14.928 10.328 1.00 78.06 333 GLN A N 1
ATOM 2597 C CA . GLN A 1 333 ? -21.113 -15.208 11.119 1.00 78.06 333 GLN A CA 1
ATOM 2598 C C . GLN A 1 333 ? -20.851 -15.515 12.607 1.00 78.06 333 GLN A C 1
ATOM 2600 O O . GLN A 1 333 ? -21.775 -15.865 13.345 1.00 78.06 333 GLN A O 1
ATOM 2605 N N . ALA A 1 334 ? -19.599 -15.434 13.067 1.00 73.50 334 ALA A N 1
ATOM 2606 C CA . ALA A 1 334 ? -19.275 -15.669 14.474 1.00 73.50 334 ALA A CA 1
ATOM 2607 C C . ALA A 1 334 ? -19.994 -14.650 15.376 1.00 73.50 334 ALA A C 1
ATOM 2609 O O . ALA A 1 334 ? -20.020 -13.463 15.060 1.00 73.50 334 ALA A O 1
ATOM 2610 N N . GLY A 1 335 ? -20.599 -15.123 16.469 1.00 59.72 335 GLY A N 1
ATOM 2611 C CA . GLY A 1 335 ? -21.420 -14.314 17.382 1.00 59.72 335 GLY A CA 1
ATOM 2612 C C . GLY A 1 335 ? -22.905 -14.201 16.993 1.00 59.72 335 GLY A C 1
ATOM 2613 O O . GLY A 1 335 ? -23.747 -14.006 17.861 1.00 59.72 335 GLY A O 1
ATOM 2614 N N . SER A 1 336 ? -23.284 -14.432 15.727 1.00 63.09 336 SER A N 1
ATOM 2615 C CA . SER A 1 336 ? -24.693 -14.347 15.282 1.00 63.09 336 SER A CA 1
ATOM 2616 C C . SER A 1 336 ? -25.584 -15.496 15.780 1.00 63.09 336 SER A C 1
ATOM 2618 O O . SER A 1 336 ? -26.804 -15.366 15.803 1.00 63.09 336 SER A O 1
ATOM 2620 N N . LYS A 1 337 ? -24.991 -16.628 16.185 1.00 52.66 337 LYS A N 1
ATOM 2621 C CA . LYS A 1 337 ? -25.731 -17.789 16.717 1.00 52.66 337 LYS A CA 1
ATOM 2622 C C . LYS A 1 337 ? -26.056 -17.686 18.211 1.00 52.66 337 LYS A C 1
ATOM 2624 O O . LYS A 1 337 ? -26.894 -18.441 18.679 1.00 52.66 337 LYS A O 1
ATOM 2629 N N . ALA A 1 338 ? -25.425 -16.769 18.947 1.00 47.81 338 ALA A N 1
ATOM 2630 C CA . ALA A 1 338 ? -25.678 -16.599 20.379 1.00 47.81 338 ALA A CA 1
ATOM 2631 C C . ALA A 1 338 ? -26.872 -15.668 20.669 1.00 47.81 338 ALA A C 1
ATOM 2633 O O . ALA A 1 338 ? -27.474 -15.768 21.727 1.00 47.81 338 ALA A O 1
ATOM 2634 N N . SER A 1 339 ? -27.259 -14.800 19.723 1.00 43.84 339 SER A N 1
ATOM 2635 C CA . SER A 1 339 ? -28.359 -13.839 19.905 1.00 43.84 339 SER A CA 1
ATOM 2636 C C . SER A 1 339 ? -29.733 -14.344 19.445 1.00 43.84 339 SER A C 1
ATOM 2638 O O . SER A 1 339 ? -30.667 -13.557 19.364 1.00 43.84 339 SER A O 1
ATOM 2640 N N . SER A 1 340 ? -29.861 -15.618 19.062 1.00 38.06 340 SER A N 1
ATOM 2641 C CA . SER A 1 340 ? -31.130 -16.221 18.606 1.00 38.06 340 SER A CA 1
ATOM 2642 C C . SER A 1 340 ? -31.703 -17.241 19.597 1.00 38.06 340 SER A C 1
ATOM 2644 O O . SER A 1 340 ? -32.637 -17.962 19.259 1.00 38.06 340 SER A O 1
ATOM 2646 N N . GLN A 1 341 ? -31.163 -17.301 20.819 1.00 37.94 341 GLN A N 1
ATOM 2647 C CA . GLN A 1 341 ? -31.540 -18.303 21.818 1.00 37.94 341 GLN A CA 1
ATOM 2648 C C . GLN A 1 341 ? -31.892 -17.711 23.195 1.00 37.94 341 GLN A C 1
ATOM 2650 O O . GLN A 1 341 ? -31.839 -18.443 24.177 1.00 37.94 341 GLN A O 1
ATOM 2655 N N . ASP A 1 342 ? -32.264 -16.424 23.272 1.00 35.34 342 ASP A N 1
ATOM 2656 C CA . ASP A 1 342 ? -32.621 -15.775 24.550 1.00 35.34 342 ASP A CA 1
ATOM 2657 C C . ASP A 1 342 ? -33.880 -14.882 24.504 1.00 35.34 342 ASP A C 1
ATOM 2659 O O . ASP A 1 342 ? -34.079 -14.040 25.367 1.00 35.34 342 ASP A O 1
ATOM 2663 N N . ASP A 1 343 ? -34.776 -15.101 23.533 1.00 36.28 343 ASP A N 1
ATOM 2664 C CA . ASP A 1 343 ? -36.122 -14.505 23.529 1.00 36.28 343 ASP A CA 1
ATOM 2665 C C . ASP A 1 343 ? -37.180 -15.617 23.430 1.00 36.28 343 ASP A C 1
ATOM 2667 O O . ASP A 1 343 ? -37.661 -15.972 22.353 1.00 36.28 343 ASP A O 1
ATOM 2671 N N . GLY A 1 344 ? -37.506 -16.221 24.578 1.00 30.12 344 GLY A N 1
ATOM 2672 C CA . GLY A 1 344 ? -38.451 -17.341 24.675 1.00 30.12 344 GLY A CA 1
ATOM 2673 C C . GLY A 1 344 ? -38.821 -17.743 26.107 1.00 30.12 344 GLY A C 1
ATOM 2674 O O . GLY A 1 344 ? -38.685 -18.903 26.471 1.00 30.12 344 GLY A O 1
ATOM 2675 N N . ALA A 1 345 ? -39.234 -16.752 26.899 1.00 31.00 345 ALA A N 1
ATOM 2676 C CA . ALA A 1 345 ? -39.941 -16.768 28.187 1.00 31.00 345 ALA A CA 1
ATOM 2677 C C . ALA A 1 345 ? -40.280 -18.104 28.904 1.00 31.00 345 ALA A C 1
ATOM 2679 O O . ALA A 1 345 ? -40.996 -18.974 28.412 1.00 31.00 345 ALA A O 1
ATOM 2680 N N . THR A 1 346 ? -39.918 -18.126 30.189 1.00 29.81 346 THR A N 1
ATOM 2681 C CA . THR A 1 346 ? -40.458 -18.942 31.287 1.00 29.81 346 THR A CA 1
ATOM 2682 C C . THR A 1 346 ? -41.981 -18.800 31.447 1.00 29.81 346 THR A C 1
ATOM 2684 O O . THR A 1 346 ? -42.474 -17.689 31.624 1.00 29.81 346 THR A O 1
ATOM 2687 N N . THR A 1 347 ? -42.728 -19.909 31.523 1.00 27.70 347 THR A N 1
ATOM 2688 C CA . THR A 1 347 ? -43.814 -20.109 32.515 1.00 27.70 347 THR A CA 1
ATOM 2689 C C . THR A 1 347 ? -44.285 -21.566 32.555 1.00 27.70 347 THR A C 1
ATOM 2691 O O . THR A 1 347 ? -44.684 -22.168 31.564 1.00 27.70 347 THR A O 1
ATOM 2694 N N . THR A 1 348 ? -44.236 -22.131 33.755 1.00 27.47 348 THR A N 1
ATOM 2695 C CA . THR A 1 348 ? -44.801 -23.416 34.169 1.00 27.47 348 THR A CA 1
ATOM 2696 C C . THR A 1 348 ? -46.329 -23.435 34.079 1.00 27.47 348 THR A C 1
ATOM 2698 O O . THR A 1 348 ? -46.978 -22.596 34.696 1.00 27.47 348 THR A O 1
ATOM 2701 N N . SER A 1 349 ? -46.912 -24.467 33.462 1.00 26.12 349 SER A N 1
ATOM 2702 C CA . SER A 1 349 ? -48.126 -25.103 33.994 1.00 26.12 349 SER A CA 1
ATOM 2703 C C . SER A 1 349 ? -48.204 -26.569 33.560 1.00 26.12 349 SER A C 1
ATOM 2705 O O . SER A 1 349 ? -47.940 -26.934 32.416 1.00 26.12 349 SER A O 1
ATOM 2707 N N . SER A 1 350 ? -48.498 -27.421 34.533 1.00 26.30 350 SER A N 1
ATOM 2708 C CA . SER A 1 350 ? -48.758 -28.846 34.406 1.00 26.30 350 SER A CA 1
ATOM 2709 C C . SER A 1 350 ? -50.205 -29.086 33.965 1.00 26.30 350 SER A C 1
ATOM 2711 O O . SER A 1 350 ? -51.123 -28.478 34.505 1.00 26.30 350 SER A O 1
ATOM 271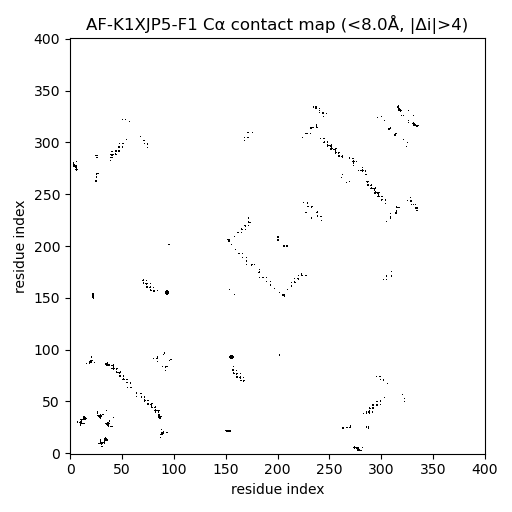3 N N . SER A 1 351 ? -50.437 -30.010 33.028 1.00 26.05 351 SER A N 1
ATOM 2714 C CA . SER A 1 351 ? -51.567 -30.960 33.073 1.00 26.05 351 SER A CA 1
ATOM 2715 C C . SER A 1 351 ? -51.591 -31.904 31.858 1.00 26.05 351 SER A C 1
ATOM 2717 O O . SER A 1 351 ? -51.782 -31.524 30.713 1.00 26.05 351 SER A O 1
ATOM 2719 N N . THR A 1 352 ? -51.359 -33.177 32.171 1.00 26.88 352 THR A N 1
ATOM 2720 C CA . THR A 1 352 ? -52.179 -34.342 31.803 1.00 26.88 352 THR A CA 1
ATOM 2721 C C . THR A 1 352 ? -52.583 -34.580 30.336 1.00 26.88 352 THR A C 1
ATOM 2723 O O . THR A 1 352 ? -53.494 -33.974 29.783 1.00 26.88 352 THR A O 1
ATOM 2726 N N . LYS A 1 353 ? -52.006 -35.656 29.780 1.00 30.44 353 LYS A N 1
ATOM 2727 C CA . LYS A 1 353 ? -52.529 -36.456 28.659 1.00 30.44 353 LYS A CA 1
ATOM 2728 C C . LYS A 1 353 ? -54.025 -36.777 28.814 1.00 30.44 353 LYS A C 1
ATOM 2730 O O . LYS A 1 353 ? -54.415 -37.371 29.819 1.00 30.44 353 LYS A O 1
ATOM 2735 N N . LYS A 1 354 ? -54.803 -36.613 27.738 1.00 26.94 354 LYS A N 1
ATOM 2736 C CA . LYS A 1 354 ? -55.942 -37.499 27.436 1.00 26.94 354 LYS A CA 1
ATOM 2737 C C . LYS A 1 354 ? -56.191 -37.615 25.925 1.00 26.94 354 LYS A C 1
ATOM 2739 O O . LYS A 1 354 ? -56.318 -36.622 25.224 1.00 26.94 354 LYS A O 1
ATOM 2744 N N . LYS A 1 355 ? -56.220 -38.868 25.459 1.00 28.66 355 LYS A N 1
ATOM 2745 C CA . LYS A 1 355 ? -56.660 -39.346 24.136 1.00 28.66 355 LYS A CA 1
ATOM 2746 C C . LYS A 1 355 ? -58.197 -39.384 24.070 1.00 28.66 355 LYS A C 1
ATOM 2748 O O . LYS A 1 355 ? -58.796 -39.848 25.034 1.00 28.66 355 LYS A O 1
ATOM 2753 N N . ALA A 1 356 ? -58.770 -39.050 22.913 1.00 27.00 356 ALA A N 1
ATOM 2754 C CA . ALA A 1 356 ? -60.001 -39.600 22.303 1.00 27.00 356 ALA A CA 1
ATOM 2755 C C . ALA A 1 356 ? -60.104 -38.960 20.898 1.00 27.00 356 ALA A C 1
ATOM 2757 O O . ALA A 1 356 ? -59.984 -37.747 20.792 1.00 27.00 356 ALA A O 1
ATOM 2758 N N . HIS A 1 357 ? -59.960 -39.661 19.772 1.00 25.94 357 HIS A N 1
ATOM 2759 C CA . HIS A 1 357 ? -60.878 -40.589 19.095 1.00 25.94 357 HIS A CA 1
ATOM 2760 C C . HIS A 1 357 ? -62.272 -40.009 18.791 1.00 25.94 357 HIS A C 1
ATOM 2762 O O . HIS A 1 357 ? -63.059 -39.819 19.706 1.00 25.94 357 HIS A O 1
ATOM 2768 N N . GLU A 1 358 ? -62.542 -39.807 17.489 1.00 27.41 358 GLU A N 1
ATOM 2769 C CA . GLU A 1 358 ? -63.734 -40.272 16.743 1.00 27.41 358 GLU A CA 1
ATOM 2770 C C . GLU A 1 358 ? -64.403 -39.235 15.794 1.00 27.41 358 GLU A C 1
ATOM 2772 O O . GLU A 1 358 ? -65.022 -38.274 16.221 1.00 27.41 358 GLU A O 1
ATOM 2777 N N . LYS A 1 359 ? -64.237 -39.529 14.487 1.00 26.11 359 LYS A N 1
ATOM 2778 C CA . LYS A 1 359 ? -65.151 -39.501 13.315 1.00 26.11 359 LYS A CA 1
ATOM 2779 C C . LYS A 1 359 ? -65.964 -38.275 12.844 1.00 26.11 359 LYS A C 1
ATOM 2781 O O . LYS A 1 359 ? -66.712 -37.661 13.586 1.00 26.11 359 LYS A O 1
ATOM 2786 N N . ASN A 1 360 ? -65.995 -38.240 11.496 1.00 26.70 360 ASN A N 1
ATOM 2787 C CA . ASN A 1 360 ? -67.052 -37.829 10.548 1.00 26.70 360 ASN A CA 1
ATOM 2788 C C . ASN A 1 360 ? -67.365 -36.325 10.465 1.00 26.70 360 ASN A C 1
ATOM 2790 O O . ASN A 1 360 ? -67.471 -35.654 11.473 1.00 26.70 360 ASN A O 1
ATOM 2794 N N . GLY A 1 361 ? -67.583 -35.708 9.304 1.00 24.58 361 GLY A N 1
ATOM 2795 C CA . GLY A 1 361 ? -67.705 -36.154 7.917 1.00 24.58 361 GLY A CA 1
ATOM 2796 C C . GLY A 1 361 ? -68.262 -34.987 7.078 1.00 24.58 361 GLY A C 1
ATOM 2797 O O . GLY A 1 361 ? -68.733 -34.005 7.641 1.00 24.58 361 GLY A O 1
ATOM 2798 N N . GLY A 1 362 ? -68.235 -35.114 5.747 1.00 25.67 362 GLY A N 1
ATOM 2799 C CA . GLY A 1 362 ? -69.144 -34.385 4.847 1.00 25.67 362 GLY A CA 1
ATOM 2800 C C . GLY A 1 362 ? -68.702 -33.005 4.336 1.00 25.67 362 GLY A C 1
ATOM 2801 O O . GLY A 1 362 ? -68.946 -31.985 4.965 1.00 25.67 362 GLY A O 1
ATOM 2802 N N . ALA A 1 363 ? -68.165 -32.978 3.114 1.00 28.25 363 ALA A N 1
ATOM 2803 C CA . ALA A 1 363 ? -68.507 -31.950 2.115 1.00 28.25 363 ALA A CA 1
ATOM 2804 C C . ALA A 1 363 ? -69.877 -32.346 1.485 1.00 28.25 363 ALA A C 1
ATOM 2806 O O . ALA A 1 363 ? -70.227 -33.523 1.647 1.00 28.25 363 ALA A O 1
ATOM 2807 N N . PRO A 1 364 ? -70.649 -31.495 0.758 1.00 41.38 364 PRO A N 1
ATOM 2808 C CA . PRO A 1 364 ? -70.164 -30.737 -0.416 1.00 41.38 364 PRO A CA 1
ATOM 2809 C C . PRO A 1 364 ? -70.894 -29.402 -0.758 1.00 41.38 364 PRO A C 1
ATOM 2811 O O . PRO A 1 364 ? -71.893 -29.075 -0.136 1.00 41.38 364 PRO A O 1
ATOM 2814 N N . ALA A 1 365 ? -70.404 -28.726 -1.824 1.00 28.67 365 ALA A N 1
ATOM 2815 C CA . ALA A 1 365 ? -71.152 -27.987 -2.879 1.00 28.67 365 ALA A CA 1
ATOM 2816 C C . ALA A 1 365 ? -72.044 -26.774 -2.462 1.00 28.67 365 ALA A C 1
ATOM 2818 O O . ALA A 1 365 ? -72.643 -26.774 -1.405 1.00 28.67 365 ALA A O 1
ATOM 2819 N N . THR A 1 366 ? -72.253 -25.670 -3.198 1.00 28.14 366 THR A N 1
ATOM 2820 C CA . THR A 1 366 ? -72.160 -25.311 -4.630 1.00 28.14 366 THR A CA 1
ATOM 2821 C C . THR A 1 366 ? -72.520 -23.817 -4.803 1.00 28.14 366 THR A C 1
ATOM 2823 O O . THR A 1 366 ? -73.205 -23.276 -3.941 1.00 28.14 366 THR A O 1
ATOM 2826 N N . THR A 1 367 ? -72.193 -23.251 -5.986 1.00 27.92 367 THR A N 1
ATOM 2827 C CA . THR A 1 367 ? -72.855 -22.118 -6.712 1.00 27.92 367 THR A CA 1
ATOM 2828 C C . THR A 1 367 ? -72.839 -20.735 -6.047 1.00 27.92 367 THR A C 1
ATOM 2830 O O . THR A 1 367 ? -73.077 -20.620 -4.859 1.00 27.92 367 THR A O 1
ATOM 2833 N N . GLY A 1 368 ? -72.586 -19.598 -6.696 1.00 25.75 368 GLY A N 1
ATOM 2834 C CA . GLY A 1 368 ? -72.733 -19.082 -8.070 1.00 25.75 368 GLY A CA 1
ATOM 2835 C C . GLY A 1 368 ? -73.134 -17.603 -7.843 1.00 25.75 368 GLY A C 1
ATOM 2836 O O . GLY A 1 368 ? -73.833 -17.326 -6.876 1.00 25.75 368 GLY A O 1
ATOM 2837 N N . THR A 1 369 ? -72.637 -16.562 -8.507 1.00 28.53 369 THR A N 1
ATOM 2838 C CA . THR A 1 369 ? -72.854 -16.143 -9.902 1.00 28.53 369 THR A CA 1
ATOM 2839 C C . THR A 1 369 ? -72.636 -14.610 -9.888 1.00 28.53 369 THR A C 1
ATOM 2841 O O . THR A 1 369 ? -73.067 -13.993 -8.921 1.00 28.53 369 THR A O 1
ATOM 2844 N N . SER A 1 370 ? -71.961 -14.069 -10.919 1.00 25.69 370 SER A N 1
ATOM 2845 C CA . SER A 1 370 ? -72.047 -12.744 -11.609 1.00 25.69 370 SER A CA 1
ATOM 2846 C C . SER A 1 370 ? -72.412 -11.457 -10.824 1.00 25.69 370 SER A C 1
ATOM 2848 O O . SER A 1 370 ? -73.130 -11.495 -9.844 1.00 25.69 370 SER A O 1
ATOM 2850 N N . ALA A 1 371 ? -72.059 -10.220 -11.175 1.00 29.52 371 ALA A N 1
ATOM 2851 C CA . ALA A 1 371 ? -71.599 -9.518 -12.377 1.00 29.52 371 ALA A CA 1
ATOM 2852 C C . ALA A 1 371 ? -71.004 -8.174 -11.850 1.00 29.52 371 ALA A C 1
ATOM 2854 O O . ALA A 1 371 ? -71.461 -7.683 -10.823 1.00 29.52 371 ALA A O 1
ATOM 2855 N N . GLU A 1 372 ? -69.863 -7.672 -12.323 1.00 26.36 372 GLU A N 1
ATOM 2856 C CA . GLU A 1 372 ? -69.689 -6.797 -13.499 1.00 26.36 372 GLU A CA 1
ATOM 2857 C C . GLU A 1 372 ? -69.988 -5.301 -13.239 1.00 26.36 372 GLU A C 1
ATOM 2859 O O . GLU A 1 372 ? -70.892 -4.949 -12.490 1.00 26.36 372 GLU A O 1
ATOM 2864 N N . VAL A 1 373 ? -69.236 -4.459 -13.966 1.00 28.11 373 VAL A N 1
ATOM 2865 C CA . VAL A 1 373 ? -69.404 -3.012 -14.220 1.00 28.11 373 VAL A CA 1
ATOM 2866 C C . VAL A 1 373 ? -68.775 -2.068 -13.183 1.00 28.11 373 VAL A C 1
ATOM 2868 O O . VAL A 1 373 ? -68.995 -2.201 -11.990 1.00 28.11 373 VAL A O 1
ATOM 2871 N N . SER A 1 374 ? -68.076 -0.985 -13.527 1.00 24.61 374 SER A N 1
ATOM 2872 C CA . SER A 1 374 ? -67.318 -0.498 -14.695 1.00 24.61 374 SER A CA 1
ATOM 2873 C C . SER A 1 374 ? -66.945 0.944 -14.326 1.00 24.61 374 SER A C 1
ATOM 2875 O O . SER A 1 374 ? -67.817 1.647 -13.824 1.00 24.61 374 SER A O 1
ATOM 2877 N N . THR A 1 375 ? -65.731 1.381 -14.701 1.00 28.03 375 THR A N 1
ATOM 2878 C CA . THR A 1 375 ? -65.361 2.767 -15.109 1.00 28.03 375 THR A CA 1
ATOM 2879 C C . THR A 1 375 ? -65.560 3.903 -14.084 1.00 28.03 375 THR A C 1
ATOM 2881 O O . THR A 1 375 ? -66.475 3.897 -13.283 1.00 28.03 375 THR A O 1
ATOM 2884 N N . THR A 1 376 ? -64.769 4.967 -13.977 1.00 28.48 376 THR A N 1
ATOM 2885 C CA . THR A 1 376 ? -63.988 5.799 -14.916 1.00 28.48 376 THR A CA 1
ATOM 2886 C C . THR A 1 376 ? -63.337 6.850 -13.991 1.00 28.48 376 THR A C 1
ATOM 2888 O O . THR A 1 376 ? -63.996 7.328 -13.074 1.00 28.48 376 THR A O 1
ATOM 2891 N N . ASP A 1 377 ? -62.022 7.048 -14.007 1.00 27.23 377 ASP A N 1
ATOM 2892 C CA . ASP A 1 377 ? -61.278 8.031 -14.816 1.00 27.23 377 ASP A CA 1
ATOM 2893 C C . ASP A 1 377 ? -61.120 9.444 -14.214 1.00 27.23 377 ASP A C 1
ATOM 2895 O O . ASP A 1 377 ? -61.984 9.979 -13.529 1.00 27.23 377 ASP A O 1
ATOM 2899 N N . VAL A 1 378 ? -60.006 10.051 -14.645 1.00 29.45 378 VAL A N 1
ATOM 2900 C CA . VAL A 1 378 ? -59.637 11.483 -14.687 1.00 29.45 378 VAL A CA 1
ATOM 2901 C C . VAL A 1 378 ? -58.930 12.047 -13.433 1.00 29.45 378 VAL A C 1
ATOM 2903 O O . VAL A 1 378 ? -59.544 12.229 -12.395 1.00 29.45 378 VAL A O 1
ATOM 2906 N N . LYS A 1 379 ? -57.595 12.215 -13.370 1.00 26.81 379 LYS A N 1
ATOM 2907 C CA . LYS A 1 379 ? -56.598 13.036 -14.117 1.00 26.81 379 LYS A CA 1
ATOM 2908 C C . LYS A 1 379 ? -56.504 14.512 -13.658 1.00 26.81 379 LYS A C 1
ATOM 2910 O O . LYS A 1 379 ? -57.468 15.262 -13.699 1.00 26.81 379 LYS A O 1
ATOM 2915 N N . THR A 1 380 ? -55.248 14.916 -13.427 1.00 28.80 380 THR A N 1
ATOM 2916 C CA . THR A 1 380 ? -54.604 16.240 -13.625 1.00 28.80 380 THR A CA 1
ATOM 2917 C C . THR A 1 380 ? -54.348 17.223 -12.463 1.00 28.80 380 THR A C 1
ATOM 2919 O O . THR A 1 380 ? -55.247 17.721 -11.806 1.00 28.80 380 THR A O 1
ATOM 2922 N N . ASN A 1 381 ? -53.049 17.568 -12.396 1.00 27.72 381 ASN A N 1
ATOM 2923 C CA . ASN A 1 381 ? -52.403 18.887 -12.275 1.00 27.72 381 ASN A CA 1
ATOM 2924 C C . ASN A 1 381 ? -52.390 19.681 -10.955 1.00 27.72 381 ASN A C 1
ATOM 2926 O O . ASN A 1 381 ? -53.365 20.304 -10.571 1.00 27.72 381 ASN A O 1
ATOM 2930 N N . GLY A 1 382 ? -51.166 19.828 -10.422 1.00 26.45 382 GLY A N 1
ATOM 2931 C CA . GLY A 1 382 ? -50.387 21.075 -10.529 1.00 26.45 382 GLY A CA 1
ATOM 2932 C C . GLY A 1 382 ? -50.691 22.205 -9.538 1.00 26.45 382 GLY A C 1
ATOM 2933 O O . GLY A 1 382 ? -51.794 22.730 -9.502 1.00 26.45 382 GLY A O 1
ATOM 2934 N N . GLY A 1 383 ? -49.664 22.684 -8.825 1.00 27.05 383 GLY A N 1
ATOM 2935 C CA . GLY A 1 383 ? -49.739 23.972 -8.127 1.00 27.05 383 GLY A CA 1
ATOM 2936 C C . GLY A 1 383 ? -48.625 24.213 -7.111 1.00 27.05 383 GLY A C 1
ATOM 2937 O O . GLY A 1 383 ? -48.601 23.607 -6.047 1.00 27.05 383 GLY A O 1
ATOM 2938 N N . ALA A 1 384 ? -47.714 25.127 -7.441 1.00 32.12 384 ALA A N 1
ATOM 2939 C CA . ALA A 1 384 ? -46.713 25.688 -6.539 1.00 32.12 384 ALA A CA 1
ATOM 2940 C C . ALA A 1 384 ? -47.343 26.647 -5.506 1.00 32.12 384 ALA A C 1
ATOM 2942 O O . ALA A 1 384 ? -48.292 27.360 -5.822 1.00 32.12 384 ALA A O 1
ATOM 2943 N N . GLY A 1 385 ? -46.757 26.743 -4.306 1.00 29.19 385 GLY A N 1
ATOM 2944 C CA . GLY A 1 385 ? -47.145 27.723 -3.285 1.00 29.19 385 GLY A CA 1
ATOM 2945 C C . GLY A 1 385 ? -46.048 27.953 -2.240 1.00 29.19 385 GLY A C 1
ATOM 2946 O O . GLY A 1 385 ? -45.664 27.045 -1.512 1.00 29.19 385 GLY A O 1
ATOM 2947 N N . LYS A 1 386 ? -45.526 29.183 -2.199 1.00 30.47 386 LYS A N 1
ATOM 2948 C CA . LYS A 1 386 ? -44.517 29.714 -1.265 1.00 30.47 386 LYS A CA 1
ATOM 2949 C C . LYS A 1 386 ? -45.119 30.067 0.110 1.00 30.47 386 LYS A C 1
ATOM 2951 O O . LYS A 1 386 ? -46.266 30.483 0.187 1.00 30.47 386 LYS A O 1
ATOM 2956 N N . MET A 1 387 ? -44.222 30.115 1.107 1.00 28.03 387 MET A N 1
ATOM 2957 C CA . MET A 1 387 ? -44.233 30.943 2.336 1.00 28.03 387 MET A CA 1
ATOM 2958 C C . MET A 1 387 ? -45.210 30.591 3.477 1.00 28.03 387 MET A C 1
ATOM 2960 O O . MET A 1 387 ? -46.404 30.844 3.385 1.00 28.03 387 MET A O 1
ATOM 2964 N N . LYS A 1 388 ? -44.655 30.259 4.656 1.00 30.25 388 LYS A N 1
ATOM 2965 C CA . LYS A 1 388 ? -44.573 31.202 5.794 1.00 30.25 388 LYS A CA 1
ATOM 2966 C C . LYS A 1 388 ? -43.722 30.673 6.956 1.00 30.25 388 LYS A C 1
ATOM 2968 O O . LYS A 1 388 ? -43.720 29.500 7.303 1.00 30.25 388 LYS A O 1
ATOM 2973 N N . THR A 1 389 ? -42.998 31.625 7.518 1.00 29.27 389 THR A N 1
ATOM 2974 C CA . THR A 1 389 ? -42.161 31.655 8.716 1.00 29.27 389 THR A CA 1
ATOM 2975 C C . THR A 1 389 ? -42.947 31.330 9.991 1.00 29.27 389 THR A C 1
ATOM 2977 O O . THR A 1 389 ? -44.050 31.839 10.171 1.00 29.27 389 THR A O 1
ATOM 2980 N N . ALA A 1 390 ? -42.336 30.601 10.930 1.00 30.70 390 ALA A N 1
ATOM 2981 C CA . ALA A 1 390 ? -42.675 30.684 12.351 1.00 30.70 390 ALA A CA 1
ATOM 2982 C C . ALA A 1 390 ? -41.413 30.489 13.202 1.00 30.70 390 ALA A C 1
ATOM 2984 O O . ALA A 1 390 ? -40.846 29.404 13.302 1.00 30.70 390 ALA A O 1
ATOM 2985 N N . VAL A 1 391 ? -40.982 31.601 13.786 1.00 29.08 391 VAL A N 1
ATOM 2986 C CA . VAL A 1 391 ? -39.983 31.713 14.845 1.00 29.08 391 VAL A CA 1
ATOM 2987 C C . VAL A 1 391 ? -40.575 31.137 16.134 1.00 29.08 391 VAL A C 1
ATOM 2989 O O . VAL A 1 391 ? -41.684 31.504 16.517 1.00 29.08 391 VAL A O 1
ATOM 2992 N N . LYS A 1 392 ? -39.818 30.299 16.847 1.00 30.62 392 LYS A N 1
ATOM 2993 C CA . LYS A 1 392 ? -39.979 30.132 18.296 1.00 30.62 392 LYS A CA 1
ATOM 2994 C C . LYS A 1 392 ? -38.605 30.086 18.952 1.00 30.62 392 LYS A C 1
ATOM 2996 O O . LYS A 1 392 ? -37.904 29.081 18.936 1.00 30.62 392 LYS A O 1
ATOM 3001 N N . THR A 1 393 ? -38.230 31.235 19.489 1.00 31.61 393 THR A N 1
ATOM 3002 C CA . THR A 1 393 ? -37.198 31.414 20.503 1.00 31.61 393 THR A CA 1
ATOM 3003 C C . THR A 1 393 ? -37.652 30.775 21.812 1.00 31.61 393 THR A C 1
ATOM 3005 O O . THR A 1 393 ? -38.793 30.977 22.217 1.00 31.61 393 THR A O 1
ATOM 3008 N N . ASN A 1 394 ? -36.753 30.066 22.491 1.00 32.28 394 ASN A N 1
ATOM 3009 C CA . ASN A 1 394 ? -36.616 30.118 23.946 1.00 32.28 394 ASN A CA 1
ATOM 3010 C C . ASN A 1 394 ? -35.210 29.634 24.302 1.00 32.28 394 ASN A C 1
ATOM 3012 O O . ASN A 1 394 ? -34.879 28.461 24.144 1.00 32.28 394 ASN A O 1
ATOM 3016 N N . GLY A 1 395 ? -34.372 30.575 24.729 1.00 29.70 395 GLY A N 1
ATOM 3017 C CA . GLY A 1 395 ? -33.106 30.274 25.374 1.00 29.70 395 GLY A CA 1
ATOM 3018 C C . GLY A 1 395 ? -33.308 29.994 26.859 1.00 29.70 395 GLY A C 1
ATOM 3019 O O . GLY A 1 395 ? -34.234 30.513 27.470 1.00 29.70 395 GLY A O 1
ATOM 3020 N N . ALA A 1 396 ? -32.397 29.218 27.435 1.00 33.88 396 ALA A N 1
ATOM 3021 C CA . ALA A 1 396 ? -31.854 29.464 28.765 1.00 33.88 396 ALA A CA 1
ATOM 3022 C C . ALA A 1 396 ? -30.584 28.626 28.932 1.00 33.88 396 ALA A C 1
ATOM 3024 O O . ALA A 1 396 ? -30.560 27.421 28.694 1.00 33.88 396 ALA A O 1
ATOM 3025 N N . ALA A 1 397 ? -29.522 29.320 29.313 1.00 36.03 397 ALA A N 1
ATOM 3026 C CA . ALA A 1 397 ? -28.200 28.803 29.589 1.00 36.03 397 ALA A CA 1
ATOM 3027 C C . ALA A 1 397 ? -28.164 27.929 30.853 1.00 36.03 397 ALA A C 1
ATOM 3029 O O . ALA A 1 397 ? -28.886 28.194 31.812 1.00 36.03 397 ALA A O 1
ATOM 3030 N N . LYS A 1 398 ? -27.202 27.001 30.915 1.00 39.12 398 LYS A N 1
ATOM 3031 C CA . LYS A 1 398 ? -26.482 26.703 32.161 1.00 39.12 398 LYS A CA 1
ATOM 3032 C C . LYS A 1 398 ? -25.069 26.195 31.862 1.00 39.12 398 LYS A C 1
ATOM 3034 O O . LYS A 1 398 ? -24.880 25.163 31.231 1.00 39.12 398 LYS A O 1
ATOM 3039 N N . LYS A 1 399 ? -24.097 26.994 32.309 1.00 40.53 399 LYS A N 1
ATOM 3040 C CA . LYS A 1 399 ? -22.690 26.642 32.537 1.00 40.53 399 LYS A CA 1
ATOM 3041 C C . LYS A 1 399 ? -22.592 25.681 33.732 1.00 40.53 399 LYS A C 1
ATOM 3043 O O . LYS A 1 399 ? -23.371 25.846 34.670 1.00 40.53 399 LYS A O 1
ATOM 3048 N N . GLY A 1 400 ? -21.560 24.836 33.765 1.00 39.19 400 GLY A N 1
ATOM 3049 C CA . GLY A 1 400 ? -20.944 24.391 35.022 1.00 39.19 400 GLY A CA 1
ATOM 3050 C C . GLY A 1 400 ? -20.502 22.927 35.076 1.00 39.19 400 GLY A C 1
ATOM 3051 O O . GLY A 1 400 ? -21.364 22.060 35.150 1.00 39.19 400 GLY A O 1
ATOM 3052 N N . LEU A 1 401 ? -19.172 22.764 35.179 1.00 39.19 401 LEU A N 1
ATOM 3053 C CA . LEU A 1 401 ? -18.339 21.585 35.491 1.00 39.19 401 LEU A CA 1
ATOM 3054 C C . LEU A 1 401 ? -18.074 20.555 34.387 1.00 39.19 401 LEU A C 1
ATOM 3056 O O . LEU A 1 401 ? -19.007 19.847 33.959 1.00 39.19 401 LEU A O 1
#

Secondary structure (DSSP, 8-state):
--S-BPPPSSPPPPTT-S---S---SSPTTSS-SS-SSHHHHHHTHHHHHHHHHHHHHHTT-TTHHHHHHHHHHHHHHHHHHHHHHHH--TTTTT--S----S-----TT---------------------------------------------TTHHHHHHHHHHHHHHHHHHTTS-HHHHHHHHHHHHHHHHHHHHHHHHHT-HHHHHHHHHHHHHHHHHHHHHHHHHH---HHHHHHHHHHHHHHHHHHHHHHHHHHHHHHHHHHHHHHHHHH-BTGGGGG-HHHHHHHHHHHHHHHHHHHHHHHTSTTTTS--TT-SPTTHHHH--S-TTTTTTTSS-----------------------------------------------------------

Foldseek 3Di:
DPPFDFQAPDADQAPLHDQPALDDFLQAARRPHNQFTRVLQLVLLVLLVVLLVLQLVLLVPPPCSVLLSQLSVLSNQLSVLRNVCRGNNDCVSLVDPPDDDPPDDPPPVPDDDDDDDDDDDDDDDDDDDDDDDDDDDDDDDDPDDDPDDNDDFGSLSNLLSLLSSLLSLLLLLVPLPHDPVVSVVSNVVSVVVSVVVSVVCNVVSDVVVSVVSSVVSVVSLLVSLLVLLVVQAPQPQQSVLLVLLLVVLVVLLVVLVVLRVVSVPCSVVLSVVCSVRGPDVSSVSSSSSSSSNSNSSSSSSSSVSSSCSSDPNGNPQQAPSHDPPSVVRGVSCGPVVVVPPPPDDDDDDDDDDDDDDDDDDDDDDDDDDDDDDDDDDDDDDDDDDDDDDDDDDDDDDDDDD

pLDDT: mean 71.98, std 28.37, range [22.44, 97.38]

InterPro domains:
  IPR008901 Alkaline ceramidase [PF05875] (19-327)
  IPR008901 Alkaline ceramidase [PTHR46187] (157-326)

Organism: Marssonina brunnea f. sp. multigermtubi (strain MB_m1) (NCBI:txid1072389)

Radius of gyration: 35.35 Å; Cα contacts (8 Å, |Δi|>4): 407; chains: 1; bounding box: 136×72×73 Å

Mean predicted aligned error: 16.17 Å

Sequence (401 aa):
MVFSWAYPAHAHQGHWGLVDSQHNFCEEDYILTPYIAELINTLTNLTYLLYAYHGIKNNANRKDAVLRNLSYLGIAAVGLGSAVFHATMKSWTQWYRAGGHRPGYIHDPLHRIQVFSERGEMGYGSWPGSMKTSTGRLIGGRTGVPLETKDQGSDARDDLSMLVAVATVLHRVCTFDKSLSTTVISGVAITAGMTAFSAWHCITDETVMHSVLFAIMIVLVGQKTRMVITQRVSDPAVAKEVRKLALWGGIIFISGFGIWNIDNAICSSLTRWKRAIGMPWSFVLELHGWWHIFTGAGAYIFIALVEYLTSEKAGQALGSRFAWPVNLIVNGQAGSKASSQDDGATTTSSSTKKKAHEKNGGAPATTGTSAEVSTTDVKTNGGAGKMKTAVKTNGAAKKGL

Nearest PDB structures (foldseek):
  6yxh-assembly1_A  TM=8.578E-01  e=1.810E-07  Homo sapiens